Protein AF-A0A0D2DTA9-F1 (afdb_monomer)

Radius of gyration: 31.36 Å; Cα contacts (8 Å, |Δi|>4): 587; chains: 1; bounding box: 80×77×92 Å

Foldseek 3Di:
DDPVLVVLLVVLVVLLVVLLVLLVQLPPVVVVVVVVVDPDDDDPVVNVVSLVSNLVSLLVNLVSVVVCVVVVRPNLDPVNLVSLLSSLNSLVVQCPPPDPVSNVSSVVSNVSSQVVLVVNCVPDVVSVQSDQDDPVCVVVVHGDPGDDDDDDDDDDDDDDDDDDDDDDDDDDDDPDDDDDDDDDDDDDDDDDPVPVVVVVVVVCVPDPVNVVVLVVLLLQLQQQAFFVSDDQDPLQVLLALCLLVVVLVVVCVPDVLSSLLSSLQSLCVVCVVVVPVVSPVVSVVSLVVSVVVLVVCLVVDALQDCLSSLSSLVSSLVSLVSVLLPAQACRVVSSLVSLVVSLVSLVRYQLLSQQDDSNVSSVQSSLVVNCVNLQVVLHQAPCLDPRNLPNSCPNPHRRLLSLLSNLSNCLSVLSNLLVVLVPDDPPDVVVSVVSLVVSLVVLVVSVVSLVVSCVPRLVVLQVLLVCLLPDDPPDQDADDSNSVSSLLSNLSSLLSLLSSLVSVVVSCVVPVPVDDDDPSSPNVVSLQSNLSSLLVLVSRSRRPNSCVSNLVSLLSSVVVCVVPPDPPDQDPSNVSSQVSLPDDCVSVNVSSNSHDD

Sequence (597 aa):
MDPGLSSVEQVVVSQALHHLCYCILNHDFLLRQMMSNTTTRLPVGFVINALQSGLYHATEFNRVLKSALEAGCKTVSSFLSYACLFCATIHAVYRHSDNQAVRDQAFKDLKFALSFLQRKARYWPNSATMRPSCGQCIKADVRCEGYIQPRIFVHTSQKHADASAQTQRFIPESYAAPPRTESGAFPVSPKTTSSMVSSIISELEQSLGSVAFQCQCLDNFWTSLLPNSREFPKSASNYSTAGWTRIVQGLCERHSLVRLAVVANALSLLGDQSGQGFIVVQAWHVYGRSLEILARSLPAMNDTNGDELLATSILLAQYEGARSRHSAFSSGQRWNRHALGEKAILTARNPNSFTDGYSHQLLIDSRLHLTYPDLRHRKRSTFASLEWKTTPWLLKPKDTKNELIDVLVDIPAIMEDFDALTDSTPKKVDNQVSGHQQLEERCWILDAQLQRWSNTSGLTTVNFVANEVSGEPQATTIPTSEDFAMAHLGLIYWTVCLLLYQHMYQLGKINPTGTDLPERVEPRQYCRRIALLLPYFAKSNLGEFFINMTAFPAITIARFLDRYDTPGQSSEERKLLQSAFGGTYKRRIDNFLGTWP

Mean predicted aligned error: 17.83 Å

Nearest PDB structures (foldseek):
  7t7t-assembly1_A  TM=1.839E-01  e=2.987E-01  Citrus unshiu
  2pft-assembly1_A  TM=1.432E-01  e=5.977E-01  Mus musculus
  6sgz-assembly1_H  TM=2.276E-01  e=7.611E+00  Mycolicibacterium smegmatis MC2 155

pLDDT: mean 74.13, std 20.5, range [24.02, 98.25]

Solvent-accessible surface area (backbone atoms only — not comparable to full-atom values): 33519 Å² total; per-residue (Å²): 130,74,75,72,64,60,56,55,45,51,52,52,52,50,54,42,49,55,27,35,54,49,27,60,73,24,26,69,67,58,49,51,57,52,55,76,74,47,96,68,85,76,58,68,68,57,54,53,52,36,46,51,49,16,51,51,28,31,51,49,40,51,52,52,53,50,53,39,50,75,71,66,50,80,68,78,59,70,64,59,45,59,42,40,50,61,30,31,54,51,24,57,58,35,50,70,45,92,48,66,70,55,17,57,49,21,47,55,52,29,54,50,39,55,53,51,33,60,60,44,29,77,80,35,70,71,36,52,71,72,49,76,58,54,77,65,32,66,75,65,77,47,91,49,89,71,85,88,75,85,84,80,83,84,81,86,75,92,74,91,83,86,84,89,82,89,78,90,83,85,79,87,79,77,93,74,83,87,85,90,82,82,90,80,93,74,89,80,84,88,85,73,70,70,60,61,56,54,54,57,52,51,57,62,68,65,40,82,65,40,58,56,50,48,50,49,32,50,54,52,32,50,42,43,37,27,49,76,49,44,82,81,52,77,78,25,40,44,36,32,58,65,55,38,57,62,49,46,56,62,42,34,78,76,32,70,61,30,35,38,22,50,46,14,38,17,29,38,51,49,14,65,74,68,69,39,65,68,42,35,53,49,14,50,54,37,41,54,50,35,51,54,51,45,64,69,49,54,83,77,54,50,60,91,53,48,58,58,52,52,52,26,38,54,37,51,23,48,39,32,54,67,54,28,77,81,45,43,70,58,24,62,59,52,23,48,51,32,42,51,49,44,49,48,60,56,70,74,31,58,50,71,50,26,32,52,73,64,45,21,47,49,48,69,33,39,53,64,68,55,37,49,61,26,54,75,68,34,33,64,38,78,66,48,39,68,59,60,68,42,42,34,40,74,79,42,77,79,43,54,44,54,58,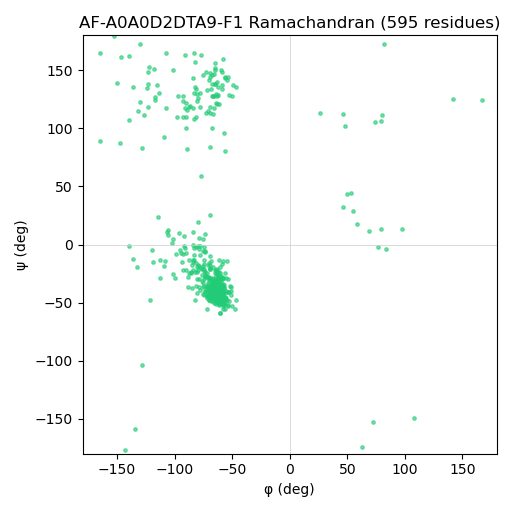52,44,57,54,50,32,44,47,16,40,56,48,34,52,51,49,55,61,70,71,52,73,89,85,52,65,72,64,49,54,55,50,50,52,54,52,50,53,51,49,52,52,51,47,54,50,52,54,50,37,47,72,51,75,32,28,68,32,46,54,50,45,49,47,68,60,71,50,74,90,68,80,90,68,77,77,49,72,45,55,51,16,30,47,43,43,34,42,49,52,38,40,46,48,31,64,51,22,48,51,54,55,49,48,46,68,76,54,72,83,83,70,82,76,59,76,89,50,47,37,66,61,32,41,39,52,46,27,58,46,53,43,63,75,66,68,59,72,39,36,66,50,54,58,75,66,46,51,60,52,52,50,52,43,51,54,50,47,72,72,70,49,58,88,98,54,83,50,71,49,56,52,41,40,58,55,44,42,58,66,94,57,25,68,60,46,51,32,50,60,63,29,55,134

Organism: NCBI:txid215243

Structure (mmCIF, N/CA/C/O backbone):
data_AF-A0A0D2DTA9-F1
#
_entry.id   AF-A0A0D2DTA9-F1
#
loop_
_atom_site.group_PDB
_atom_site.id
_atom_site.type_symbol
_atom_site.label_atom_id
_atom_site.label_alt_id
_atom_site.label_comp_id
_atom_site.label_asym_id
_atom_site.label_entity_id
_atom_site.label_seq_id
_atom_site.pdbx_PDB_ins_code
_atom_site.Cartn_x
_atom_site.Cartn_y
_atom_site.Cartn_z
_atom_site.occupancy
_atom_site.B_iso_or_equiv
_atom_site.auth_seq_id
_atom_site.auth_comp_id
_atom_site.auth_asym_id
_atom_site.auth_atom_id
_atom_site.pdbx_PDB_model_num
ATOM 1 N N . MET A 1 1 ? -15.273 19.023 -37.978 1.00 31.94 1 MET A N 1
ATOM 2 C CA . MET A 1 1 ? -13.844 18.728 -38.229 1.00 31.94 1 MET A CA 1
ATOM 3 C C . MET A 1 1 ? -13.638 17.258 -37.933 1.00 31.94 1 MET A C 1
ATOM 5 O O . MET A 1 1 ? -14.111 16.821 -36.895 1.00 31.94 1 MET A O 1
ATOM 9 N N . ASP A 1 2 ? -13.022 16.510 -38.846 1.00 26.30 2 ASP A N 1
ATOM 10 C CA . ASP A 1 2 ? -12.845 15.059 -38.718 1.00 26.30 2 ASP A CA 1
ATOM 11 C C . ASP A 1 2 ? -11.912 14.715 -37.535 1.00 26.30 2 ASP A C 1
ATOM 13 O O . ASP A 1 2 ? -10.741 15.113 -37.561 1.00 26.30 2 ASP A O 1
ATOM 17 N N . PRO A 1 3 ? -12.375 14.003 -36.492 1.00 31.88 3 PRO A N 1
ATOM 18 C CA . PRO A 1 3 ? -11.572 13.711 -35.301 1.00 31.88 3 PRO A CA 1
ATOM 19 C C . PRO A 1 3 ? -10.408 12.733 -35.563 1.00 31.88 3 PRO A C 1
ATOM 21 O O . PRO A 1 3 ? -9.448 12.711 -34.795 1.00 31.88 3 PRO A O 1
ATOM 24 N N . GLY A 1 4 ? -10.431 11.975 -36.667 1.00 34.47 4 GLY A N 1
ATOM 25 C CA . GLY A 1 4 ? -9.368 11.024 -37.033 1.00 34.47 4 GLY A CA 1
ATOM 26 C C . GLY A 1 4 ? -8.071 11.658 -37.558 1.00 34.47 4 GLY A C 1
ATOM 27 O O . GLY A 1 4 ? -7.004 11.062 -37.447 1.00 34.47 4 GLY A O 1
ATOM 28 N N . LEU A 1 5 ? -8.118 12.887 -38.084 1.00 38.09 5 LEU A N 1
ATOM 29 C CA . LEU A 1 5 ? -6.930 13.577 -38.614 1.00 38.09 5 LEU A CA 1
ATOM 30 C C . LEU A 1 5 ? -6.022 14.157 -37.511 1.00 38.09 5 LEU A C 1
ATOM 32 O O . LEU A 1 5 ? -4.839 14.384 -37.755 1.00 38.09 5 LEU A O 1
ATOM 36 N N . SER A 1 6 ? -6.547 14.352 -36.295 1.00 50.03 6 SER A N 1
ATOM 37 C CA . SER A 1 6 ? -5.793 14.885 -35.149 1.00 50.03 6 SER A CA 1
ATOM 38 C C . SER A 1 6 ? -4.890 13.846 -34.473 1.00 50.03 6 SER A C 1
ATOM 40 O O . SER A 1 6 ? -3.865 14.222 -33.908 1.00 50.03 6 SER A O 1
ATOM 42 N N . SER A 1 7 ? -5.242 12.556 -34.502 1.00 53.56 7 SER A N 1
ATOM 43 C CA . SER A 1 7 ? -4.442 11.488 -33.878 1.00 53.56 7 SER A CA 1
ATOM 44 C C . SER A 1 7 ? -3.247 11.088 -34.747 1.00 53.56 7 SER A C 1
ATOM 46 O O . SER A 1 7 ? -2.152 10.869 -34.234 1.00 53.56 7 SER A O 1
ATOM 48 N N . VAL A 1 8 ? -3.416 11.075 -36.074 1.00 58.59 8 VAL A N 1
ATOM 49 C CA . VAL A 1 8 ? -2.338 10.766 -37.030 1.00 58.59 8 VAL A CA 1
ATOM 50 C C . VAL A 1 8 ? -1.238 11.827 -36.985 1.00 58.59 8 VAL A C 1
ATOM 52 O O . VAL A 1 8 ? -0.056 11.493 -36.991 1.00 58.59 8 VAL A O 1
ATOM 55 N N . GLU A 1 9 ? -1.596 13.110 -36.880 1.00 61.00 9 GLU A N 1
ATOM 56 C CA . GLU A 1 9 ? -0.603 14.178 -36.741 1.00 61.00 9 GLU A CA 1
ATOM 57 C C . GLU A 1 9 ? 0.197 14.057 -35.433 1.00 61.00 9 GLU A C 1
ATOM 59 O O . GLU A 1 9 ? 1.410 14.262 -35.440 1.00 61.00 9 GLU A O 1
ATOM 64 N N . GLN A 1 10 ? -0.442 13.656 -34.330 1.00 60.97 10 GLN A N 1
ATOM 65 C CA . GLN A 1 10 ? 0.243 13.421 -33.054 1.00 60.97 10 GLN A CA 1
ATOM 66 C C . GLN A 1 10 ? 1.249 12.265 -33.139 1.00 60.97 10 GLN A C 1
ATOM 68 O O . GLN A 1 10 ? 2.354 12.378 -32.606 1.00 60.97 10 GLN A O 1
ATOM 73 N N . VAL A 1 11 ? 0.916 11.191 -33.864 1.00 65.56 11 VAL A N 1
ATOM 74 C CA . VAL A 1 11 ? 1.842 10.075 -34.124 1.00 65.56 11 VAL A CA 1
ATOM 75 C C . VAL A 1 11 ? 3.038 10.540 -34.957 1.00 65.56 11 VAL A C 1
ATOM 77 O O . VAL A 1 11 ? 4.180 10.259 -34.596 1.00 65.56 11 VAL A O 1
ATOM 80 N N . VAL A 1 12 ? 2.801 11.318 -36.018 1.00 70.19 12 VAL A N 1
ATOM 81 C CA . VAL A 1 12 ? 3.873 11.883 -36.858 1.00 70.19 12 VAL A CA 1
ATOM 82 C C . VAL A 1 12 ? 4.782 12.808 -36.046 1.00 70.19 12 VAL A C 1
ATOM 84 O O . VAL A 1 12 ? 5.999 12.737 -36.181 1.00 70.19 12 VAL A O 1
ATOM 87 N N . VAL A 1 13 ? 4.221 13.646 -35.169 1.00 68.50 13 VAL A N 1
ATOM 88 C CA . VAL A 1 13 ? 4.998 14.533 -34.285 1.00 68.50 13 VAL A CA 1
ATOM 89 C C . VAL A 1 13 ? 5.816 13.738 -33.262 1.00 68.50 13 VAL A C 1
ATOM 91 O O . VAL A 1 13 ? 6.966 14.087 -33.008 1.00 68.50 13 VAL A O 1
ATOM 94 N N . SER A 1 14 ? 5.268 12.654 -32.710 1.00 67.75 14 SER A N 1
ATOM 95 C CA . SER A 1 14 ? 5.983 11.778 -31.773 1.00 67.75 14 SER A CA 1
ATOM 96 C C . SER A 1 14 ? 7.167 11.062 -32.440 1.00 67.75 14 SER A C 1
ATOM 98 O O . SER A 1 14 ? 8.281 11.090 -31.916 1.00 67.75 14 SER A O 1
ATOM 100 N N . GLN A 1 15 ? 6.965 10.506 -33.639 1.00 69.50 15 GLN A N 1
ATOM 101 C CA . GLN A 1 15 ? 8.032 9.880 -34.430 1.00 69.50 15 GLN A CA 1
ATOM 102 C C . GLN A 1 15 ? 9.097 10.897 -34.862 1.00 69.50 15 GLN A C 1
ATOM 104 O O . GLN A 1 15 ? 10.296 10.642 -34.754 1.00 69.50 15 GLN A O 1
ATOM 109 N N . ALA A 1 16 ? 8.662 12.084 -35.290 1.00 75.81 16 ALA A N 1
ATOM 110 C CA . ALA A 1 16 ? 9.543 13.199 -35.611 1.00 75.81 16 ALA A CA 1
ATOM 111 C C . ALA A 1 16 ? 10.416 13.610 -34.414 1.00 75.81 16 ALA A C 1
ATOM 113 O O . ALA A 1 16 ? 11.606 13.868 -34.586 1.00 75.81 16 ALA A O 1
ATOM 114 N N . LEU A 1 17 ? 9.847 13.642 -33.204 1.00 73.12 17 LEU A N 1
ATOM 115 C CA . LEU A 1 17 ? 10.574 13.958 -31.975 1.00 73.12 17 LEU A CA 1
ATOM 116 C C . LEU A 1 17 ? 11.595 12.874 -31.616 1.00 73.12 17 LEU A C 1
ATOM 118 O O . LEU A 1 17 ? 12.725 13.210 -31.272 1.00 73.12 17 LEU A O 1
ATOM 122 N N . HIS A 1 18 ? 11.227 11.596 -31.748 1.00 76.69 18 HIS A N 1
ATOM 123 C CA . HIS A 1 18 ? 12.146 10.479 -31.529 1.00 76.69 18 HIS A CA 1
ATOM 124 C C . HIS A 1 18 ? 13.390 10.605 -32.417 1.00 76.69 18 HIS A C 1
ATOM 126 O O . HIS A 1 18 ? 14.504 10.669 -31.901 1.00 76.69 18 HIS A O 1
ATOM 132 N N . HIS A 1 19 ? 13.214 10.728 -33.735 1.00 82.56 19 HIS A N 1
ATOM 133 C CA . HIS A 1 19 ? 14.346 10.863 -34.653 1.00 82.56 19 HIS A CA 1
ATOM 134 C C . HIS A 1 19 ? 15.154 12.142 -34.408 1.00 82.56 19 HIS A C 1
ATOM 136 O O . HIS A 1 19 ? 16.383 12.097 -34.428 1.00 82.56 19 HIS A O 1
ATOM 142 N N . LEU A 1 20 ? 14.491 13.258 -34.086 1.00 84.25 20 LEU A N 1
ATOM 143 C CA . LEU A 1 20 ? 15.171 14.510 -33.763 1.00 84.25 20 LEU A CA 1
ATOM 144 C C . LEU A 1 20 ? 16.102 14.375 -32.549 1.00 84.25 20 LEU A C 1
ATOM 146 O O . LEU A 1 20 ? 17.215 14.893 -32.591 1.00 84.25 20 LEU A O 1
ATOM 150 N N . CYS A 1 21 ? 15.685 13.689 -31.482 1.00 79.94 21 CYS A N 1
ATOM 151 C CA . CY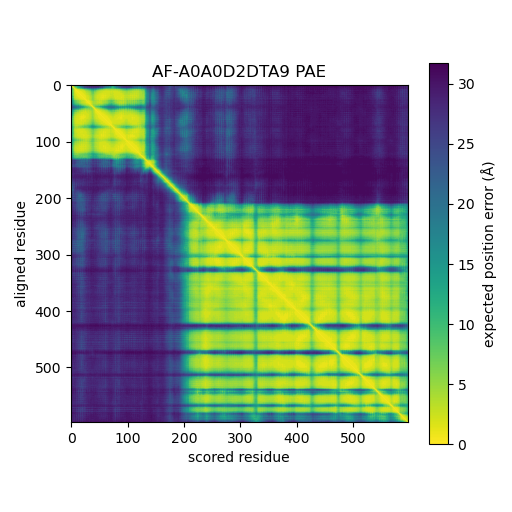S A 1 21 ? 16.532 13.487 -30.303 1.00 79.94 21 CYS A CA 1
ATOM 152 C C . CYS A 1 21 ? 17.845 12.782 -30.666 1.00 79.94 21 CYS A C 1
ATOM 154 O O . CYS A 1 21 ? 18.915 13.234 -30.256 1.00 79.94 21 CYS A O 1
ATOM 156 N N . TYR A 1 22 ? 17.782 11.735 -31.492 1.00 78.00 22 TYR A N 1
ATOM 157 C CA . TYR A 1 22 ? 18.981 11.054 -31.977 1.00 78.00 22 TYR A CA 1
ATOM 158 C C . TYR A 1 22 ? 19.820 11.937 -32.902 1.00 78.00 22 TYR A C 1
ATOM 160 O O . TYR A 1 22 ? 21.045 11.920 -32.799 1.00 78.00 22 TYR A O 1
ATOM 168 N N . CYS A 1 23 ? 19.194 12.745 -33.759 1.00 83.56 23 CYS A N 1
ATOM 169 C CA . CYS A 1 23 ? 19.913 13.705 -34.594 1.00 83.56 23 CYS A CA 1
ATOM 170 C C . CYS A 1 23 ? 20.646 14.763 -33.761 1.00 83.56 23 CYS A C 1
ATOM 172 O O . CYS A 1 23 ? 21.776 15.095 -34.092 1.00 83.56 23 CYS A O 1
ATOM 174 N N . ILE A 1 24 ? 20.048 15.272 -32.678 1.00 81.12 24 ILE A N 1
ATOM 175 C CA . ILE A 1 24 ? 20.676 16.272 -31.799 1.00 81.12 24 ILE A CA 1
ATOM 176 C C . ILE A 1 24 ? 21.851 15.657 -31.033 1.00 81.12 24 ILE A C 1
ATOM 178 O O . ILE A 1 24 ? 22.938 16.230 -31.026 1.00 81.12 24 ILE A O 1
ATOM 182 N N . LEU A 1 25 ? 21.656 14.487 -30.417 1.00 78.38 25 LEU A N 1
ATOM 183 C CA . LEU A 1 25 ? 22.698 13.823 -29.623 1.00 78.38 25 LEU A CA 1
ATOM 184 C C . LEU A 1 25 ? 23.923 13.443 -30.461 1.00 78.38 25 LEU A C 1
ATOM 186 O O . LEU A 1 25 ? 25.046 13.486 -29.966 1.00 78.38 25 LEU A O 1
ATOM 190 N N . ASN A 1 26 ? 23.700 13.102 -31.729 1.00 79.69 26 ASN A N 1
ATOM 191 C CA . ASN A 1 26 ? 24.737 12.624 -32.633 1.00 79.69 26 ASN A CA 1
ATOM 192 C C . ASN A 1 26 ? 25.166 13.657 -33.685 1.00 79.69 26 ASN A C 1
ATOM 194 O O . ASN A 1 26 ? 25.836 13.310 -34.656 1.00 79.69 26 ASN A O 1
ATOM 198 N N . HIS A 1 27 ? 24.772 14.922 -33.525 1.00 81.69 27 HIS A N 1
ATOM 199 C CA . HIS A 1 27 ? 25.057 15.954 -34.514 1.00 81.69 27 HIS A CA 1
ATOM 200 C C . HIS A 1 27 ? 26.561 16.258 -34.578 1.00 81.69 27 HIS A C 1
ATOM 202 O O . HIS A 1 27 ? 27.162 16.630 -33.567 1.00 81.69 27 HIS A O 1
ATOM 208 N N . ASP A 1 28 ? 27.149 16.222 -35.778 1.00 70.50 28 ASP A N 1
ATOM 209 C CA . ASP A 1 28 ? 28.582 16.434 -36.029 1.00 70.50 28 ASP A CA 1
ATOM 210 C C . ASP A 1 28 ? 29.168 17.653 -35.301 1.00 70.50 28 ASP A C 1
ATOM 212 O O . ASP A 1 28 ? 30.213 17.573 -34.654 1.00 70.50 28 ASP A O 1
ATOM 216 N N . PHE A 1 29 ? 28.485 18.797 -35.392 1.00 71.94 29 PHE A N 1
ATOM 217 C CA . PHE A 1 29 ? 28.921 20.041 -34.752 1.00 71.94 29 PHE A CA 1
ATOM 218 C C . PHE A 1 29 ? 28.916 19.958 -33.218 1.00 71.94 29 PHE A C 1
ATOM 220 O O . PHE A 1 29 ? 29.872 20.394 -32.578 1.00 71.94 29 PHE A O 1
ATOM 227 N N . LEU A 1 30 ? 27.866 19.378 -32.628 1.00 73.12 30 LEU A N 1
ATOM 228 C CA . LEU A 1 30 ? 27.724 19.289 -31.173 1.00 73.12 30 LEU A CA 1
ATOM 229 C C . LEU A 1 30 ? 28.726 18.289 -30.598 1.00 73.12 30 LEU A C 1
ATOM 231 O O . LEU A 1 30 ? 29.378 18.586 -29.600 1.00 73.12 30 LEU A O 1
ATOM 235 N N . LEU A 1 31 ? 28.936 17.160 -31.280 1.00 69.69 31 LEU A N 1
ATOM 236 C CA . LEU A 1 31 ? 29.980 16.202 -30.922 1.00 69.69 31 LEU A CA 1
ATOM 237 C C . LEU A 1 31 ? 31.370 16.844 -30.984 1.00 69.69 31 LEU A C 1
ATOM 239 O O . LEU A 1 31 ? 32.154 16.682 -30.053 1.00 69.69 31 LEU A O 1
ATOM 243 N N . ARG A 1 32 ? 31.674 17.635 -32.022 1.00 69.38 32 ARG A N 1
ATOM 244 C CA . ARG A 1 32 ? 32.949 18.373 -32.117 1.00 69.38 32 ARG A CA 1
ATOM 245 C C . ARG A 1 32 ? 33.134 19.389 -30.991 1.00 69.38 32 ARG A C 1
ATOM 247 O O . ARG A 1 32 ? 34.227 19.465 -30.439 1.00 69.38 32 ARG A O 1
ATOM 254 N N . GLN A 1 33 ? 32.085 20.118 -30.622 1.00 71.88 33 GLN A N 1
ATOM 255 C CA . GLN A 1 33 ? 32.125 21.075 -29.514 1.00 71.88 33 GLN A CA 1
ATOM 256 C C . GLN A 1 33 ? 32.286 20.385 -28.148 1.00 71.88 33 GLN A C 1
ATOM 258 O O . GLN A 1 33 ? 32.972 20.896 -27.265 1.00 71.88 33 GLN A O 1
ATOM 263 N N . MET A 1 34 ? 31.687 19.208 -27.958 1.00 66.19 34 MET A N 1
ATOM 264 C CA . MET A 1 34 ? 31.899 18.419 -26.742 1.00 66.19 34 MET A CA 1
ATOM 265 C C . MET A 1 34 ? 33.323 17.859 -26.674 1.00 66.19 34 MET A C 1
ATOM 267 O O . MET A 1 34 ? 33.953 17.919 -25.618 1.00 66.19 34 MET A O 1
ATOM 271 N N . MET A 1 35 ? 33.857 17.386 -27.805 1.00 66.50 35 MET A N 1
ATOM 272 C CA . MET A 1 35 ? 35.234 16.893 -27.913 1.00 66.50 35 MET A CA 1
ATOM 273 C C . MET A 1 35 ? 36.277 17.985 -27.653 1.00 66.50 35 MET A C 1
ATOM 275 O O . MET A 1 35 ? 37.306 17.698 -27.053 1.00 66.50 35 MET A O 1
ATOM 279 N N . SER A 1 36 ? 36.029 19.238 -28.051 1.00 65.06 36 SER A N 1
ATOM 280 C CA . SER A 1 36 ? 36.963 20.339 -27.765 1.00 65.06 36 SER A CA 1
ATOM 281 C C . SER A 1 36 ? 37.037 20.708 -26.280 1.00 65.06 36 SER A C 1
ATOM 283 O O . SER A 1 36 ? 38.015 21.315 -25.856 1.00 65.06 36 SER A O 1
ATOM 285 N N . ASN A 1 37 ? 36.022 20.339 -25.494 1.00 63.97 37 ASN A N 1
ATOM 286 C CA . ASN A 1 37 ? 35.906 20.678 -24.074 1.00 63.97 37 ASN A CA 1
ATOM 287 C C . ASN A 1 37 ? 36.280 19.514 -23.137 1.00 63.97 37 ASN A C 1
ATOM 289 O O . ASN A 1 37 ? 36.183 19.660 -21.919 1.00 63.97 37 ASN A O 1
ATOM 293 N N . THR A 1 38 ? 36.688 18.360 -23.675 1.00 58.28 38 THR A N 1
ATOM 294 C CA . THR A 1 38 ? 37.045 17.164 -22.898 1.00 58.28 38 THR A CA 1
ATOM 295 C C . THR A 1 38 ? 38.523 16.805 -23.063 1.00 58.28 38 THR A C 1
ATOM 297 O O . THR A 1 38 ? 39.075 16.839 -24.157 1.00 58.28 38 THR A O 1
ATOM 300 N N . THR A 1 39 ? 39.187 16.453 -21.958 1.00 53.81 39 THR A N 1
ATOM 301 C CA . THR A 1 39 ? 40.612 16.063 -21.923 1.00 53.81 39 THR A CA 1
ATOM 302 C C . THR A 1 39 ? 40.847 14.590 -22.273 1.00 53.81 39 THR A C 1
ATOM 304 O O . THR A 1 39 ? 41.978 14.181 -22.535 1.00 53.81 39 THR A O 1
ATOM 307 N N . THR A 1 40 ? 39.790 13.778 -22.301 1.00 57.22 40 THR A N 1
ATOM 308 C CA . THR A 1 40 ? 39.816 12.345 -22.604 1.00 57.22 40 THR A CA 1
ATOM 309 C C . THR A 1 40 ? 39.584 12.078 -24.092 1.00 57.22 40 THR A C 1
ATOM 311 O O . THR A 1 40 ? 38.602 12.524 -24.679 1.00 57.22 40 THR A O 1
ATOM 314 N N . ARG A 1 41 ? 40.479 11.303 -24.722 1.00 58.41 41 ARG A N 1
ATOM 315 C CA . ARG A 1 41 ? 40.317 10.875 -26.122 1.00 58.41 41 ARG A CA 1
ATOM 316 C C . ARG A 1 41 ? 39.188 9.848 -26.227 1.00 58.41 41 ARG A C 1
ATOM 318 O O . ARG A 1 41 ? 39.315 8.741 -25.708 1.00 58.41 41 ARG A O 1
ATOM 325 N N . LEU A 1 42 ? 38.105 10.202 -26.917 1.00 62.38 42 LEU A N 1
ATOM 326 C CA . LEU A 1 42 ? 37.017 9.271 -27.218 1.00 62.38 42 LEU A CA 1
ATOM 327 C C . LEU A 1 42 ? 37.469 8.205 -28.233 1.00 62.38 42 LEU A C 1
ATOM 329 O O . LEU A 1 42 ? 38.225 8.525 -29.157 1.00 62.38 42 LEU A O 1
ATOM 333 N N . PRO A 1 43 ? 36.998 6.949 -28.114 1.00 73.75 43 PRO A N 1
ATOM 334 C CA . PRO A 1 43 ? 37.281 5.917 -29.103 1.00 73.75 43 PRO A CA 1
ATOM 335 C C . PRO A 1 43 ? 36.781 6.319 -30.497 1.00 73.75 43 PRO A C 1
ATOM 337 O O . PRO A 1 43 ? 35.633 6.727 -30.660 1.00 73.75 43 PRO A O 1
ATOM 340 N N . VAL A 1 44 ? 37.607 6.132 -31.529 1.00 64.06 44 VAL A N 1
ATOM 341 C CA . VAL A 1 44 ? 37.243 6.445 -32.927 1.00 64.06 44 VAL A CA 1
ATOM 342 C C . VAL A 1 44 ? 35.982 5.687 -33.365 1.00 64.06 44 VAL A C 1
ATOM 344 O O . VAL A 1 44 ? 35.122 6.254 -34.034 1.00 64.06 44 VAL A O 1
ATOM 347 N N . GLY A 1 45 ? 35.819 4.438 -32.913 1.00 66.12 45 GLY A N 1
ATOM 348 C CA . GLY A 1 45 ? 34.616 3.643 -33.179 1.00 66.12 45 GLY A CA 1
ATOM 349 C C . GLY A 1 45 ? 33.337 4.246 -32.589 1.00 66.12 45 GLY A C 1
ATOM 350 O O . GLY A 1 45 ? 32.286 4.169 -33.215 1.00 66.12 45 GLY A O 1
ATOM 351 N N . PHE A 1 46 ? 33.420 4.915 -31.434 1.00 72.25 46 PHE A N 1
ATOM 352 C CA . PHE A 1 46 ? 32.276 5.618 -30.848 1.00 72.25 46 PHE A CA 1
ATOM 353 C C . PHE A 1 46 ? 31.842 6.793 -31.731 1.00 72.25 46 PHE A C 1
ATOM 355 O O . PHE A 1 46 ? 30.657 6.935 -32.020 1.00 72.25 46 PHE A O 1
ATOM 362 N N . VAL A 1 47 ? 32.798 7.594 -32.211 1.00 67.31 47 VAL A N 1
ATOM 363 C CA . VAL A 1 47 ? 32.510 8.750 -33.073 1.00 67.31 47 VAL A CA 1
ATOM 364 C C . VAL A 1 47 ? 31.911 8.301 -34.404 1.00 67.31 47 VAL A C 1
ATOM 366 O O . VAL A 1 47 ? 30.904 8.854 -34.830 1.00 67.31 47 VAL A O 1
ATOM 369 N N . ILE A 1 48 ? 32.472 7.266 -35.035 1.00 68.81 48 ILE A N 1
ATOM 370 C CA . ILE A 1 48 ? 31.940 6.719 -36.292 1.00 68.81 48 ILE A CA 1
ATOM 371 C C . ILE A 1 48 ? 30.496 6.231 -36.105 1.00 68.81 48 ILE A C 1
ATOM 373 O O . ILE A 1 48 ? 29.627 6.595 -36.895 1.00 68.81 48 ILE A O 1
ATOM 377 N N . ASN A 1 49 ? 30.223 5.478 -35.036 1.00 70.88 49 ASN A N 1
ATOM 378 C CA . ASN A 1 49 ? 28.884 4.953 -34.758 1.00 70.88 49 ASN A CA 1
ATOM 379 C C . ASN A 1 49 ? 27.876 6.065 -34.445 1.00 70.88 49 ASN A C 1
ATOM 381 O O . ASN A 1 49 ? 26.736 6.008 -34.907 1.00 70.88 49 ASN A O 1
ATOM 385 N N . ALA A 1 50 ? 28.292 7.087 -33.695 1.00 72.81 50 ALA A N 1
ATOM 386 C CA . ALA A 1 50 ? 27.458 8.247 -33.406 1.00 72.81 50 ALA A CA 1
ATOM 387 C C . ALA A 1 50 ? 27.080 8.970 -34.706 1.00 72.81 50 ALA A C 1
ATOM 389 O O . ALA A 1 50 ? 25.901 9.135 -35.007 1.00 72.81 50 ALA A O 1
ATOM 390 N N . LEU A 1 51 ? 28.065 9.300 -35.544 1.00 76.75 51 LEU A N 1
ATOM 391 C CA . LEU A 1 51 ? 27.838 9.985 -36.816 1.00 76.75 51 LEU A CA 1
ATOM 392 C C . LEU A 1 51 ? 26.930 9.183 -37.764 1.00 76.75 51 LEU A C 1
ATOM 394 O O . LEU A 1 51 ? 26.011 9.751 -38.361 1.00 76.75 51 LEU A O 1
ATOM 398 N N . GLN A 1 52 ? 27.135 7.866 -37.863 1.00 80.25 52 GLN A N 1
ATOM 399 C CA . GLN A 1 52 ? 26.276 6.975 -38.650 1.00 80.25 52 GLN A CA 1
ATOM 400 C C . GLN A 1 52 ? 24.841 6.925 -38.109 1.00 80.25 52 GLN A C 1
ATOM 402 O O . GLN A 1 52 ? 23.889 6.980 -38.889 1.00 80.25 52 GLN A O 1
ATOM 407 N N . SER A 1 53 ? 24.674 6.882 -36.784 1.00 79.31 53 SER A N 1
ATOM 408 C CA . SER A 1 53 ? 23.361 6.942 -36.132 1.00 79.31 53 SER A CA 1
ATOM 409 C C . SER A 1 53 ? 22.649 8.270 -36.421 1.00 79.31 53 SER A C 1
ATOM 411 O O . SER A 1 53 ? 21.467 8.275 -36.768 1.00 79.31 53 SER A O 1
ATOM 413 N N . GLY A 1 54 ? 23.374 9.393 -36.374 1.00 82.88 54 GLY A N 1
ATOM 414 C CA . GLY A 1 54 ? 22.845 10.713 -36.723 1.00 82.88 54 GLY A CA 1
ATOM 415 C C . GLY A 1 54 ? 22.301 10.778 -38.154 1.00 82.88 54 GLY A C 1
ATOM 416 O O . GLY A 1 54 ? 21.175 11.240 -38.361 1.00 82.88 54 GLY A O 1
ATOM 417 N N . LEU A 1 55 ? 23.057 10.263 -39.131 1.00 86.06 55 LEU A N 1
ATOM 418 C CA . LEU A 1 55 ? 22.631 10.198 -40.535 1.00 86.06 55 LEU A CA 1
ATOM 419 C C . LEU A 1 55 ? 21.423 9.273 -40.737 1.00 86.06 55 LEU A C 1
ATOM 421 O O . LEU A 1 55 ? 20.485 9.631 -41.455 1.00 86.06 55 LEU A O 1
ATOM 425 N N . TYR A 1 56 ? 21.433 8.096 -40.108 1.00 87.25 56 TYR A N 1
ATOM 426 C CA . TYR A 1 56 ? 20.332 7.139 -40.193 1.00 87.25 56 TYR A CA 1
ATOM 427 C C . TYR A 1 56 ? 19.017 7.778 -39.735 1.00 87.25 56 TYR A C 1
ATOM 429 O O . TYR A 1 56 ? 18.043 7.817 -40.486 1.00 87.25 56 TYR A O 1
ATOM 437 N N . HIS A 1 57 ? 19.006 8.382 -38.546 1.00 88.56 57 HIS A N 1
ATOM 438 C CA . HIS A 1 57 ? 17.795 8.997 -38.009 1.00 88.56 57 HIS A CA 1
ATOM 439 C C . HIS A 1 57 ? 17.360 10.252 -38.777 1.00 88.56 57 HIS A C 1
ATOM 441 O O . HIS A 1 57 ? 16.159 10.480 -38.919 1.00 88.56 57 HIS A O 1
ATOM 447 N N . ALA A 1 58 ? 18.292 11.015 -39.357 1.00 89.00 58 ALA A N 1
ATOM 448 C CA . ALA A 1 58 ? 17.950 12.136 -40.236 1.00 89.00 58 ALA A CA 1
ATOM 449 C C . ALA A 1 58 ? 17.273 11.667 -41.538 1.00 89.00 58 ALA A C 1
ATOM 451 O O . ALA A 1 58 ? 16.406 12.357 -42.085 1.00 89.00 58 ALA A O 1
ATOM 452 N N . THR A 1 59 ? 17.663 10.497 -42.047 1.00 89.62 59 THR A N 1
ATOM 453 C CA . THR A 1 59 ? 17.068 9.869 -43.238 1.00 89.62 59 THR A CA 1
ATOM 454 C C . THR A 1 59 ? 15.673 9.330 -42.923 1.00 89.62 59 THR A C 1
ATOM 456 O O . THR A 1 59 ? 14.707 9.621 -43.632 1.00 89.62 59 THR A O 1
ATOM 459 N N . GLU A 1 60 ? 15.537 8.627 -41.799 1.00 87.06 60 GLU A N 1
ATOM 460 C CA . GLU A 1 60 ? 14.264 8.074 -41.332 1.00 87.06 60 GLU A CA 1
ATOM 461 C C . GLU A 1 60 ? 13.232 9.155 -41.004 1.00 87.06 60 GLU A C 1
ATOM 463 O O . GLU A 1 60 ? 12.067 9.045 -41.390 1.00 87.06 60 GLU A O 1
ATOM 468 N N . PHE A 1 61 ? 13.663 10.268 -40.408 1.00 90.56 61 PHE A N 1
ATOM 469 C CA . PHE A 1 61 ? 12.818 11.442 -40.206 1.00 90.56 61 PHE A CA 1
ATOM 470 C C . PHE A 1 61 ? 12.185 11.939 -41.519 1.00 90.56 61 PHE A C 1
ATOM 472 O O . PHE A 1 61 ? 10.974 12.173 -41.593 1.00 90.56 61 PHE A O 1
ATOM 479 N N . ASN A 1 62 ? 12.987 12.068 -42.582 1.00 90.69 62 ASN A N 1
ATOM 480 C CA . ASN A 1 62 ? 12.490 12.489 -43.891 1.00 90.69 62 ASN A CA 1
ATOM 481 C C . ASN A 1 62 ? 11.532 11.456 -44.496 1.00 90.69 62 ASN A C 1
ATOM 483 O O . ASN A 1 62 ? 10.528 11.837 -45.103 1.00 90.69 62 ASN A O 1
ATOM 487 N N . ARG A 1 63 ? 11.796 10.159 -44.294 1.00 87.69 63 ARG A N 1
ATOM 488 C CA . ARG A 1 63 ? 10.921 9.064 -44.736 1.00 87.69 63 ARG A CA 1
ATOM 489 C C . ARG A 1 63 ? 9.548 9.123 -44.062 1.00 87.69 63 ARG A C 1
ATOM 491 O O . ARG A 1 63 ? 8.532 9.014 -44.753 1.00 87.69 63 ARG A O 1
ATOM 498 N N . VAL A 1 64 ? 9.508 9.369 -42.751 1.00 83.94 64 VAL A N 1
ATOM 499 C CA . VAL A 1 64 ? 8.267 9.554 -41.978 1.00 83.94 64 VAL A CA 1
ATOM 500 C C . VAL A 1 64 ? 7.480 10.757 -42.495 1.00 83.94 64 VAL A C 1
ATOM 502 O O . VAL A 1 64 ? 6.290 10.636 -42.791 1.00 83.94 64 VAL A O 1
ATOM 505 N N . LEU A 1 65 ? 8.136 11.908 -42.680 1.00 84.94 65 LEU A N 1
ATOM 506 C CA . LEU A 1 65 ? 7.472 13.104 -43.205 1.00 84.94 65 LEU A CA 1
ATOM 507 C C . LEU A 1 65 ? 6.932 12.901 -44.620 1.00 84.94 65 LEU A C 1
ATOM 509 O O . LEU A 1 65 ? 5.814 13.324 -44.914 1.00 84.94 65 LEU A O 1
ATOM 513 N N . LYS A 1 66 ? 7.706 12.263 -45.500 1.00 87.00 66 LYS A N 1
ATOM 514 C CA . LYS A 1 66 ? 7.290 11.992 -46.876 1.00 87.00 66 LYS A CA 1
ATOM 515 C C . LYS A 1 66 ? 6.061 11.081 -46.909 1.00 87.00 66 LYS A C 1
ATOM 517 O O . LYS A 1 66 ? 5.066 11.439 -47.533 1.00 87.00 66 LYS A O 1
ATOM 522 N N . SER A 1 67 ? 6.094 9.990 -46.146 1.00 82.69 67 SER A N 1
ATOM 523 C CA . SER A 1 67 ? 4.978 9.041 -46.028 1.00 82.69 67 SER A CA 1
ATOM 524 C C . SER A 1 67 ? 3.722 9.712 -45.460 1.00 82.69 67 SER A C 1
ATOM 526 O O . SER A 1 67 ? 2.620 9.512 -45.964 1.00 82.69 67 SER A O 1
ATOM 528 N N . ALA A 1 68 ? 3.877 10.575 -44.450 1.00 80.25 68 ALA A N 1
ATOM 529 C CA . ALA A 1 68 ? 2.767 11.325 -43.868 1.00 80.25 68 ALA A CA 1
ATOM 530 C C . ALA A 1 68 ? 2.128 12.301 -44.872 1.00 80.25 68 ALA A C 1
ATOM 532 O O . ALA A 1 68 ? 0.905 12.426 -44.924 1.00 80.25 68 ALA A O 1
ATOM 533 N N . LEU A 1 69 ? 2.941 12.991 -45.678 1.00 79.81 69 LEU A N 1
ATOM 534 C CA . LEU A 1 69 ? 2.454 13.907 -46.712 1.00 79.81 69 LEU A CA 1
ATOM 535 C C . LEU A 1 69 ? 1.752 13.167 -47.856 1.00 79.81 69 LEU A C 1
ATOM 537 O O . LEU A 1 69 ? 0.725 13.645 -48.334 1.00 79.81 69 LEU A O 1
ATOM 541 N N . GLU A 1 70 ? 2.282 12.017 -48.273 1.00 82.81 70 GLU A N 1
ATOM 542 C CA . GLU A 1 70 ? 1.677 11.146 -49.291 1.00 82.81 70 GLU A CA 1
ATOM 543 C C . GLU A 1 70 ? 0.339 10.563 -48.812 1.00 82.81 70 GLU A C 1
ATOM 545 O O . GLU A 1 70 ? -0.612 10.490 -49.586 1.00 82.81 70 GLU A O 1
ATOM 550 N N . ALA A 1 71 ? 0.219 10.264 -47.516 1.00 77.00 71 ALA A N 1
ATOM 551 C CA . ALA A 1 71 ? -1.027 9.844 -46.872 1.00 77.00 71 ALA A CA 1
ATOM 552 C C . ALA A 1 71 ? -2.036 10.992 -46.631 1.00 77.00 71 ALA A C 1
ATOM 554 O O . ALA A 1 71 ? -3.072 10.784 -46.002 1.00 77.00 71 ALA A O 1
ATOM 555 N N . GLY A 1 72 ? -1.753 12.216 -47.093 1.00 75.06 72 GLY A N 1
ATOM 556 C CA . GLY A 1 72 ? -2.658 13.364 -46.966 1.00 75.06 72 GLY A CA 1
ATOM 557 C C . GLY A 1 72 ? -2.667 14.042 -45.589 1.00 75.06 72 GLY A C 1
ATOM 558 O O . GLY A 1 72 ? -3.541 14.871 -45.321 1.00 75.06 72 GLY A O 1
ATOM 559 N N . CYS A 1 73 ? -1.705 13.745 -44.708 1.00 76.31 73 CYS A N 1
ATOM 560 C CA . CYS A 1 73 ? -1.611 14.387 -43.396 1.00 76.31 73 CYS A CA 1
ATOM 561 C C . CYS A 1 73 ? -1.232 15.873 -43.526 1.00 76.31 73 CYS A C 1
ATOM 563 O O . CYS A 1 73 ? -0.289 16.253 -44.227 1.00 76.31 73 CYS A O 1
ATOM 565 N N . LYS A 1 74 ? -1.947 16.743 -42.800 1.00 67.44 74 LYS A N 1
ATOM 566 C CA . LYS A 1 74 ? -1.767 18.204 -42.876 1.00 67.44 74 LYS A CA 1
ATOM 567 C C . LYS A 1 74 ? -0.450 18.692 -42.247 1.00 67.44 74 LYS A C 1
ATOM 569 O O . LYS A 1 74 ? 0.000 19.791 -42.581 1.00 67.44 74 LYS A O 1
ATOM 574 N N . THR A 1 75 ? 0.191 17.868 -41.405 1.00 73.81 75 THR A N 1
ATOM 575 C CA . THR A 1 75 ? 1.483 18.124 -40.725 1.00 73.81 75 THR A CA 1
ATOM 576 C C . THR A 1 75 ? 1.583 19.519 -40.088 1.00 73.81 75 THR A C 1
ATOM 578 O O . THR A 1 75 ? 2.644 20.131 -40.110 1.00 73.81 75 THR A O 1
ATOM 581 N N . VAL A 1 76 ? 0.486 20.097 -39.602 1.00 70.44 76 VAL A N 1
ATOM 582 C CA . VAL A 1 76 ? 0.337 21.531 -39.296 1.00 70.44 76 VAL A CA 1
ATOM 583 C C . VAL A 1 76 ? 1.349 22.043 -38.268 1.00 70.44 76 VAL A C 1
ATOM 585 O O . VAL A 1 76 ? 1.759 23.194 -38.376 1.00 70.44 76 VAL A O 1
ATOM 588 N N . SER A 1 77 ? 1.812 21.207 -37.341 1.00 76.44 77 SER A N 1
ATOM 589 C CA . SER A 1 77 ? 2.755 21.571 -36.278 1.00 76.44 77 SER A CA 1
ATOM 590 C C . SER A 1 77 ? 4.022 22.310 -36.752 1.00 76.44 77 SER A C 1
ATOM 592 O O . SER A 1 77 ? 4.776 21.832 -37.604 1.00 76.44 77 SER A O 1
ATOM 594 N N . SER A 1 78 ? 4.302 23.465 -36.133 1.00 74.75 78 SER A N 1
ATOM 595 C CA . SER A 1 78 ? 5.510 24.271 -36.376 1.00 74.75 78 SER A CA 1
ATOM 596 C C . SER A 1 78 ? 6.793 23.607 -35.856 1.00 74.75 78 SER A C 1
ATOM 598 O O . SER A 1 78 ? 7.880 23.905 -36.350 1.00 74.75 78 SER A O 1
ATOM 600 N N . PHE A 1 79 ? 6.676 22.660 -34.915 1.00 79.81 79 PHE A N 1
ATOM 601 C CA . PHE A 1 79 ? 7.786 21.843 -34.413 1.00 79.81 79 PHE A CA 1
ATOM 602 C C . PHE A 1 79 ? 8.470 21.048 -35.533 1.00 79.81 79 PHE A C 1
ATOM 604 O O . PHE A 1 79 ? 9.697 20.957 -35.566 1.00 79.81 79 PHE A O 1
ATOM 611 N N . LEU A 1 80 ? 7.694 20.536 -36.495 1.00 80.94 80 LEU A N 1
ATOM 612 C CA . LEU A 1 80 ? 8.225 19.749 -37.612 1.00 80.94 80 LEU A CA 1
ATOM 613 C C . LEU A 1 80 ? 9.193 20.559 -38.485 1.00 80.94 80 LEU A C 1
ATOM 615 O O . LEU A 1 80 ? 10.103 19.981 -39.073 1.00 80.94 80 LEU A O 1
ATOM 619 N N . SER A 1 81 ? 9.050 21.888 -38.535 1.00 78.69 81 SER A N 1
ATOM 620 C CA . SER A 1 81 ? 10.007 22.764 -39.218 1.00 78.69 81 SER A CA 1
ATOM 621 C C . SER A 1 81 ? 11.351 22.828 -38.489 1.00 78.69 81 SER A C 1
ATOM 623 O O . SER A 1 81 ? 12.393 22.708 -39.127 1.00 78.69 81 SER A O 1
ATOM 625 N N . TYR A 1 82 ? 11.352 22.949 -37.157 1.00 77.81 82 TYR A N 1
ATOM 626 C CA . TYR A 1 82 ? 12.593 22.914 -36.375 1.00 77.81 82 TYR A CA 1
ATOM 627 C C . TYR A 1 82 ? 13.283 21.555 -36.504 1.00 77.81 82 TYR A C 1
ATOM 629 O O . TYR A 1 82 ? 14.480 21.494 -36.768 1.00 77.81 82 TYR A O 1
ATOM 637 N N . ALA A 1 83 ? 12.521 20.468 -36.382 1.00 82.94 83 ALA A N 1
ATOM 638 C CA . ALA A 1 83 ? 13.056 19.117 -36.502 1.00 82.94 83 ALA A CA 1
ATOM 639 C C . ALA A 1 83 ? 13.670 18.861 -37.892 1.00 82.94 83 ALA A C 1
ATOM 641 O O . ALA A 1 83 ? 14.776 18.332 -38.012 1.00 82.94 83 ALA A O 1
ATOM 642 N N . CYS A 1 84 ? 12.986 19.321 -38.943 1.00 86.31 84 CYS A N 1
ATOM 643 C CA . CYS A 1 84 ? 13.456 19.216 -40.319 1.00 86.31 84 CYS A CA 1
ATOM 644 C C . CYS A 1 84 ? 14.736 20.025 -40.566 1.00 86.31 84 CYS A C 1
ATOM 646 O O . CYS A 1 84 ? 15.610 19.552 -41.287 1.00 86.31 84 CYS A O 1
ATOM 648 N N . LEU A 1 85 ? 14.895 21.191 -39.929 1.00 82.81 85 LEU A N 1
ATOM 649 C CA . LEU A 1 85 ? 16.125 21.980 -40.017 1.00 82.81 85 LEU A CA 1
ATOM 650 C C . LEU A 1 85 ? 17.340 21.223 -39.457 1.00 82.81 85 LEU A C 1
ATOM 652 O O . LEU A 1 85 ? 18.367 21.164 -40.124 1.00 82.81 85 LEU A O 1
ATOM 656 N N . PHE A 1 86 ? 17.217 20.607 -38.277 1.00 80.94 86 PHE A N 1
ATOM 657 C CA . PHE A 1 86 ? 18.297 19.807 -37.677 1.00 80.94 86 PHE A CA 1
ATOM 658 C C . PHE A 1 86 ? 18.653 18.566 -38.508 1.00 80.94 86 PHE A C 1
ATOM 660 O O . PHE A 1 86 ? 19.817 18.192 -38.610 1.00 80.94 86 PHE A O 1
ATOM 667 N N . CYS A 1 87 ? 17.669 17.926 -39.141 1.00 84.81 87 CYS A N 1
ATOM 668 C CA . CYS A 1 87 ? 17.951 16.817 -40.055 1.00 84.81 87 CYS A CA 1
ATOM 669 C C . CYS A 1 87 ? 18.631 17.320 -41.340 1.00 84.81 87 CYS A C 1
ATOM 671 O O . CYS A 1 87 ? 19.549 16.684 -41.856 1.00 84.81 87 CYS A O 1
ATOM 673 N N . ALA A 1 88 ? 18.224 18.490 -41.844 1.00 83.25 88 ALA A N 1
ATOM 674 C CA . ALA A 1 88 ? 18.817 19.110 -43.024 1.00 83.25 88 ALA A CA 1
ATOM 675 C C . ALA A 1 88 ? 20.292 19.482 -42.816 1.00 83.25 88 ALA A C 1
ATOM 677 O O . ALA A 1 88 ? 21.078 19.343 -43.750 1.00 83.25 88 ALA A O 1
ATOM 678 N N . THR A 1 89 ? 20.697 19.917 -41.618 1.00 82.75 89 THR A N 1
ATOM 679 C CA . THR A 1 89 ? 22.110 20.216 -41.335 1.00 82.75 89 THR A CA 1
ATOM 680 C C . THR A 1 89 ? 22.979 18.963 -41.382 1.00 82.75 89 THR A C 1
ATOM 682 O O . THR A 1 89 ? 24.066 19.016 -41.951 1.00 82.75 89 THR A O 1
ATOM 685 N N . ILE A 1 90 ? 22.483 17.822 -40.893 1.00 85.12 90 ILE A N 1
ATOM 686 C CA . ILE A 1 90 ? 23.175 16.527 -41.006 1.00 85.12 90 ILE A CA 1
ATOM 687 C C . ILE A 1 90 ? 23.296 16.123 -42.479 1.00 85.12 90 ILE A C 1
ATOM 689 O O . ILE A 1 90 ? 24.398 15.877 -42.966 1.00 85.12 90 ILE A O 1
ATOM 693 N N . HIS A 1 91 ? 22.194 16.146 -43.236 1.00 86.94 91 HIS A N 1
ATOM 694 C CA . HIS A 1 91 ? 22.230 15.840 -44.673 1.00 86.94 91 HIS A CA 1
ATOM 695 C C . HIS A 1 91 ? 23.188 16.756 -45.440 1.00 86.94 91 HIS A C 1
ATOM 697 O O . HIS A 1 91 ? 23.894 16.292 -46.330 1.00 86.94 91 HIS A O 1
ATOM 703 N N . ALA A 1 92 ? 23.274 18.038 -45.074 1.00 84.31 92 ALA A N 1
ATOM 704 C CA . ALA A 1 92 ? 24.214 18.987 -45.667 1.00 84.31 92 ALA A CA 1
ATOM 705 C C . ALA A 1 92 ? 25.683 18.628 -45.403 1.00 84.31 92 ALA A C 1
ATOM 707 O O . ALA A 1 92 ? 26.499 18.774 -46.309 1.00 84.31 92 ALA A O 1
ATOM 708 N N . VAL A 1 93 ? 26.021 18.110 -44.220 1.00 81.69 93 VAL A N 1
ATOM 709 C CA . VAL A 1 93 ? 27.375 17.606 -43.927 1.00 81.69 93 VAL A CA 1
ATOM 710 C C . VAL A 1 93 ? 27.693 16.392 -44.805 1.00 81.69 93 VAL A C 1
ATOM 712 O O . VAL A 1 93 ? 28.735 16.344 -45.460 1.00 81.69 93 VAL A O 1
ATOM 715 N N . TYR A 1 94 ? 26.759 15.445 -44.913 1.00 84.25 94 TYR A N 1
ATOM 716 C CA . TYR A 1 94 ? 26.963 14.197 -45.657 1.00 84.25 94 TYR A CA 1
ATOM 717 C C . TYR A 1 94 ? 26.960 14.341 -47.185 1.00 84.25 94 TYR A C 1
ATOM 719 O O . TYR A 1 94 ? 27.366 13.416 -47.890 1.00 84.25 94 TYR A O 1
ATOM 727 N N . ARG A 1 95 ? 26.643 15.530 -47.714 1.00 84.62 95 ARG A N 1
ATOM 728 C CA . ARG A 1 95 ? 26.917 15.912 -49.115 1.00 84.62 95 ARG A CA 1
ATOM 729 C C . ARG A 1 95 ? 28.387 15.798 -49.497 1.00 84.62 95 ARG A C 1
ATOM 731 O O . ARG A 1 95 ? 28.688 15.668 -50.681 1.00 84.62 95 ARG A O 1
ATOM 738 N N . HIS A 1 96 ? 29.271 15.875 -48.510 1.00 82.12 96 HIS A N 1
ATOM 739 C CA . HIS A 1 96 ? 30.717 15.832 -48.678 1.00 82.12 96 HIS A CA 1
ATOM 740 C C . HIS A 1 96 ? 31.327 14.497 -48.226 1.00 82.12 96 HIS A C 1
ATOM 742 O O . HIS A 1 96 ? 32.542 14.404 -48.114 1.00 82.12 96 HIS A O 1
ATOM 748 N N . SER A 1 97 ? 30.510 13.468 -47.959 1.00 84.00 97 SER A N 1
ATOM 749 C CA . SER A 1 97 ? 30.992 12.126 -47.595 1.00 84.00 97 SER A CA 1
ATOM 750 C C . SER A 1 97 ? 31.889 11.533 -48.686 1.00 84.00 97 SER A C 1
ATOM 752 O O . SER A 1 97 ? 31.628 11.752 -49.860 1.00 84.00 97 SER A O 1
ATOM 754 N N . ASP A 1 98 ? 32.884 10.712 -48.353 1.00 83.69 98 ASP A N 1
ATOM 755 C CA . ASP A 1 98 ? 33.709 10.022 -49.361 1.00 83.69 98 ASP A CA 1
ATOM 756 C C . ASP A 1 98 ? 32.932 8.933 -50.126 1.00 83.69 98 ASP A C 1
ATOM 758 O O . ASP A 1 98 ? 33.262 8.598 -51.268 1.00 83.69 98 ASP A O 1
ATOM 762 N N . ASN A 1 99 ? 31.827 8.441 -49.557 1.00 90.38 99 ASN A N 1
ATOM 763 C CA . ASN A 1 99 ? 30.971 7.438 -50.182 1.00 90.38 99 ASN A CA 1
ATOM 764 C C . ASN A 1 99 ? 29.955 8.084 -51.142 1.00 90.38 99 ASN A C 1
ATOM 766 O O . ASN A 1 99 ? 29.068 8.831 -50.726 1.00 90.38 99 ASN A O 1
ATOM 770 N N . GLN A 1 100 ? 30.049 7.742 -52.430 1.00 89.19 100 GLN A N 1
ATOM 771 C CA . GLN A 1 100 ? 29.186 8.289 -53.480 1.00 89.19 100 GLN A CA 1
ATOM 772 C C . GLN A 1 100 ? 27.693 8.030 -53.242 1.00 89.19 100 GLN A C 1
ATOM 774 O O . GLN A 1 100 ? 26.895 8.954 -53.372 1.00 89.19 100 GLN A O 1
ATOM 779 N N . ALA A 1 101 ? 27.312 6.821 -52.824 1.00 89.44 101 ALA A N 1
ATOM 780 C CA . ALA A 1 101 ? 25.910 6.487 -52.577 1.00 89.44 101 ALA A CA 1
ATOM 781 C C . ALA A 1 101 ? 25.324 7.310 -51.418 1.00 89.44 101 ALA A C 1
ATOM 783 O O . ALA A 1 101 ? 24.191 7.787 -51.498 1.00 89.44 101 ALA A O 1
ATOM 784 N N . VAL A 1 102 ? 26.120 7.529 -50.366 1.00 85.69 102 VAL A N 1
ATOM 785 C CA . VAL A 1 102 ? 25.729 8.359 -49.216 1.00 85.69 102 VAL A CA 1
ATOM 786 C C . VAL A 1 102 ? 25.576 9.822 -49.628 1.00 85.69 102 VAL A C 1
ATOM 788 O O . VAL A 1 102 ? 24.572 10.443 -49.282 1.00 85.69 102 VAL A O 1
ATOM 791 N N . ARG A 1 103 ? 26.514 10.364 -50.417 1.00 87.31 103 ARG A N 1
ATOM 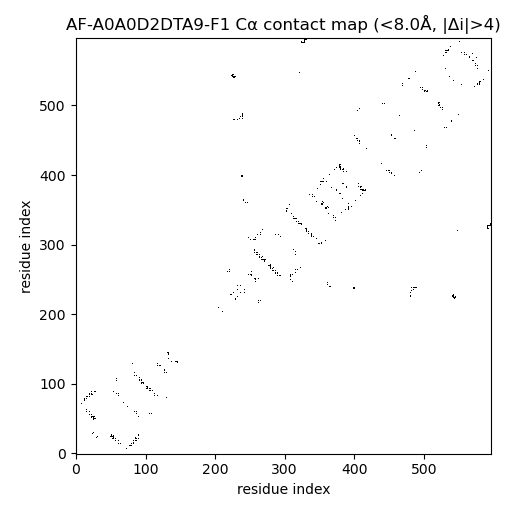792 C CA . ARG A 1 103 ? 26.413 11.736 -50.943 1.00 87.31 103 ARG A CA 1
ATOM 793 C C . ARG A 1 103 ? 25.155 11.943 -51.780 1.00 87.31 103 ARG A C 1
ATOM 795 O O . ARG A 1 103 ? 24.460 12.944 -51.601 1.00 87.31 103 ARG A O 1
ATOM 802 N N . ASP A 1 104 ? 24.868 11.010 -52.683 1.00 85.31 104 ASP A N 1
ATOM 803 C CA . ASP A 1 104 ? 23.732 11.106 -53.601 1.00 85.31 104 ASP A CA 1
ATOM 804 C C . ASP A 1 104 ? 22.396 11.015 -52.853 1.00 85.31 104 ASP A C 1
ATOM 806 O O . ASP A 1 104 ? 21.441 11.724 -53.184 1.00 85.31 104 ASP A O 1
ATOM 810 N N . GLN A 1 105 ? 22.326 10.179 -51.815 1.00 88.06 105 GLN A N 1
ATOM 811 C CA . GLN A 1 105 ? 21.145 10.069 -50.965 1.00 88.06 105 GLN A CA 1
ATOM 812 C C . GLN A 1 105 ? 20.960 11.320 -50.092 1.00 88.06 105 GLN A C 1
ATOM 814 O O . GLN A 1 105 ? 19.895 11.939 -50.131 1.00 88.06 105 GLN A O 1
ATOM 819 N N . ALA A 1 106 ? 22.020 11.787 -49.427 1.00 82.94 106 ALA A N 1
ATOM 820 C CA . ALA A 1 106 ? 22.001 13.016 -48.635 1.00 82.94 106 ALA A CA 1
ATOM 821 C C . ALA A 1 106 ? 21.635 14.253 -49.482 1.00 82.94 106 ALA A C 1
ATOM 823 O O . ALA A 1 106 ? 20.949 15.162 -49.013 1.00 82.94 106 ALA A O 1
ATOM 824 N N . PHE A 1 107 ? 22.019 14.285 -50.767 1.00 82.75 107 PHE A N 1
ATOM 825 C CA . PHE A 1 107 ? 21.571 15.307 -51.720 1.00 82.75 107 PHE A CA 1
ATOM 826 C C . PHE A 1 107 ? 20.051 15.315 -51.896 1.00 82.75 107 PHE A C 1
ATOM 828 O O . PHE A 1 107 ? 19.424 16.379 -51.828 1.00 82.75 107 PHE A O 1
ATOM 835 N N . LYS A 1 108 ? 19.454 14.143 -52.129 1.00 89.12 108 LYS A N 1
ATOM 836 C CA . LYS A 1 108 ? 18.005 13.998 -52.325 1.00 89.12 108 LYS A CA 1
ATOM 837 C C . LYS A 1 108 ? 17.242 14.382 -51.059 1.00 89.12 108 LYS A C 1
ATOM 839 O O . LYS A 1 108 ? 16.276 15.143 -51.137 1.00 89.12 108 LYS A O 1
ATOM 844 N N . ASP A 1 109 ? 17.722 13.924 -49.911 1.00 87.62 109 ASP A N 1
ATOM 845 C CA . ASP A 1 109 ? 17.100 14.162 -48.612 1.00 87.62 109 ASP A CA 1
ATOM 846 C C . ASP A 1 109 ? 17.200 15.629 -48.176 1.00 87.62 109 ASP A C 1
ATOM 848 O O . ASP A 1 109 ? 16.219 16.209 -47.701 1.00 87.62 109 ASP A O 1
ATOM 852 N N . LEU A 1 110 ? 18.330 16.289 -48.446 1.00 85.38 110 LEU A N 1
ATOM 853 C CA . LEU A 1 110 ? 18.469 17.729 -48.238 1.00 85.38 110 LEU A CA 1
ATOM 854 C C . LEU A 1 110 ? 17.508 18.528 -49.130 1.00 85.38 110 LEU A C 1
ATOM 856 O O . LEU A 1 110 ? 16.861 19.471 -48.670 1.00 85.38 110 LEU A O 1
ATOM 860 N N . LYS A 1 111 ? 17.377 18.149 -50.407 1.00 86.56 111 LYS A N 1
ATOM 861 C CA . LYS A 1 111 ? 16.461 18.817 -51.343 1.00 86.56 111 LYS A CA 1
ATOM 862 C C . LYS A 1 111 ? 15.002 18.679 -50.897 1.00 86.56 111 LYS A C 1
ATOM 864 O O . LYS A 1 111 ? 14.238 19.645 -50.997 1.00 86.56 111 LYS A O 1
ATOM 869 N N . PHE A 1 112 ? 14.621 17.512 -50.377 1.00 90.50 112 PHE A N 1
ATOM 870 C CA . PHE A 1 112 ? 13.306 17.296 -49.773 1.00 90.50 112 PHE A CA 1
ATOM 871 C C . PHE A 1 112 ? 13.088 18.209 -48.559 1.00 90.50 112 PHE A C 1
ATOM 873 O O . PHE A 1 112 ? 12.097 18.940 -48.524 1.00 90.50 112 PHE A O 1
ATOM 880 N N . ALA A 1 113 ? 14.032 18.233 -47.613 1.00 86.88 113 ALA A N 1
ATOM 881 C CA . ALA A 1 113 ? 13.930 19.039 -46.397 1.00 86.88 113 ALA A CA 1
ATOM 882 C C . ALA A 1 113 ? 13.777 20.543 -46.699 1.00 86.88 113 ALA A C 1
ATOM 884 O O . ALA A 1 113 ? 12.886 21.208 -46.169 1.00 86.88 113 ALA A O 1
ATOM 885 N N . LEU A 1 114 ? 14.571 21.074 -47.636 1.00 81.88 114 LEU A N 1
ATOM 886 C CA . LEU A 1 114 ? 14.460 22.468 -48.080 1.00 81.88 114 LEU A CA 1
ATOM 887 C C . LEU A 1 114 ? 13.091 22.771 -48.708 1.00 81.88 114 LEU A C 1
ATOM 889 O O . LEU A 1 114 ? 12.483 23.803 -48.413 1.00 81.88 114 LEU A O 1
ATOM 893 N N . SER A 1 115 ? 12.572 21.853 -49.528 1.00 85.38 115 SER A N 1
ATOM 894 C CA . SER A 1 115 ? 11.248 21.988 -50.152 1.00 85.38 115 SER A CA 1
ATOM 895 C C . SER A 1 115 ? 10.122 21.961 -49.108 1.00 85.38 115 SER A C 1
ATOM 897 O O . SER A 1 115 ? 9.160 22.731 -49.195 1.00 85.38 115 SER A O 1
ATOM 899 N N . PHE A 1 116 ? 10.253 21.115 -48.082 1.00 86.19 116 PHE A N 1
ATOM 900 C CA . PHE A 1 116 ? 9.313 21.031 -46.966 1.00 86.19 116 PHE A CA 1
ATOM 901 C C . PHE A 1 116 ? 9.283 22.330 -46.148 1.00 86.19 116 PHE A C 1
ATOM 903 O O . PHE A 1 116 ? 8.210 22.912 -45.952 1.00 86.19 116 PHE A O 1
ATOM 910 N N . LEU A 1 117 ? 10.451 22.846 -45.752 1.00 81.38 117 LEU A N 1
ATOM 911 C CA . LEU A 1 117 ? 10.578 24.127 -45.047 1.00 81.38 117 LEU A CA 1
ATOM 912 C C . LEU A 1 117 ? 10.027 25.291 -45.882 1.00 81.38 117 LEU A C 1
ATOM 914 O O . LEU A 1 117 ? 9.331 26.167 -45.361 1.00 81.38 117 LEU A O 1
ATOM 918 N N . GLN A 1 118 ? 10.252 25.279 -47.200 1.00 78.69 118 GLN A N 1
ATOM 919 C CA . GLN A 1 118 ? 9.707 26.283 -48.113 1.00 78.69 118 GLN A CA 1
ATOM 920 C C . GLN A 1 118 ? 8.173 26.281 -48.130 1.00 78.69 118 GLN A C 1
ATOM 922 O O . GLN A 1 118 ? 7.564 27.356 -48.138 1.00 78.69 118 GLN A O 1
ATOM 927 N N . ARG A 1 119 ? 7.547 25.099 -48.098 1.00 80.56 119 ARG A N 1
ATOM 928 C CA . ARG A 1 119 ? 6.089 24.950 -48.008 1.00 80.56 119 ARG A CA 1
ATOM 929 C C . ARG A 1 119 ? 5.559 25.418 -46.650 1.00 80.56 119 ARG A C 1
ATOM 931 O O . ARG A 1 119 ? 4.538 26.102 -46.614 1.00 80.56 119 ARG A O 1
ATOM 938 N N . LYS A 1 120 ? 6.258 25.111 -45.551 1.00 79.94 120 LYS A N 1
ATOM 939 C CA . LYS A 1 120 ? 5.875 25.514 -44.183 1.00 79.94 120 LYS A CA 1
ATOM 940 C C . LYS A 1 120 ? 5.993 27.012 -43.929 1.00 79.94 120 LYS A C 1
ATOM 942 O O . LYS A 1 120 ? 5.130 27.574 -43.263 1.00 79.94 120 LYS A O 1
ATOM 947 N N . ALA A 1 121 ? 6.975 27.674 -44.534 1.00 70.56 121 ALA A N 1
ATOM 948 C CA . ALA A 1 121 ? 7.168 29.123 -44.448 1.00 70.56 121 ALA A CA 1
ATOM 949 C C . ALA A 1 121 ? 5.973 29.961 -44.940 1.00 70.56 121 ALA A C 1
ATOM 951 O O . ALA A 1 121 ? 5.895 31.139 -44.618 1.00 70.56 121 ALA A O 1
ATOM 952 N N . ARG A 1 122 ? 5.037 29.375 -45.705 1.00 72.12 122 ARG A N 1
ATOM 953 C CA . ARG A 1 122 ? 3.784 30.044 -46.104 1.00 72.12 122 ARG A CA 1
ATOM 954 C C . ARG A 1 122 ? 2.777 30.175 -44.958 1.00 72.12 122 ARG A C 1
ATOM 956 O O . ARG A 1 122 ? 1.912 31.036 -45.020 1.00 72.12 122 ARG A O 1
ATOM 963 N N . TYR A 1 123 ? 2.882 29.308 -43.952 1.00 63.88 123 TYR A N 1
ATOM 964 C CA . TYR A 1 123 ? 1.945 29.217 -42.830 1.00 63.88 123 TYR A CA 1
ATOM 965 C C . TYR A 1 123 ? 2.586 29.644 -41.509 1.00 63.88 123 TYR A C 1
ATOM 967 O O . TYR A 1 123 ? 1.900 30.153 -40.630 1.00 63.88 123 TYR A O 1
ATOM 975 N N . TRP A 1 124 ? 3.902 29.459 -41.375 1.00 70.94 124 TRP A N 1
ATOM 976 C CA . TRP A 1 124 ? 4.630 29.714 -40.141 1.00 70.94 124 TRP A CA 1
ATOM 977 C C . TRP A 1 124 ? 5.826 30.651 -40.378 1.00 70.94 124 TRP A C 1
ATOM 979 O O . TRP A 1 124 ? 6.808 30.231 -41.001 1.00 70.94 124 TRP A O 1
ATOM 989 N N . PRO A 1 125 ? 5.787 31.899 -39.866 1.00 62.44 125 PRO A N 1
ATOM 990 C CA . PRO A 1 125 ? 6.847 32.892 -40.071 1.00 62.44 125 PRO A CA 1
ATOM 991 C C . PRO A 1 125 ? 8.233 32.439 -39.595 1.00 62.44 125 PRO A C 1
ATOM 993 O O . PRO A 1 125 ? 9.240 32.729 -40.234 1.00 62.44 125 PRO A O 1
ATOM 996 N N . ASN A 1 126 ? 8.297 31.650 -38.521 1.00 61.59 126 ASN A N 1
ATOM 997 C CA . ASN A 1 126 ? 9.544 31.058 -38.030 1.00 61.59 126 ASN A CA 1
ATOM 998 C C . ASN A 1 126 ? 10.195 30.102 -39.049 1.00 61.59 126 ASN A C 1
ATOM 1000 O O . ASN A 1 126 ? 11.409 29.992 -39.106 1.00 61.59 126 ASN A O 1
ATOM 1004 N N . SER A 1 127 ? 9.421 29.440 -39.908 1.00 64.12 127 SER A N 1
ATOM 1005 C CA . SER A 1 127 ? 9.967 28.558 -40.946 1.00 64.12 127 SER A CA 1
ATOM 1006 C C . SER A 1 127 ? 10.580 29.358 -42.103 1.00 64.12 127 SER A C 1
ATOM 1008 O O . SER A 1 127 ? 11.382 28.827 -42.869 1.00 64.12 127 SER A O 1
ATOM 1010 N N . ALA A 1 128 ? 10.227 30.643 -42.239 1.00 59.59 128 ALA A N 1
ATOM 1011 C CA . ALA A 1 128 ? 10.839 31.547 -43.208 1.00 59.59 128 ALA A CA 1
ATOM 1012 C C . ALA A 1 128 ? 12.243 32.003 -42.772 1.00 59.59 128 ALA A C 1
ATOM 1014 O O . ALA A 1 128 ? 13.107 32.168 -43.631 1.00 59.59 128 ALA A O 1
ATOM 1015 N N . THR A 1 129 ? 12.488 32.146 -41.463 1.00 61.53 129 THR A N 1
ATOM 1016 C CA . THR A 1 129 ? 13.801 32.523 -40.903 1.00 61.53 129 THR A CA 1
ATOM 1017 C C . THR A 1 129 ? 14.787 31.355 -40.831 1.00 61.53 129 THR A C 1
ATOM 1019 O O . THR A 1 129 ? 15.990 31.575 -40.766 1.00 61.53 129 THR A O 1
ATOM 1022 N N . MET A 1 130 ? 14.302 30.112 -40.912 1.00 64.25 130 MET A N 1
ATOM 1023 C CA . MET A 1 130 ? 15.116 28.885 -40.959 1.00 64.25 130 MET A CA 1
ATOM 1024 C C . MET A 1 130 ? 15.717 28.589 -42.342 1.00 64.25 130 MET A C 1
ATOM 1026 O O . MET A 1 130 ? 16.300 27.527 -42.556 1.00 64.25 130 MET A O 1
ATOM 1030 N N . ARG A 1 131 ? 15.555 29.496 -43.310 1.00 57.84 131 ARG A N 1
ATOM 1031 C CA . ARG A 1 131 ? 16.168 29.353 -44.631 1.00 57.84 131 ARG A CA 1
ATOM 1032 C C . ARG A 1 131 ? 17.611 29.862 -44.593 1.00 57.84 131 ARG A C 1
ATOM 1034 O O . ARG A 1 131 ? 17.819 31.003 -44.191 1.00 57.84 131 ARG A O 1
ATOM 1041 N N . PRO A 1 132 ? 18.589 29.096 -45.100 1.00 50.91 132 PRO A N 1
ATOM 1042 C CA . PRO A 1 132 ? 19.955 29.591 -45.258 1.00 50.91 132 PRO A CA 1
ATOM 1043 C C . PRO A 1 132 ? 20.118 30.553 -46.451 1.00 50.91 132 PRO A C 1
ATOM 1045 O O . PRO A 1 132 ? 21.189 31.120 -46.634 1.00 50.91 132 PRO A O 1
ATOM 1048 N N . SER A 1 133 ? 19.087 30.755 -47.280 1.00 54.44 133 SER A N 1
ATOM 1049 C CA . SER A 1 133 ? 19.127 31.701 -48.400 1.00 54.44 133 SER A CA 1
ATOM 1050 C C . SER A 1 133 ? 17.754 32.291 -48.730 1.00 54.44 133 SER A C 1
ATOM 1052 O O . SER A 1 133 ? 16.725 31.604 -48.712 1.00 54.44 133 SER A O 1
ATOM 1054 N N . CYS A 1 134 ? 17.718 33.596 -49.016 1.00 59.62 134 CYS A N 1
ATOM 1055 C CA . CYS A 1 134 ? 16.495 34.284 -49.421 1.00 59.62 134 CYS A CA 1
ATOM 1056 C C . CYS A 1 134 ? 16.211 34.086 -50.924 1.00 59.62 134 CYS A C 1
ATOM 1058 O O . CYS A 1 134 ? 17.107 33.812 -51.725 1.00 59.62 134 CYS A O 1
ATOM 1060 N N . GLY A 1 135 ? 14.944 34.242 -51.325 1.00 51.22 135 GLY A N 1
ATOM 1061 C CA . GLY A 1 135 ? 14.516 34.025 -52.714 1.00 51.22 135 GLY A CA 1
ATOM 1062 C C . GLY A 1 135 ? 15.145 34.988 -53.730 1.00 51.22 135 GLY A C 1
ATOM 1063 O O . GLY A 1 135 ? 15.233 34.642 -54.904 1.00 51.22 135 GLY A O 1
ATOM 1064 N N . GLN A 1 136 ? 15.608 36.165 -53.296 1.00 54.50 136 GLN A N 1
ATOM 1065 C CA . GLN A 1 136 ? 16.350 37.104 -54.145 1.00 54.50 136 GLN A CA 1
ATOM 1066 C C . GLN A 1 136 ? 17.791 36.642 -54.392 1.00 54.50 136 GLN A C 1
ATOM 1068 O O . GLN A 1 136 ? 18.221 36.654 -55.539 1.00 54.50 136 GLN A O 1
ATOM 1073 N N . CYS A 1 137 ? 18.500 36.147 -53.371 1.00 63.56 137 CYS A N 1
ATOM 1074 C CA . CYS A 1 137 ? 19.859 35.616 -53.533 1.00 63.56 137 CYS A CA 1
ATOM 1075 C C . CYS A 1 137 ? 19.894 34.371 -54.427 1.00 63.56 137 CYS A C 1
ATOM 1077 O O . CYS A 1 137 ? 20.800 34.226 -55.237 1.00 63.56 137 CYS A O 1
ATOM 1079 N N . ILE A 1 138 ? 18.870 33.515 -54.339 1.00 53.00 138 ILE A N 1
ATOM 1080 C CA . ILE A 1 138 ? 18.733 32.340 -55.216 1.00 53.00 138 ILE A CA 1
ATOM 1081 C C . ILE A 1 138 ? 18.482 32.757 -56.673 1.00 53.00 138 ILE A C 1
ATOM 1083 O O . ILE A 1 138 ? 19.021 32.145 -57.586 1.00 53.00 138 ILE A O 1
ATOM 1087 N N . LYS A 1 139 ? 17.676 33.800 -56.912 1.00 55.75 139 LYS A N 1
ATOM 1088 C CA . LYS A 1 139 ? 17.427 34.311 -58.272 1.00 55.75 139 LYS A CA 1
ATOM 1089 C C . LYS A 1 139 ? 18.630 35.036 -58.878 1.00 55.75 139 LYS A C 1
ATOM 1091 O O . LYS A 1 139 ? 18.708 35.127 -60.096 1.00 55.75 139 LYS A O 1
ATOM 1096 N N . ALA A 1 140 ? 19.516 35.563 -58.041 1.00 57.12 140 ALA A N 1
ATOM 1097 C CA . ALA A 1 140 ? 20.690 36.327 -58.448 1.00 57.12 140 ALA A CA 1
ATOM 1098 C C . ALA A 1 140 ? 22.003 35.516 -58.404 1.00 57.12 140 ALA A C 1
ATOM 1100 O O . ALA A 1 140 ? 23.059 36.096 -58.618 1.00 57.12 140 ALA A O 1
ATOM 1101 N N . ASP A 1 141 ? 21.938 34.212 -58.110 1.00 55.03 141 ASP A N 1
ATOM 1102 C CA . ASP A 1 1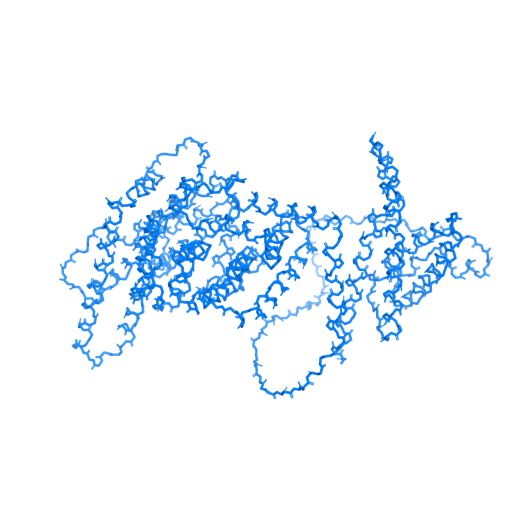41 ? 23.080 33.289 -57.981 1.00 55.03 141 ASP A CA 1
ATOM 1103 C C . ASP A 1 141 ? 24.227 33.795 -57.080 1.00 55.03 141 ASP A C 1
ATOM 1105 O O . ASP A 1 141 ? 25.410 33.690 -57.393 1.00 55.03 141 ASP A O 1
ATOM 1109 N N . VAL A 1 142 ? 23.873 34.371 -55.925 1.00 58.25 142 VAL A N 1
ATOM 1110 C CA . VAL A 1 142 ? 24.836 34.901 -54.942 1.00 58.25 142 VAL A CA 1
ATOM 1111 C C . VAL A 1 142 ? 24.658 34.267 -53.562 1.00 58.25 142 VAL A C 1
ATOM 1113 O O . VAL A 1 142 ? 23.548 33.914 -53.149 1.00 58.25 142 VAL A O 1
ATOM 1116 N N . ARG A 1 143 ? 25.765 34.137 -52.814 1.00 48.19 143 ARG A N 1
ATOM 1117 C CA . ARG A 1 143 ? 25.780 33.586 -51.448 1.00 48.19 143 ARG A CA 1
ATOM 1118 C C . ARG A 1 143 ? 25.025 34.516 -50.489 1.00 48.19 143 ARG A C 1
ATOM 1120 O O . ARG A 1 143 ? 25.292 35.710 -50.436 1.00 48.19 143 ARG A O 1
ATOM 1127 N N . CYS A 1 144 ? 24.069 33.967 -49.740 1.00 61.53 144 CYS A N 1
ATOM 1128 C CA . CYS A 1 144 ? 23.240 34.725 -48.805 1.00 61.53 144 CYS A CA 1
ATOM 1129 C C . CYS A 1 144 ? 23.891 34.763 -47.415 1.00 61.53 144 CYS A C 1
ATOM 1131 O O . CYS A 1 144 ? 24.112 33.715 -46.814 1.00 61.53 144 CYS A O 1
ATOM 1133 N N . GLU A 1 145 ? 24.163 35.962 -46.902 1.00 50.53 145 GLU A N 1
ATOM 1134 C CA . GLU A 1 145 ? 24.808 36.186 -45.594 1.00 50.53 145 GLU A CA 1
ATOM 1135 C C . GLU A 1 145 ? 23.816 36.123 -44.403 1.00 50.53 145 GLU A C 1
ATOM 1137 O O . GLU A 1 145 ? 24.219 36.191 -43.245 1.00 50.53 145 GLU A O 1
ATOM 1142 N N . GLY A 1 146 ? 22.512 35.948 -44.663 1.00 56.00 146 GLY A N 1
ATOM 1143 C CA . GLY A 1 146 ? 21.458 35.869 -43.640 1.00 56.00 146 GLY A CA 1
ATOM 1144 C C . GLY A 1 146 ? 20.967 37.228 -43.110 1.00 56.00 146 GLY A C 1
ATOM 1145 O O . GLY A 1 146 ? 21.504 38.281 -43.442 1.00 56.00 146 GLY A O 1
ATOM 1146 N N . TYR A 1 147 ? 19.902 37.215 -42.295 1.00 49.03 147 TYR A N 1
ATOM 1147 C CA . TYR A 1 147 ? 19.380 38.409 -41.612 1.00 49.03 147 TYR A CA 1
ATOM 1148 C C . TYR A 1 147 ? 19.903 38.449 -40.171 1.00 49.03 147 TYR A C 1
ATOM 1150 O O . TYR A 1 147 ? 19.476 37.655 -39.332 1.00 49.03 147 TYR A O 1
ATOM 1158 N N . ILE A 1 148 ? 20.807 39.379 -39.864 1.00 40.16 148 ILE A N 1
ATOM 115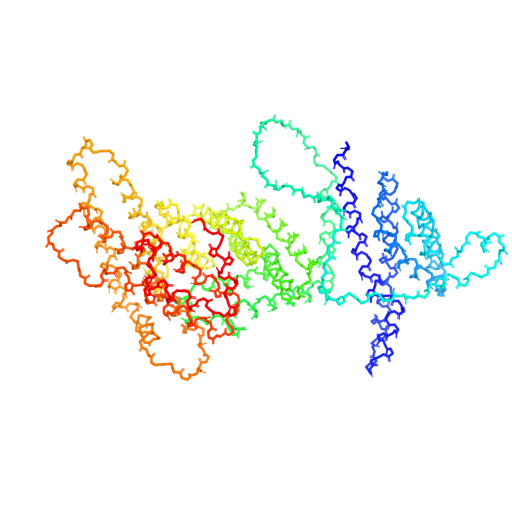9 C CA . ILE A 1 148 ? 21.235 39.638 -38.485 1.00 40.16 148 ILE A CA 1
ATOM 1160 C C . ILE A 1 148 ? 20.199 40.570 -37.847 1.00 40.16 148 ILE A C 1
ATOM 1162 O O . ILE A 1 148 ? 20.144 41.751 -38.177 1.00 40.16 148 ILE A O 1
ATOM 1166 N N . GLN A 1 149 ? 19.377 40.060 -36.926 1.00 40.22 149 GLN A N 1
ATOM 1167 C CA . GLN A 1 149 ? 18.674 40.921 -35.970 1.00 40.22 149 GLN A CA 1
ATOM 1168 C C . GLN A 1 149 ? 19.451 40.951 -34.645 1.00 40.22 149 GLN A C 1
ATOM 1170 O O . GLN A 1 149 ? 19.753 39.883 -34.101 1.00 40.22 149 GLN A O 1
ATOM 1175 N N . PRO A 1 150 ? 19.773 42.136 -34.093 1.00 34.84 150 PRO A N 1
ATOM 1176 C CA . PRO A 1 150 ? 20.332 42.231 -32.751 1.00 34.84 150 PRO A CA 1
ATOM 1177 C C . PRO A 1 150 ? 19.300 41.734 -31.728 1.00 34.84 150 PRO A C 1
ATOM 1179 O O . PRO A 1 150 ? 18.137 42.139 -31.742 1.00 34.84 150 PRO A O 1
ATOM 1182 N N . ARG A 1 151 ? 19.720 40.822 -30.844 1.00 38.75 151 ARG A N 1
ATOM 1183 C CA . ARG A 1 151 ? 18.879 40.281 -29.768 1.00 38.75 151 ARG A CA 1
ATOM 1184 C C . ARG A 1 151 ? 18.688 41.354 -28.692 1.00 38.75 151 ARG A C 1
ATOM 1186 O O . ARG A 1 151 ? 19.645 41.695 -28.005 1.00 38.75 151 ARG A O 1
ATOM 1193 N N . ILE A 1 152 ? 17.466 41.854 -28.524 1.00 30.41 152 ILE A N 1
ATOM 1194 C CA . ILE A 1 152 ? 17.087 42.693 -27.379 1.00 30.41 152 ILE A CA 1
ATOM 1195 C C . ILE A 1 152 ? 16.565 41.762 -26.280 1.00 30.41 152 ILE A C 1
ATOM 1197 O O . ILE A 1 152 ? 15.568 41.068 -26.474 1.00 30.41 152 ILE A O 1
ATOM 1201 N N . PHE A 1 153 ? 17.246 41.728 -25.135 1.00 27.69 153 PHE A N 1
ATOM 1202 C CA . PHE A 1 153 ? 16.768 41.040 -23.935 1.00 27.69 153 PHE A CA 1
ATOM 1203 C C . PHE A 1 153 ? 15.864 41.984 -23.137 1.00 27.69 153 PHE A C 1
ATOM 1205 O O . PHE A 1 153 ? 16.316 43.030 -22.676 1.00 27.69 153 PHE A O 1
ATOM 1212 N N . VAL A 1 154 ? 14.595 41.613 -22.949 1.00 30.53 154 VAL A N 1
ATOM 1213 C CA . VAL A 1 154 ? 13.688 42.309 -22.026 1.00 30.53 154 VAL A CA 1
ATOM 1214 C C . VAL A 1 154 ? 13.760 41.611 -20.671 1.00 30.53 154 VAL A C 1
ATOM 1216 O O . VAL A 1 154 ? 13.302 40.482 -20.516 1.00 30.53 154 VAL A O 1
ATOM 1219 N N . HIS A 1 155 ? 14.356 42.286 -19.690 1.00 24.97 155 HIS A N 1
ATOM 1220 C CA . HIS A 1 155 ? 14.362 41.865 -18.292 1.00 24.97 155 HIS A CA 1
ATOM 1221 C C . HIS A 1 155 ? 13.031 42.292 -17.655 1.00 24.97 155 HIS A C 1
ATOM 1223 O O . HIS A 1 155 ? 12.800 43.482 -17.458 1.00 24.97 155 HIS A O 1
ATOM 1229 N N . THR A 1 156 ? 12.141 41.354 -17.327 1.00 29.78 156 THR A N 1
ATOM 1230 C CA . THR A 1 156 ? 10.924 41.671 -16.561 1.00 29.78 156 THR A CA 1
ATOM 1231 C C . THR A 1 156 ? 11.228 41.542 -15.069 1.00 29.78 156 THR A C 1
ATOM 1233 O O . THR A 1 156 ? 10.987 40.504 -14.459 1.00 29.78 156 THR A O 1
ATOM 1236 N N . SER A 1 157 ? 11.812 42.584 -14.473 1.00 31.00 157 SER A N 1
ATOM 1237 C CA . SER A 1 157 ? 11.789 42.750 -13.019 1.00 31.00 157 SER A CA 1
ATOM 1238 C C . SER A 1 157 ? 10.433 43.334 -12.616 1.00 31.00 157 SER A C 1
ATOM 1240 O O . SER A 1 157 ? 9.982 44.345 -13.151 1.00 31.00 157 SER A O 1
ATOM 1242 N N . GLN A 1 158 ? 9.749 42.668 -11.688 1.00 39.94 158 GLN A N 1
ATOM 1243 C CA . GLN A 1 158 ? 8.536 43.194 -11.072 1.00 39.94 158 GLN A CA 1
ATOM 1244 C C . GLN A 1 158 ? 8.870 44.461 -10.276 1.00 39.94 158 GLN A C 1
ATOM 1246 O O . GLN A 1 158 ? 9.643 44.405 -9.319 1.00 39.94 158 GLN A O 1
ATOM 1251 N N . LYS A 1 159 ? 8.223 45.579 -10.612 1.00 30.19 159 LYS A N 1
ATOM 1252 C CA . LYS A 1 159 ? 7.881 46.623 -9.643 1.00 30.19 159 LYS A CA 1
ATOM 1253 C C . LYS A 1 159 ? 6.449 47.090 -9.874 1.00 30.19 159 LYS A C 1
ATOM 1255 O O . LYS A 1 159 ? 6.000 47.251 -11.003 1.00 30.19 159 LYS A O 1
ATOM 1260 N N . HIS A 1 160 ? 5.760 47.224 -8.751 1.00 31.05 160 HIS A N 1
ATOM 1261 C CA . HIS A 1 160 ? 4.398 47.700 -8.584 1.00 31.05 160 HIS A CA 1
ATOM 1262 C C . HIS A 1 160 ? 4.174 49.094 -9.187 1.00 31.05 160 HIS A C 1
ATOM 1264 O O . HIS A 1 160 ? 5.041 49.953 -9.046 1.00 31.05 160 HIS A O 1
ATOM 1270 N N . ALA A 1 161 ? 2.973 49.294 -9.741 1.00 29.58 161 ALA A N 1
ATOM 1271 C CA . ALA A 1 161 ? 2.003 50.344 -9.392 1.00 29.58 161 ALA A CA 1
ATOM 1272 C C . ALA A 1 161 ? 1.269 50.912 -10.627 1.00 29.58 161 ALA A C 1
ATOM 1274 O O . ALA A 1 161 ? 1.878 51.390 -11.576 1.00 29.58 161 ALA A O 1
ATOM 1275 N N . ASP A 1 162 ? -0.057 50.845 -10.512 1.00 26.42 162 ASP A N 1
ATOM 1276 C CA . ASP A 1 162 ? -1.085 51.772 -10.991 1.00 26.42 162 ASP A CA 1
ATOM 1277 C C . ASP A 1 162 ? -1.559 51.795 -12.463 1.00 26.42 162 ASP A C 1
ATOM 1279 O O . ASP A 1 162 ? -0.963 52.357 -13.372 1.00 26.42 162 ASP A O 1
ATOM 1283 N N . ALA A 1 163 ? -2.783 51.261 -12.582 1.00 29.94 163 ALA A N 1
ATOM 1284 C CA . ALA A 1 163 ? -3.957 51.804 -13.272 1.00 29.94 163 ALA A CA 1
ATOM 1285 C C . ALA A 1 163 ? -4.122 51.686 -14.807 1.00 29.94 163 ALA A C 1
ATOM 1287 O O . ALA A 1 163 ? -3.586 52.437 -15.612 1.00 29.94 163 ALA A O 1
ATOM 1288 N N . SER A 1 164 ? -5.122 50.850 -15.132 1.00 29.03 164 SER A N 1
ATOM 1289 C CA . SER A 1 164 ? -6.117 50.964 -16.214 1.00 29.03 164 SER A CA 1
ATOM 1290 C C . SER A 1 164 ? -5.685 50.706 -17.666 1.00 29.03 164 SER A C 1
ATOM 1292 O O . SER A 1 164 ? -5.131 51.565 -18.333 1.00 29.03 164 SER A O 1
ATOM 1294 N N . ALA A 1 165 ? -6.069 49.547 -18.214 1.00 28.20 165 ALA A N 1
ATOM 1295 C CA . ALA A 1 165 ? -7.279 49.408 -19.042 1.00 28.20 165 ALA A CA 1
ATOM 1296 C C . ALA A 1 165 ? -7.296 48.054 -19.789 1.00 28.20 165 ALA A C 1
ATOM 1298 O O . ALA A 1 165 ? -6.382 47.719 -20.530 1.00 28.20 165 ALA A O 1
ATOM 1299 N N . GLN A 1 166 ? -8.385 47.307 -19.573 1.00 34.09 166 GLN A N 1
ATOM 1300 C CA . GLN A 1 166 ? -8.984 46.271 -20.430 1.00 34.09 166 GLN A CA 1
ATOM 1301 C C . GLN A 1 166 ? -8.080 45.183 -21.045 1.00 34.09 166 GLN A C 1
ATOM 1303 O O . GLN A 1 166 ? -7.525 45.313 -22.131 1.00 34.09 166 GLN A O 1
ATOM 1308 N N . THR A 1 167 ? -8.114 43.994 -20.435 1.00 27.89 167 THR A N 1
ATOM 1309 C CA . THR A 1 167 ? -7.899 42.732 -21.159 1.00 27.89 167 THR A CA 1
ATOM 1310 C C . THR A 1 167 ? -9.003 41.755 -20.770 1.00 27.89 167 THR A C 1
ATOM 1312 O O . THR A 1 167 ? -9.135 41.375 -19.605 1.00 27.89 167 THR A O 1
ATOM 1315 N N . GLN A 1 168 ? -9.837 41.388 -21.745 1.00 28.73 168 GLN A N 1
ATOM 1316 C CA . GLN A 1 168 ? -10.828 40.327 -21.605 1.00 28.73 168 GLN A CA 1
ATOM 1317 C C . GLN A 1 168 ? -10.109 39.003 -21.322 1.00 28.73 168 GLN A C 1
ATOM 1319 O O . GLN A 1 168 ? -9.262 38.555 -22.094 1.00 28.73 168 GLN A O 1
ATOM 1324 N N . ARG A 1 169 ? -10.445 38.397 -20.181 1.00 25.14 169 ARG A N 1
ATOM 1325 C CA . ARG A 1 169 ? -10.039 37.045 -19.793 1.00 25.14 169 ARG A CA 1
ATOM 1326 C C . ARG A 1 169 ? -10.792 36.025 -20.644 1.00 25.14 169 ARG A C 1
ATOM 1328 O O . ARG A 1 169 ? -12.014 36.088 -20.719 1.00 25.14 169 ARG A O 1
ATOM 1335 N N . PHE A 1 170 ? -10.074 35.045 -21.184 1.00 25.16 170 PHE A N 1
ATOM 1336 C CA . PHE A 1 170 ? -10.655 33.774 -21.609 1.00 25.16 170 PHE A CA 1
ATOM 1337 C C . PHE A 1 170 ? -10.224 32.695 -20.610 1.00 25.16 170 PHE A C 1
ATOM 1339 O O . PHE A 1 170 ? -9.032 32.450 -20.432 1.00 25.16 170 PHE A O 1
ATOM 1346 N N . ILE A 1 171 ? -11.202 32.097 -19.931 1.00 29.09 171 ILE A N 1
ATOM 1347 C CA . ILE A 1 171 ? -11.058 30.935 -19.047 1.00 29.09 171 ILE A CA 1
ATOM 1348 C C . ILE A 1 171 ? -11.892 29.820 -19.685 1.00 29.09 171 ILE A C 1
ATOM 1350 O O . ILE A 1 171 ? -13.083 30.041 -19.890 1.00 29.09 171 ILE A O 1
ATOM 1354 N N . PRO A 1 172 ? -11.336 28.633 -19.975 1.00 26.09 172 PRO A N 1
ATOM 1355 C CA . PRO A 1 172 ? -12.158 27.453 -20.193 1.00 26.09 172 PRO A CA 1
ATOM 1356 C C . PRO A 1 172 ? -12.439 26.759 -18.860 1.00 26.09 172 PRO A C 1
ATOM 1358 O O . PRO A 1 172 ? -11.528 26.317 -18.157 1.00 26.09 172 PRO A O 1
ATOM 1361 N N . GLU A 1 173 ? -13.723 26.697 -18.538 1.00 25.89 173 GLU A N 1
ATOM 1362 C CA . GLU A 1 173 ? -14.321 25.963 -17.432 1.00 25.89 173 GLU A CA 1
ATOM 1363 C C . GLU A 1 173 ? -14.034 24.451 -17.502 1.00 25.89 173 GLU A C 1
ATOM 1365 O O . GLU A 1 173 ? -14.098 23.821 -18.555 1.00 25.89 173 GLU A O 1
ATOM 1370 N N . SER A 1 174 ? -13.718 23.897 -16.330 1.00 26.38 174 SER A N 1
ATOM 1371 C CA . SER A 1 174 ? -14.072 22.561 -15.830 1.00 26.38 174 SER A CA 1
ATOM 1372 C C . SER A 1 174 ? -14.351 21.431 -16.837 1.00 26.38 174 SER A C 1
ATOM 1374 O O . SER A 1 174 ? -15.425 21.342 -17.429 1.00 26.38 174 SER A O 1
ATOM 1376 N N . TYR A 1 175 ? -13.464 20.431 -16.848 1.00 26.92 175 TYR A N 1
ATOM 1377 C CA . TYR A 1 175 ? -13.816 19.060 -17.228 1.00 26.92 175 TYR A CA 1
ATOM 1378 C C . TYR A 1 175 ? -14.719 18.442 -16.153 1.00 26.92 175 TYR A C 1
ATOM 1380 O O . TYR A 1 175 ? -14.257 17.736 -15.256 1.00 26.92 175 TYR A O 1
ATOM 1388 N N . ALA A 1 176 ? -16.016 18.717 -16.249 1.00 26.48 176 ALA A N 1
ATOM 1389 C CA . ALA A 1 176 ? -17.043 17.841 -15.712 1.00 26.48 176 ALA A CA 1
ATOM 1390 C C . ALA A 1 176 ? -17.298 16.707 -16.723 1.00 26.48 176 ALA A C 1
ATOM 1392 O O . ALA A 1 176 ? -17.437 16.941 -17.921 1.00 26.48 176 ALA A O 1
ATOM 1393 N N . ALA A 1 177 ? -17.367 15.472 -16.237 1.00 26.17 177 ALA A N 1
ATOM 1394 C CA . ALA A 1 177 ? -18.073 14.369 -16.898 1.00 26.17 177 ALA A CA 1
ATOM 1395 C C . ALA A 1 177 ? -19.361 14.096 -16.086 1.00 26.17 177 ALA A C 1
ATOM 1397 O O . ALA A 1 177 ? -19.364 14.495 -14.916 1.00 26.17 177 ALA A O 1
ATOM 1398 N N . PRO A 1 178 ? -20.400 13.359 -16.557 1.00 40.22 178 PRO A N 1
ATOM 1399 C CA . PRO A 1 178 ? -20.670 12.687 -17.850 1.00 40.22 178 PRO A CA 1
ATOM 1400 C C . PRO A 1 178 ? -22.141 12.987 -18.345 1.00 40.22 178 PRO A C 1
ATOM 1402 O O . PRO A 1 178 ? -22.659 14.009 -17.898 1.00 40.22 178 PRO A O 1
ATOM 1405 N N . PRO A 1 179 ? -22.848 12.230 -19.243 1.00 25.80 179 PRO A N 1
ATOM 1406 C CA . PRO A 1 179 ? -23.242 10.812 -19.084 1.00 25.80 179 PRO A CA 1
ATOM 1407 C C . PRO A 1 179 ? -23.125 9.922 -20.349 1.00 25.80 179 PRO A C 1
ATOM 1409 O O . PRO A 1 179 ? -23.053 10.380 -21.485 1.00 25.80 179 PRO A O 1
ATOM 1412 N N . ARG A 1 180 ? -23.127 8.604 -20.107 1.00 39.28 180 ARG A N 1
ATOM 1413 C CA . ARG A 1 180 ? -23.198 7.515 -21.099 1.00 39.28 180 ARG A CA 1
ATOM 1414 C C . ARG A 1 180 ? -24.573 7.448 -21.776 1.00 39.28 180 ARG A C 1
ATOM 1416 O O . ARG A 1 180 ? -25.576 7.617 -21.095 1.00 39.28 180 ARG A O 1
ATOM 1423 N N . THR A 1 181 ? -24.603 7.045 -23.045 1.00 24.59 181 THR A N 1
ATOM 1424 C CA . THR A 1 181 ? -25.728 6.339 -23.689 1.00 24.59 181 THR A CA 1
ATOM 1425 C C . THR A 1 181 ? -25.192 5.355 -24.736 1.00 24.59 181 THR A C 1
ATOM 1427 O O . THR A 1 181 ? -24.012 5.371 -25.083 1.00 24.59 181 THR A O 1
ATOM 1430 N N . GLU A 1 182 ? -26.046 4.408 -25.096 1.00 26.78 182 GLU A N 1
ATOM 1431 C CA . GLU A 1 182 ? -25.776 2.986 -25.294 1.00 26.78 182 GLU A CA 1
ATOM 1432 C C . GLU A 1 182 ? -25.385 2.552 -26.720 1.00 26.78 182 GLU A C 1
ATOM 1434 O O . GLU A 1 182 ? -25.634 3.242 -27.701 1.00 26.78 182 GLU A O 1
ATOM 1439 N N . SER A 1 183 ? -24.817 1.339 -26.782 1.00 32.41 183 SER A N 1
ATOM 1440 C CA . SER A 1 183 ? -24.918 0.326 -27.851 1.00 32.41 183 SER A CA 1
ATOM 1441 C C . SER A 1 183 ? -24.757 0.743 -29.321 1.00 32.41 183 SER A C 1
ATOM 1443 O O . SER A 1 183 ? -25.662 1.276 -29.954 1.00 32.41 183 SER A O 1
ATOM 1445 N N . GLY A 1 184 ? -23.656 0.283 -29.918 1.00 24.02 184 GLY A N 1
ATOM 1446 C CA . GLY A 1 184 ? -23.500 0.138 -31.363 1.00 24.02 184 GLY A CA 1
ATOM 1447 C C . GLY A 1 184 ? -22.294 -0.741 -31.671 1.00 24.02 184 GLY A C 1
ATOM 1448 O O . GLY A 1 184 ? -21.172 -0.250 -31.764 1.00 24.02 184 GLY A O 1
ATOM 1449 N N . ALA A 1 185 ? -22.508 -2.053 -31.762 1.00 28.47 185 ALA A N 1
ATOM 1450 C CA . ALA A 1 185 ? -21.494 -2.992 -32.224 1.00 28.47 185 ALA A CA 1
ATOM 1451 C C . ALA A 1 185 ? -21.126 -2.681 -33.685 1.00 28.47 185 ALA A C 1
ATOM 1453 O O . ALA A 1 185 ? -22.004 -2.642 -34.544 1.00 28.47 185 ALA A O 1
ATOM 1454 N N . PHE A 1 186 ? -19.834 -2.518 -33.973 1.00 24.02 186 PHE A N 1
ATOM 1455 C CA . PHE A 1 186 ? -19.305 -2.561 -35.337 1.00 24.02 186 PHE A CA 1
ATOM 1456 C C . PHE A 1 186 ? -18.201 -3.623 -35.420 1.00 24.02 186 PHE A C 1
ATOM 1458 O O . PHE A 1 186 ? -17.354 -3.692 -34.523 1.00 24.02 186 PHE A O 1
ATOM 1465 N N . PRO A 1 187 ? -18.193 -4.470 -36.464 1.00 26.70 187 PRO A N 1
ATOM 1466 C CA . PRO A 1 187 ? -17.232 -5.554 -36.584 1.00 26.70 187 PRO A CA 1
ATOM 1467 C C . PRO A 1 187 ? -15.880 -4.999 -37.046 1.00 26.70 187 PRO A C 1
ATOM 1469 O O . PRO A 1 187 ? -15.758 -4.445 -38.137 1.00 26.70 187 PRO A O 1
ATOM 1472 N N . VAL A 1 188 ? -14.843 -5.162 -36.223 1.00 27.36 188 VAL A N 1
ATOM 1473 C CA . VAL A 1 188 ? -13.457 -4.870 -36.612 1.00 27.36 188 VAL A CA 1
ATOM 1474 C C . VAL A 1 188 ? -12.859 -6.131 -37.229 1.00 27.36 188 VAL A C 1
ATOM 1476 O O . VAL A 1 188 ? -12.707 -7.148 -36.557 1.00 27.36 188 VAL A O 1
ATOM 1479 N N . SER A 1 189 ? -12.509 -6.064 -38.513 1.00 26.59 189 SER A N 1
ATOM 1480 C CA . SER A 1 189 ? -11.730 -7.109 -39.181 1.00 26.59 189 SER A CA 1
ATOM 1481 C C . SER A 1 189 ? -10.236 -6.926 -38.850 1.00 26.59 189 SER A C 1
ATOM 1483 O O . SER A 1 189 ? -9.707 -5.838 -39.097 1.00 26.59 189 SER A O 1
ATOM 1485 N N . PRO A 1 190 ? -9.523 -7.924 -38.289 1.00 34.69 190 PRO A N 1
ATOM 1486 C CA . PRO A 1 190 ? -8.167 -7.728 -37.777 1.00 34.69 190 PRO A CA 1
ATOM 1487 C C . PRO A 1 190 ? -7.124 -8.427 -38.655 1.00 34.69 190 PRO A C 1
ATOM 1489 O O . PRO A 1 190 ? -6.856 -9.599 -38.414 1.00 34.69 190 PRO A O 1
ATOM 1492 N N . LYS A 1 191 ? -6.507 -7.771 -39.657 1.00 31.16 191 LYS A N 1
ATOM 1493 C CA . LYS A 1 191 ? -5.410 -8.436 -40.412 1.00 31.16 191 LYS A CA 1
ATOM 1494 C C . LYS A 1 191 ? -4.161 -7.640 -40.816 1.00 31.16 191 LYS A C 1
ATOM 1496 O O . LYS A 1 191 ? -3.244 -8.276 -41.317 1.00 31.16 191 LYS A O 1
ATOM 1501 N N . THR A 1 192 ? -4.001 -6.342 -40.542 1.00 31.66 192 THR A N 1
ATOM 1502 C CA . THR A 1 192 ? -2.795 -5.632 -41.060 1.00 31.66 192 THR A CA 1
ATOM 1503 C C . THR A 1 192 ? -2.068 -4.695 -40.098 1.00 31.66 192 THR A C 1
ATOM 1505 O O . THR A 1 192 ? -0.918 -4.354 -40.349 1.00 31.66 192 THR A O 1
ATOM 1508 N N . THR A 1 193 ? -2.648 -4.348 -38.950 1.00 29.89 193 THR A N 1
ATOM 1509 C CA . THR A 1 193 ? -2.007 -3.472 -37.947 1.00 29.89 193 THR A CA 1
ATOM 1510 C C . THR A 1 193 ? -1.252 -4.229 -36.849 1.00 29.89 193 THR A C 1
ATOM 1512 O O . THR A 1 193 ? -0.406 -3.646 -36.178 1.00 29.89 193 THR A O 1
ATOM 1515 N N . SER A 1 194 ? -1.484 -5.538 -36.695 1.00 32.19 194 SER A N 1
ATOM 1516 C CA . SER A 1 194 ? -0.855 -6.355 -35.642 1.00 32.19 194 SER A CA 1
ATOM 1517 C C . SER A 1 194 ? 0.608 -6.724 -35.926 1.00 32.19 194 SER A C 1
ATOM 1519 O O . SER A 1 194 ? 1.370 -6.947 -34.991 1.00 32.19 194 SER A O 1
ATOM 1521 N N . SER A 1 195 ? 1.017 -6.791 -37.198 1.00 31.56 195 SER A N 1
ATOM 1522 C CA . SER A 1 195 ? 2.374 -7.219 -37.581 1.00 31.56 195 SER A CA 1
ATOM 1523 C C . SER A 1 195 ? 3.402 -6.092 -37.427 1.00 31.56 195 SER A C 1
ATOM 1525 O O . SER A 1 195 ? 4.470 -6.316 -36.868 1.00 31.56 195 SER A O 1
ATOM 1527 N N . MET A 1 196 ? 3.054 -4.864 -37.821 1.00 31.48 196 MET A N 1
ATOM 1528 C CA . MET A 1 196 ? 3.971 -3.718 -37.784 1.00 31.48 196 MET A CA 1
ATOM 1529 C C . MET A 1 196 ? 4.266 -3.256 -36.347 1.00 31.48 196 MET A C 1
ATOM 1531 O O . MET A 1 196 ? 5.396 -2.901 -36.028 1.00 31.48 196 MET A O 1
ATOM 1535 N N . VAL A 1 197 ? 3.277 -3.348 -35.449 1.00 32.03 197 VAL A N 1
ATOM 1536 C CA . VAL A 1 197 ? 3.445 -3.051 -34.016 1.00 32.03 197 VAL A CA 1
ATOM 1537 C C . VAL A 1 197 ? 4.335 -4.098 -33.337 1.00 32.03 197 VAL A C 1
ATOM 1539 O O . VAL A 1 197 ? 5.178 -3.734 -32.524 1.00 32.03 197 VAL A O 1
ATOM 1542 N N . SER A 1 198 ? 4.233 -5.376 -33.719 1.00 31.86 198 SER A N 1
ATOM 1543 C CA . SER A 1 198 ? 5.105 -6.436 -33.192 1.00 31.86 198 SER A CA 1
ATOM 1544 C C . SER A 1 198 ? 6.571 -6.268 -33.621 1.00 31.86 198 SER A C 1
ATOM 1546 O O . SER A 1 198 ? 7.468 -6.559 -32.834 1.00 31.86 198 SER A O 1
ATOM 1548 N N . SER A 1 199 ? 6.828 -5.766 -34.835 1.00 31.16 199 SER A N 1
ATOM 1549 C CA . SER A 1 199 ? 8.188 -5.510 -35.339 1.00 31.16 199 SER A CA 1
ATOM 1550 C C . SER A 1 199 ? 8.851 -4.296 -34.673 1.00 31.16 199 SER A C 1
ATOM 1552 O O . SER A 1 199 ? 10.016 -4.370 -34.298 1.00 31.16 199 SER A O 1
ATOM 1554 N N . ILE A 1 200 ? 8.091 -3.222 -34.428 1.00 38.22 200 ILE A N 1
ATOM 1555 C CA . ILE A 1 200 ? 8.557 -2.010 -33.720 1.00 38.22 200 ILE A CA 1
ATOM 1556 C C . ILE A 1 200 ? 8.899 -2.315 -32.250 1.00 38.22 200 ILE A C 1
ATOM 1558 O O . ILE A 1 200 ? 9.805 -1.730 -31.659 1.00 38.22 200 ILE A O 1
ATOM 1562 N N . ILE A 1 201 ? 8.179 -3.263 -31.652 1.00 39.75 201 ILE A N 1
ATOM 1563 C CA . ILE A 1 201 ? 8.410 -3.737 -30.286 1.00 39.75 201 ILE A CA 1
ATOM 1564 C C . ILE A 1 201 ? 9.722 -4.525 -30.177 1.00 39.75 201 ILE A C 1
ATOM 1566 O O . ILE A 1 201 ? 10.464 -4.325 -29.217 1.00 39.75 201 ILE A O 1
ATOM 1570 N N . SER A 1 202 ? 10.025 -5.356 -31.176 1.00 36.47 202 SER A N 1
ATOM 1571 C CA . SER A 1 202 ? 11.266 -6.134 -31.230 1.00 36.47 202 SER A CA 1
ATOM 1572 C C . SER A 1 202 ? 12.511 -5.248 -31.395 1.00 36.47 202 SER A C 1
ATOM 1574 O O . SER A 1 202 ? 13.576 -5.605 -30.899 1.00 36.47 202 SER A O 1
ATOM 1576 N N . GLU A 1 203 ? 12.400 -4.083 -32.042 1.00 36.75 203 GLU A N 1
ATOM 1577 C CA . GLU A 1 203 ? 13.512 -3.123 -32.185 1.00 36.75 203 GLU A CA 1
ATOM 1578 C C . GLU A 1 203 ? 13.810 -2.351 -30.885 1.00 36.75 203 GLU A C 1
ATOM 1580 O O . GLU A 1 203 ? 14.968 -2.031 -30.605 1.00 36.75 203 GLU A O 1
ATOM 1585 N N . LEU A 1 204 ? 12.801 -2.116 -30.034 1.00 39.22 204 LEU A N 1
ATOM 1586 C CA . LEU A 1 204 ? 12.988 -1.528 -28.697 1.00 39.22 204 LEU A CA 1
ATOM 1587 C C . LEU A 1 204 ? 13.718 -2.494 -27.738 1.00 39.22 204 LEU A C 1
ATOM 1589 O O . LEU A 1 204 ? 14.428 -2.069 -26.820 1.00 39.22 204 LEU A O 1
ATOM 1593 N N . GLU A 1 205 ? 13.554 -3.797 -27.965 1.00 40.00 205 GLU A N 1
ATOM 1594 C CA . GLU A 1 205 ? 14.192 -4.880 -27.210 1.00 40.00 205 GLU A CA 1
ATOM 1595 C C . GLU A 1 205 ? 15.630 -5.176 -27.684 1.00 40.00 205 GLU A C 1
ATOM 1597 O O . GLU A 1 205 ? 16.434 -5.661 -26.892 1.00 40.00 205 GLU A O 1
ATOM 1602 N N . GLN A 1 206 ? 15.991 -4.840 -28.932 1.00 38.06 206 GLN A N 1
ATOM 1603 C CA . GLN A 1 206 ? 17.268 -5.243 -29.548 1.00 38.06 206 GLN A CA 1
ATOM 1604 C C . GLN A 1 206 ? 18.426 -4.236 -29.454 1.00 38.06 206 GLN A C 1
ATOM 1606 O O . GLN A 1 206 ? 19.554 -4.590 -29.802 1.00 38.06 206 GLN A O 1
ATOM 1611 N N . SER A 1 207 ? 18.231 -3.000 -28.978 1.00 37.03 207 SER A N 1
ATOM 1612 C CA . SER A 1 207 ? 19.378 -2.087 -28.847 1.00 37.03 207 SER A CA 1
ATOM 1613 C C . SER A 1 207 ? 20.214 -2.417 -27.601 1.00 37.03 207 SER A C 1
ATOM 1615 O O . SER A 1 207 ? 19.698 -2.504 -26.489 1.00 37.03 207 SER A O 1
ATOM 1617 N N . LEU A 1 208 ? 21.534 -2.541 -27.756 1.00 31.06 208 LEU A N 1
ATOM 1618 C CA . LEU A 1 208 ? 22.495 -2.728 -26.654 1.00 31.06 208 LEU A CA 1
ATOM 1619 C C . LEU A 1 208 ? 22.455 -1.583 -25.607 1.00 31.06 208 LEU A C 1
ATOM 1621 O O . LEU A 1 208 ? 22.943 -1.755 -24.493 1.00 31.06 208 LEU A O 1
ATOM 1625 N N . GLY A 1 209 ? 21.820 -0.443 -25.924 1.00 39.22 209 GLY A N 1
ATOM 1626 C CA . GLY A 1 209 ? 21.507 0.643 -24.980 1.00 39.22 209 GLY A CA 1
ATOM 1627 C C . GLY A 1 209 ? 20.207 0.452 -24.180 1.00 39.22 209 GLY A C 1
ATOM 1628 O O . GLY A 1 209 ? 20.044 1.081 -23.140 1.00 39.22 209 GLY A O 1
ATOM 1629 N N . SER A 1 210 ? 19.308 -0.438 -24.615 1.00 51.38 210 SER A N 1
ATOM 1630 C CA . SER A 1 210 ? 18.038 -0.774 -23.954 1.00 51.38 210 SER A CA 1
ATOM 1631 C C . SER A 1 210 ? 18.261 -1.550 -22.657 1.00 51.38 210 SER A C 1
ATOM 1633 O O . SER A 1 210 ? 17.679 -1.201 -21.637 1.00 51.38 210 SER A O 1
ATOM 1635 N N . VAL A 1 211 ? 19.160 -2.543 -22.651 1.00 49.22 211 VAL A N 1
ATOM 1636 C CA . VAL A 1 211 ? 19.454 -3.340 -21.446 1.00 49.22 211 VAL A CA 1
ATOM 1637 C C . VAL A 1 211 ? 20.190 -2.504 -20.402 1.00 49.22 211 VAL A C 1
ATOM 1639 O O . VAL A 1 211 ? 19.783 -2.507 -19.251 1.00 49.22 211 VAL A O 1
ATOM 1642 N N . ALA A 1 212 ? 21.208 -1.726 -20.787 1.00 41.41 212 ALA A N 1
ATOM 1643 C CA . ALA A 1 212 ? 21.938 -0.869 -19.848 1.00 41.41 212 ALA A CA 1
ATOM 1644 C C . ALA A 1 212 ? 21.048 0.233 -19.245 1.00 41.41 212 ALA A C 1
ATOM 1646 O O . ALA A 1 212 ? 21.100 0.474 -18.041 1.00 41.41 212 ALA A O 1
ATOM 1647 N N . PHE A 1 213 ? 20.185 0.858 -20.055 1.00 52.34 213 PHE A N 1
ATOM 1648 C CA . PHE A 1 213 ? 19.201 1.830 -19.575 1.00 52.34 213 PHE A CA 1
ATOM 1649 C C . PHE A 1 213 ? 18.127 1.182 -18.691 1.00 52.34 213 PHE A C 1
ATOM 1651 O O . PHE A 1 213 ? 17.759 1.748 -17.665 1.00 52.34 213 PHE A O 1
ATOM 1658 N N . GLN A 1 214 ? 17.648 -0.018 -19.041 1.00 54.19 214 GLN A N 1
ATOM 1659 C CA . GLN A 1 214 ? 16.727 -0.784 -18.198 1.00 54.19 214 GLN A CA 1
ATOM 1660 C C . GLN A 1 214 ? 17.386 -1.186 -16.877 1.00 54.19 214 GLN A C 1
ATOM 1662 O O . GLN A 1 214 ? 16.785 -0.958 -15.838 1.00 54.19 214 GLN A O 1
ATOM 1667 N N . CYS A 1 215 ? 18.618 -1.700 -16.883 1.00 58.06 215 CYS A N 1
ATOM 1668 C CA . CYS A 1 215 ? 19.390 -2.006 -15.677 1.00 58.06 215 CYS A CA 1
ATOM 1669 C C . CYS A 1 215 ? 19.585 -0.759 -14.811 1.00 58.06 215 CYS A C 1
ATOM 1671 O O . CYS A 1 215 ? 19.297 -0.803 -13.624 1.00 58.06 215 CYS A O 1
ATOM 1673 N N . GLN A 1 216 ? 19.942 0.382 -15.406 1.00 60.41 216 GLN A N 1
ATOM 1674 C CA . GLN A 1 216 ? 20.045 1.648 -14.680 1.00 60.41 216 GLN A CA 1
ATOM 1675 C C . GLN A 1 216 ? 18.698 2.088 -14.085 1.00 60.41 216 GLN A C 1
ATOM 1677 O O . GLN A 1 216 ? 18.647 2.570 -12.957 1.00 60.41 216 GLN A O 1
ATOM 1682 N N . CYS A 1 217 ? 17.592 1.919 -14.816 1.00 61.06 217 CYS A N 1
ATOM 1683 C CA . CYS A 1 217 ? 16.249 2.190 -14.305 1.00 61.06 217 CYS A CA 1
ATOM 1684 C C . CYS A 1 217 ? 15.889 1.253 -13.142 1.00 61.06 217 CYS A C 1
ATOM 1686 O O . CYS A 1 217 ? 15.335 1.711 -12.146 1.00 61.06 217 CYS A O 1
ATOM 1688 N N . LEU A 1 218 ? 16.216 -0.036 -13.251 1.00 66.69 218 LEU A N 1
ATOM 1689 C CA . LEU A 1 218 ? 15.987 -1.040 -12.212 1.00 66.69 218 LEU A CA 1
ATOM 1690 C C . LEU A 1 218 ? 16.796 -0.714 -10.950 1.00 66.69 218 LEU A C 1
ATOM 1692 O O . LEU A 1 218 ? 16.217 -0.632 -9.869 1.00 66.69 218 LEU A O 1
ATOM 1696 N N . ASP A 1 219 ? 18.091 -0.438 -11.087 1.00 68.44 219 ASP A N 1
ATOM 1697 C CA . ASP A 1 219 ? 18.969 -0.076 -9.971 1.00 68.44 219 ASP A CA 1
ATOM 1698 C C . ASP A 1 219 ? 18.506 1.223 -9.300 1.00 68.44 219 ASP A C 1
ATOM 1700 O O . ASP A 1 219 ? 18.370 1.286 -8.075 1.00 68.44 219 ASP A O 1
ATOM 1704 N N . ASN A 1 220 ? 18.165 2.248 -10.089 1.00 68.31 220 ASN A N 1
ATOM 1705 C CA . ASN A 1 220 ? 17.615 3.503 -9.571 1.00 68.31 220 ASN A CA 1
ATOM 1706 C C . ASN A 1 220 ? 16.276 3.294 -8.853 1.00 68.31 220 ASN A C 1
ATOM 1708 O O . ASN A 1 220 ? 16.011 3.940 -7.838 1.00 68.31 220 ASN A O 1
ATOM 1712 N N . PHE A 1 221 ? 15.426 2.397 -9.356 1.00 72.62 221 PHE A N 1
ATOM 1713 C CA . PHE A 1 221 ? 14.154 2.082 -8.720 1.00 72.62 221 PHE A CA 1
ATOM 1714 C C . PHE A 1 221 ? 14.359 1.416 -7.364 1.00 72.62 221 PHE A C 1
ATOM 1716 O O . PHE A 1 221 ? 13.800 1.892 -6.382 1.00 72.62 221 PHE A O 1
ATOM 1723 N N . TRP A 1 222 ? 15.190 0.377 -7.272 1.00 75.69 222 TRP A N 1
ATOM 1724 C CA . TRP A 1 222 ? 15.422 -0.319 -6.004 1.00 75.69 222 TRP A CA 1
ATOM 1725 C C . TRP A 1 222 ? 16.123 0.566 -4.977 1.00 75.69 222 TRP A C 1
ATOM 1727 O O . TRP A 1 222 ? 15.700 0.608 -3.822 1.00 75.69 222 TRP A O 1
ATOM 1737 N N . THR A 1 223 ? 17.132 1.333 -5.398 1.00 71.62 223 THR A N 1
ATOM 1738 C CA . THR A 1 223 ? 17.856 2.257 -4.510 1.00 71.62 223 THR A CA 1
ATOM 1739 C C . THR A 1 223 ? 16.976 3.387 -3.982 1.00 71.62 223 THR A C 1
ATOM 1741 O O . THR A 1 223 ? 17.167 3.817 -2.846 1.00 71.62 223 THR A O 1
ATOM 1744 N N . SER A 1 224 ? 16.004 3.843 -4.776 1.00 70.06 224 SER A N 1
ATOM 1745 C CA . SER A 1 224 ? 15.070 4.904 -4.390 1.00 70.06 224 SER A CA 1
ATOM 1746 C C . SER A 1 224 ? 13.797 4.389 -3.705 1.00 70.06 224 SER A C 1
ATOM 1748 O O . SER A 1 224 ? 13.122 5.155 -3.016 1.00 70.06 224 SER A O 1
ATOM 1750 N N . LEU A 1 225 ? 13.419 3.124 -3.908 1.00 70.62 225 LEU A N 1
ATOM 1751 C CA . LEU A 1 225 ? 12.263 2.506 -3.259 1.00 70.62 225 LEU A CA 1
ATOM 1752 C C . LEU A 1 225 ? 12.622 2.027 -1.852 1.00 70.62 225 LEU A C 1
ATOM 1754 O O . LEU A 1 225 ? 11.862 2.283 -0.925 1.00 70.62 225 LEU A O 1
ATOM 1758 N N . LEU A 1 226 ? 13.744 1.321 -1.698 1.00 71.00 226 LEU A N 1
ATOM 1759 C CA . LEU A 1 226 ? 14.076 0.598 -0.473 1.00 71.00 226 LEU A CA 1
ATOM 1760 C C . LEU A 1 226 ? 14.740 1.500 0.580 1.00 71.00 226 LEU A C 1
ATOM 1762 O O . LEU A 1 226 ? 15.572 2.347 0.236 1.00 71.00 226 LEU A O 1
ATOM 1766 N N . PRO A 1 227 ? 14.442 1.286 1.874 1.00 65.25 227 PRO A N 1
ATOM 1767 C CA . PRO A 1 227 ? 15.082 2.033 2.945 1.00 65.25 227 PRO A CA 1
ATOM 1768 C C . PRO A 1 227 ? 16.585 1.769 2.956 1.00 65.25 227 PRO A C 1
ATOM 1770 O O . PRO A 1 227 ? 17.034 0.627 2.827 1.00 65.25 227 PRO A O 1
ATOM 1773 N N . ASN A 1 228 ? 17.370 2.837 3.110 1.00 66.50 228 ASN A N 1
ATOM 1774 C CA . ASN A 1 228 ? 18.834 2.785 3.079 1.00 66.50 228 ASN A CA 1
ATOM 1775 C C . ASN A 1 228 ? 19.418 2.210 1.770 1.00 66.50 228 ASN A C 1
ATOM 1777 O O . ASN A 1 228 ? 20.579 1.798 1.756 1.00 66.50 228 ASN A O 1
ATOM 1781 N N . SER A 1 229 ? 18.627 2.160 0.688 1.00 66.44 229 SER A N 1
ATOM 1782 C CA . SER A 1 229 ? 19.014 1.616 -0.622 1.00 66.44 229 SER A CA 1
ATOM 1783 C C . SER A 1 229 ? 19.540 0.173 -0.569 1.00 66.44 229 SER A C 1
ATOM 1785 O O . SER A 1 229 ? 20.371 -0.221 -1.387 1.00 66.44 229 SER A O 1
ATOM 1787 N N . ARG A 1 230 ? 19.083 -0.618 0.410 1.00 66.56 230 ARG A N 1
ATOM 1788 C CA . ARG A 1 230 ? 19.486 -2.018 0.612 1.00 66.56 230 ARG A CA 1
ATOM 1789 C C . ARG A 1 230 ? 18.279 -2.941 0.573 1.00 66.56 230 ARG A C 1
ATOM 1791 O O . ARG A 1 230 ? 17.172 -2.545 0.930 1.00 66.56 230 ARG A O 1
ATOM 1798 N N . GLU A 1 231 ? 18.517 -4.190 0.181 1.00 67.19 231 GLU A N 1
ATOM 1799 C CA . GLU A 1 231 ? 17.507 -5.244 0.276 1.00 67.19 231 GLU A CA 1
ATOM 1800 C C . GLU A 1 231 ? 16.966 -5.369 1.702 1.00 67.19 231 GLU A C 1
ATOM 1802 O O . GLU A 1 231 ? 17.702 -5.261 2.688 1.00 67.19 231 GLU A O 1
ATOM 1807 N N . PHE A 1 232 ? 15.659 -5.609 1.804 1.00 68.19 232 PHE A N 1
ATOM 1808 C CA . PHE A 1 232 ? 15.008 -5.812 3.087 1.00 68.19 232 PHE A CA 1
ATOM 1809 C C . PHE A 1 232 ? 15.470 -7.157 3.671 1.00 68.19 232 PHE A C 1
ATOM 1811 O O . PHE A 1 232 ? 15.240 -8.199 3.046 1.00 68.19 232 PHE A O 1
ATOM 1818 N N . PRO A 1 233 ? 16.134 -7.178 4.840 1.00 73.38 233 PRO A N 1
ATOM 1819 C CA . PRO A 1 233 ? 16.633 -8.424 5.398 1.00 73.38 233 PRO A CA 1
ATOM 1820 C C . PRO A 1 233 ? 15.467 -9.348 5.762 1.00 73.38 233 PRO A C 1
ATOM 1822 O O . PRO A 1 233 ? 14.386 -8.896 6.145 1.00 73.38 233 PRO A O 1
ATOM 1825 N N . LYS A 1 234 ? 15.704 -10.664 5.694 1.00 74.56 234 LYS A N 1
ATOM 1826 C CA . LYS A 1 234 ? 14.700 -11.680 6.060 1.00 74.56 234 LYS A CA 1
ATOM 1827 C C . LYS A 1 234 ? 14.215 -11.545 7.510 1.00 74.56 234 LYS A C 1
ATOM 1829 O O . LYS A 1 234 ? 13.084 -11.909 7.797 1.00 74.56 234 LYS A O 1
ATOM 1834 N N . SER A 1 235 ? 15.039 -11.023 8.423 1.00 76.19 235 SER A N 1
ATOM 1835 C CA . SER A 1 235 ? 14.603 -10.766 9.804 1.00 76.19 235 SER A CA 1
ATOM 1836 C C . SER A 1 235 ? 13.488 -9.717 9.852 1.00 76.19 235 SER A C 1
ATOM 1838 O O . SER A 1 235 ? 12.482 -9.900 10.533 1.00 76.19 235 SER A O 1
ATOM 1840 N N . ALA A 1 236 ? 13.604 -8.667 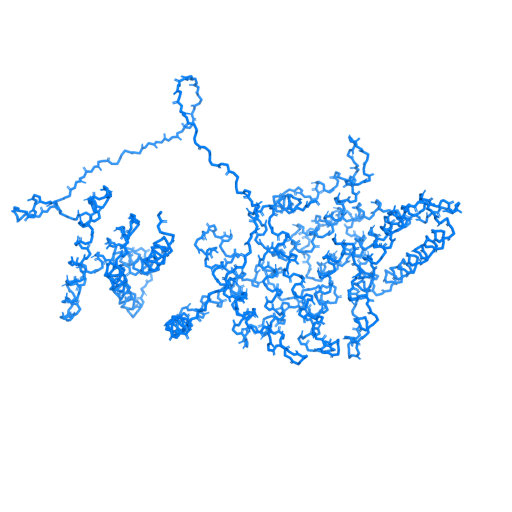9.039 1.00 80.69 236 ALA A N 1
ATOM 1841 C CA . ALA A 1 236 ? 12.650 -7.571 9.009 1.00 80.69 236 ALA A CA 1
ATOM 1842 C C . ALA A 1 236 ? 11.341 -7.926 8.270 1.00 80.69 236 ALA A C 1
ATOM 1844 O O . ALA A 1 236 ? 10.309 -7.302 8.527 1.00 80.69 236 ALA A O 1
ATOM 1845 N N . SER A 1 237 ? 11.319 -8.943 7.392 1.00 78.88 237 SER A N 1
ATOM 1846 C CA . SER A 1 237 ? 10.078 -9.370 6.713 1.00 78.88 237 SER A CA 1
ATOM 1847 C C . SER A 1 237 ? 9.013 -9.927 7.663 1.00 78.88 237 SER A C 1
ATOM 1849 O O . SER A 1 237 ? 7.830 -9.860 7.334 1.00 78.88 237 SER A O 1
ATOM 1851 N N . ASN A 1 238 ? 9.407 -10.386 8.857 1.00 82.25 238 ASN A N 1
ATOM 1852 C CA . ASN A 1 238 ? 8.470 -10.822 9.900 1.00 82.25 238 ASN A CA 1
ATOM 1853 C C . ASN A 1 238 ? 7.586 -9.676 10.419 1.00 82.25 238 ASN A C 1
ATOM 1855 O O . ASN A 1 238 ? 6.497 -9.918 10.937 1.00 82.25 238 ASN A O 1
ATOM 1859 N N . TYR A 1 239 ? 8.052 -8.431 10.272 1.00 85.38 239 TYR A N 1
ATOM 1860 C CA . TYR A 1 239 ? 7.361 -7.229 10.735 1.00 85.38 239 TYR A CA 1
ATOM 1861 C C . TYR A 1 239 ? 6.871 -6.338 9.580 1.00 85.38 239 TYR A C 1
ATOM 1863 O O . TYR A 1 239 ? 6.055 -5.445 9.785 1.00 85.38 239 TYR A O 1
ATOM 1871 N N . SER A 1 240 ? 7.342 -6.570 8.351 1.00 84.56 240 SER A N 1
ATOM 1872 C CA . SER A 1 240 ? 7.081 -5.709 7.190 1.00 84.56 240 SER A CA 1
ATOM 1873 C C . SER A 1 240 ? 6.318 -6.422 6.082 1.00 84.56 240 SER A C 1
ATOM 1875 O O . SER A 1 240 ? 6.490 -7.616 5.858 1.00 84.56 240 SER A O 1
ATOM 1877 N N . THR A 1 241 ? 5.537 -5.662 5.319 1.00 81.94 241 THR A N 1
ATOM 1878 C CA . THR A 1 241 ? 4.942 -6.089 4.045 1.00 81.94 241 THR A CA 1
ATOM 1879 C C . THR A 1 241 ? 5.897 -5.911 2.860 1.00 81.94 241 THR A C 1
ATOM 1881 O O . THR A 1 241 ? 5.482 -6.014 1.718 1.00 81.94 241 THR A O 1
ATOM 1884 N N . ALA A 1 242 ? 7.185 -5.623 3.082 1.00 80.56 242 ALA A N 1
ATOM 1885 C CA . ALA A 1 242 ? 8.161 -5.387 2.011 1.00 80.56 242 ALA A CA 1
ATOM 1886 C C . ALA A 1 242 ? 8.701 -6.664 1.336 1.00 80.56 242 ALA A C 1
ATOM 1888 O O . ALA A 1 242 ? 9.497 -6.555 0.400 1.00 80.56 242 ALA A O 1
ATOM 1889 N N . GLY A 1 243 ? 8.328 -7.865 1.792 1.00 81.19 243 GLY A N 1
ATOM 1890 C CA . GLY A 1 243 ? 8.907 -9.127 1.309 1.00 81.19 243 GLY A CA 1
ATOM 1891 C C . GLY A 1 243 ? 8.697 -9.378 -0.192 1.00 81.19 243 GLY A C 1
ATOM 1892 O O . GLY A 1 243 ? 9.555 -9.987 -0.839 1.00 81.19 243 GLY A O 1
ATOM 1893 N N . TRP A 1 244 ? 7.624 -8.831 -0.772 1.00 84.31 244 TRP A N 1
ATOM 1894 C CA . TRP A 1 244 ? 7.308 -8.907 -2.200 1.00 84.31 244 TRP A CA 1
ATOM 1895 C C . TRP A 1 244 ? 8.397 -8.299 -3.090 1.00 84.31 244 TRP A C 1
ATOM 1897 O O . TRP A 1 244 ? 8.562 -8.736 -4.228 1.00 84.31 244 TRP A O 1
ATOM 1907 N N . THR A 1 245 ? 9.175 -7.333 -2.588 1.00 83.19 245 THR A N 1
ATOM 1908 C CA . THR A 1 245 ? 10.228 -6.653 -3.366 1.00 83.19 245 THR A CA 1
ATOM 1909 C C . THR A 1 245 ? 11.277 -7.643 -3.878 1.00 83.19 245 THR A C 1
ATOM 1911 O O . THR A 1 245 ? 11.613 -7.629 -5.061 1.00 83.19 245 THR A O 1
ATOM 1914 N N . ARG A 1 246 ? 11.687 -8.598 -3.033 1.00 82.25 246 ARG A N 1
ATOM 1915 C CA . ARG A 1 246 ? 12.605 -9.690 -3.395 1.00 82.25 246 ARG A CA 1
ATOM 1916 C C . ARG A 1 246 ? 12.001 -10.646 -4.427 1.00 82.25 246 ARG A C 1
ATOM 1918 O O . ARG A 1 246 ? 12.703 -11.162 -5.293 1.00 82.25 246 ARG A O 1
ATOM 1925 N N . ILE A 1 247 ? 10.696 -10.902 -4.332 1.00 86.81 247 ILE A N 1
ATOM 1926 C CA . ILE A 1 247 ? 9.982 -11.766 -5.282 1.00 86.81 247 ILE A CA 1
ATOM 1927 C C . ILE A 1 247 ? 9.927 -11.106 -6.655 1.00 86.81 247 ILE A C 1
ATOM 1929 O O . ILE A 1 247 ? 10.229 -11.744 -7.660 1.00 86.81 247 ILE A O 1
ATOM 1933 N N . VAL A 1 248 ? 9.608 -9.812 -6.696 1.00 85.56 248 VAL A N 1
ATOM 1934 C CA . VAL A 1 248 ? 9.567 -9.041 -7.938 1.00 85.56 248 VAL A CA 1
ATOM 1935 C C . VAL A 1 248 ? 10.936 -8.955 -8.598 1.00 85.56 248 VAL A C 1
ATOM 1937 O O . VAL A 1 248 ? 10.995 -9.078 -9.816 1.00 85.56 248 VAL A O 1
ATOM 1940 N N . GLN A 1 249 ? 12.026 -8.806 -7.839 1.00 82.88 249 GLN A N 1
ATOM 1941 C CA . GLN A 1 249 ? 13.381 -8.863 -8.399 1.00 82.88 249 GLN A CA 1
ATOM 1942 C C . GLN A 1 249 ? 13.621 -10.184 -9.148 1.00 82.88 249 GLN A C 1
ATOM 1944 O O . GLN A 1 249 ? 13.962 -10.159 -10.330 1.00 82.88 249 GLN A O 1
ATOM 1949 N N . GLY A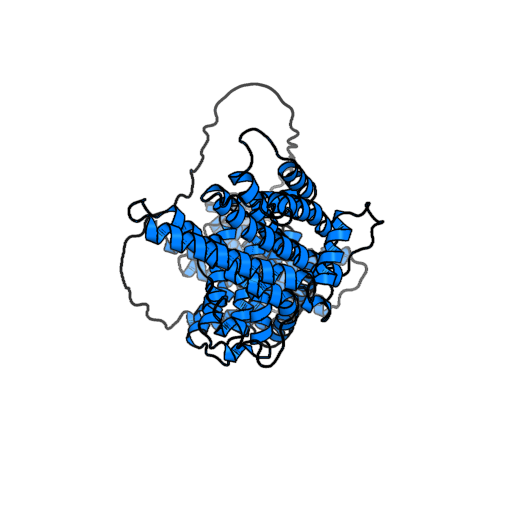 1 250 ? 13.324 -11.329 -8.519 1.00 84.12 250 GLY A N 1
ATOM 1950 C CA . GLY A 1 250 ? 13.464 -12.642 -9.163 1.00 84.12 250 GLY A CA 1
ATOM 1951 C C . GLY A 1 250 ? 12.518 -12.858 -10.354 1.00 84.12 250 GLY A C 1
ATOM 1952 O O . GLY A 1 250 ? 12.903 -13.445 -11.365 1.00 84.12 250 GLY A O 1
ATOM 1953 N N . LEU A 1 251 ? 11.282 -12.355 -10.278 1.00 86.88 251 LEU A N 1
ATOM 1954 C CA . LEU A 1 251 ? 10.319 -12.430 -11.381 1.00 86.88 251 LEU A CA 1
ATOM 1955 C C . LEU A 1 251 ? 10.690 -11.507 -12.552 1.00 86.88 251 LEU A C 1
ATOM 1957 O O . LEU A 1 251 ? 10.452 -11.863 -13.704 1.00 86.88 251 LEU A O 1
ATOM 1961 N N . CYS A 1 252 ? 11.297 -10.351 -12.287 1.00 82.56 252 CYS A N 1
ATOM 1962 C CA . CYS A 1 252 ? 11.714 -9.373 -13.296 1.00 82.56 252 CYS A CA 1
ATOM 1963 C C . CYS A 1 252 ? 12.790 -9.932 -14.246 1.00 82.56 252 CYS A C 1
ATOM 1965 O O . CYS A 1 252 ? 12.813 -9.617 -15.444 1.00 82.56 252 CYS A O 1
ATOM 1967 N N . GLU A 1 253 ? 13.662 -10.805 -13.739 1.00 79.25 253 GLU A N 1
ATOM 1968 C CA . GLU A 1 253 ? 14.660 -11.511 -14.549 1.00 79.25 253 GLU A CA 1
ATOM 1969 C C . GLU A 1 253 ? 14.007 -12.474 -15.550 1.00 79.25 253 GLU A C 1
ATOM 1971 O O . GLU A 1 253 ? 14.473 -12.601 -16.682 1.00 79.25 253 GLU A O 1
ATOM 1976 N N . ARG A 1 254 ? 12.888 -13.100 -15.166 1.00 82.38 254 ARG A N 1
ATOM 1977 C CA . ARG A 1 254 ? 12.256 -14.202 -15.910 1.00 82.38 254 ARG A CA 1
ATOM 1978 C C . ARG A 1 254 ? 11.073 -13.776 -16.776 1.00 82.38 254 ARG A C 1
ATOM 1980 O O . ARG A 1 254 ? 10.816 -14.404 -17.798 1.00 82.38 254 ARG A O 1
ATOM 1987 N N . HIS A 1 255 ? 10.364 -12.715 -16.396 1.00 84.56 255 HIS A N 1
ATOM 1988 C CA . HIS A 1 255 ? 9.112 -12.307 -17.031 1.00 84.56 255 HIS A CA 1
ATOM 1989 C C . HIS A 1 255 ? 9.185 -10.868 -17.546 1.00 84.56 255 HIS A C 1
ATOM 1991 O O . HIS A 1 255 ? 9.312 -9.909 -16.780 1.00 84.56 255 HIS A O 1
ATOM 1997 N N . SER A 1 256 ? 9.036 -10.705 -18.864 1.00 82.75 256 SER A N 1
ATOM 1998 C CA . SER A 1 256 ? 9.058 -9.396 -19.529 1.00 82.75 256 SER A CA 1
ATOM 1999 C C . SER A 1 256 ? 7.928 -8.473 -19.065 1.00 82.75 256 SER A C 1
ATOM 2001 O O . SER A 1 256 ? 8.138 -7.269 -18.962 1.00 82.75 256 SER A O 1
ATOM 2003 N N . LEU A 1 257 ? 6.755 -9.017 -18.718 1.00 87.06 257 LEU A N 1
ATOM 2004 C CA . LEU A 1 257 ? 5.632 -8.231 -18.198 1.00 87.06 257 LEU A CA 1
ATOM 2005 C C . LEU A 1 257 ? 5.961 -7.570 -16.850 1.00 87.06 257 LEU A C 1
ATOM 2007 O O . LEU A 1 257 ? 5.742 -6.371 -16.683 1.00 87.06 257 LEU A O 1
ATOM 2011 N N . VAL A 1 258 ? 6.558 -8.327 -15.925 1.00 87.94 258 VAL A N 1
ATOM 2012 C CA . VAL A 1 258 ? 7.002 -7.797 -14.626 1.00 87.94 258 VAL A CA 1
ATOM 2013 C C . VAL A 1 258 ? 8.065 -6.727 -14.851 1.00 87.94 258 VAL A C 1
ATOM 2015 O O . VAL A 1 258 ? 7.973 -5.639 -14.289 1.00 87.94 258 VAL A O 1
ATOM 2018 N N . ARG A 1 259 ? 9.022 -6.983 -15.753 1.00 84.81 259 ARG A N 1
ATOM 2019 C CA . ARG A 1 259 ? 10.056 -6.010 -16.127 1.00 84.81 259 ARG A CA 1
ATOM 2020 C C . ARG A 1 259 ? 9.472 -4.704 -16.661 1.00 84.81 259 ARG A C 1
ATOM 2022 O O . ARG A 1 259 ? 9.907 -3.638 -16.236 1.00 84.81 259 ARG A O 1
ATOM 2029 N N . LEU A 1 260 ? 8.467 -4.767 -17.538 1.00 84.06 260 LEU A N 1
ATOM 2030 C CA . LEU A 1 260 ? 7.772 -3.578 -18.042 1.00 84.06 260 LEU A CA 1
ATOM 2031 C C . LEU A 1 260 ? 7.139 -2.772 -16.898 1.00 84.06 260 LEU A C 1
ATOM 2033 O O . LEU A 1 260 ? 7.313 -1.555 -16.841 1.00 84.06 260 LEU A O 1
ATOM 2037 N N . ALA A 1 261 ? 6.472 -3.432 -15.949 1.00 88.81 261 ALA A N 1
ATOM 2038 C CA . ALA A 1 261 ? 5.852 -2.750 -14.815 1.00 88.81 261 ALA A CA 1
ATOM 2039 C C . ALA A 1 261 ? 6.879 -2.128 -13.849 1.00 88.81 261 ALA A C 1
ATOM 2041 O O . ALA A 1 261 ? 6.654 -1.021 -13.347 1.00 88.81 261 ALA A O 1
ATOM 2042 N N . VAL A 1 262 ? 8.032 -2.774 -13.626 1.00 85.19 262 VAL A N 1
ATOM 2043 C CA . VAL A 1 262 ? 9.130 -2.168 -12.853 1.00 85.19 262 VAL A CA 1
ATOM 2044 C C . VAL A 1 262 ? 9.702 -0.954 -13.592 1.00 85.19 262 VAL A C 1
ATOM 2046 O O . VAL A 1 262 ? 9.857 0.106 -12.989 1.00 85.19 262 VAL A O 1
ATOM 2049 N N . VAL A 1 263 ? 9.938 -1.053 -14.905 1.00 82.31 263 VAL A N 1
ATOM 2050 C CA . VAL A 1 263 ? 10.425 0.071 -15.728 1.00 82.31 263 VAL A CA 1
ATOM 2051 C C . VAL A 1 263 ? 9.445 1.247 -15.707 1.00 82.31 263 VAL A C 1
ATOM 2053 O O . VAL A 1 263 ? 9.879 2.392 -15.604 1.00 82.31 263 VAL A O 1
ATOM 2056 N N . ALA A 1 264 ? 8.131 1.004 -15.737 1.00 85.25 264 ALA A N 1
ATOM 2057 C CA . ALA A 1 264 ? 7.138 2.071 -15.604 1.00 85.25 264 ALA A CA 1
ATOM 2058 C C . ALA A 1 264 ? 7.309 2.845 -14.284 1.00 85.25 264 ALA A C 1
ATOM 2060 O O . ALA A 1 264 ? 7.349 4.077 -14.286 1.00 85.25 264 ALA A O 1
ATOM 2061 N N . ASN A 1 265 ? 7.461 2.132 -13.165 1.00 85.12 265 ASN A N 1
ATOM 2062 C CA . ASN A 1 265 ? 7.702 2.745 -11.858 1.00 85.12 265 ASN A CA 1
ATOM 2063 C C . ASN A 1 265 ? 9.038 3.499 -11.811 1.00 85.12 265 ASN A C 1
ATOM 2065 O O . ASN A 1 265 ? 9.078 4.644 -11.356 1.00 85.12 265 ASN A O 1
ATOM 2069 N N . ALA A 1 266 ? 10.105 2.893 -12.334 1.00 80.31 266 ALA A N 1
ATOM 2070 C CA . ALA A 1 266 ? 11.434 3.488 -12.409 1.00 80.31 266 ALA A CA 1
ATOM 2071 C C . ALA A 1 266 ? 11.436 4.811 -13.184 1.00 80.31 266 ALA A C 1
ATOM 2073 O O . ALA A 1 266 ? 11.931 5.825 -12.695 1.00 80.31 266 ALA A O 1
ATOM 2074 N N . LEU A 1 267 ? 10.829 4.823 -14.374 1.00 74.88 267 LEU A N 1
ATOM 2075 C CA . LEU A 1 267 ? 10.720 6.019 -15.205 1.00 74.88 267 LEU A CA 1
ATOM 2076 C C . LEU A 1 267 ? 9.846 7.084 -14.544 1.00 74.88 267 LEU A C 1
ATOM 2078 O O . LEU A 1 267 ? 10.170 8.265 -14.621 1.00 74.88 267 LEU A O 1
ATOM 2082 N N . SER A 1 268 ? 8.760 6.698 -13.866 1.00 78.56 268 SER A N 1
ATOM 2083 C CA . SER A 1 268 ? 7.944 7.679 -13.142 1.00 78.56 268 SER A CA 1
ATOM 2084 C C . SER A 1 268 ? 8.757 8.356 -12.043 1.00 78.56 268 SER A C 1
ATOM 2086 O O . SER A 1 268 ? 8.683 9.572 -11.891 1.00 78.56 268 SER A O 1
ATOM 2088 N N . LEU A 1 269 ? 9.554 7.581 -11.307 1.00 73.25 269 LEU A N 1
ATOM 2089 C CA . LEU A 1 269 ? 10.391 8.087 -10.229 1.00 73.25 269 LEU A CA 1
ATOM 2090 C C . LEU A 1 269 ? 11.528 8.973 -10.746 1.00 73.25 269 LEU A C 1
ATOM 2092 O O . LEU A 1 269 ? 11.722 10.076 -10.241 1.00 73.25 269 LEU A O 1
ATOM 2096 N N . LEU A 1 270 ? 12.225 8.531 -11.793 1.00 71.81 270 LEU A N 1
ATOM 2097 C CA . LEU A 1 270 ? 13.286 9.299 -12.441 1.00 71.81 270 LEU A CA 1
ATOM 2098 C C . LEU A 1 270 ? 12.748 10.598 -13.053 1.00 71.81 270 LEU A C 1
ATOM 2100 O O . LEU A 1 270 ? 13.376 11.649 -12.936 1.00 71.81 270 LEU A O 1
ATOM 2104 N N . GLY A 1 271 ? 11.581 10.545 -13.695 1.00 67.19 271 GLY A N 1
ATOM 2105 C CA . GLY A 1 271 ? 10.914 11.716 -14.256 1.00 67.19 271 GLY A CA 1
ATOM 2106 C C . GLY A 1 271 ? 10.529 12.734 -13.182 1.00 67.19 271 GLY A C 1
ATOM 2107 O O . GLY A 1 271 ? 10.763 13.927 -13.368 1.00 67.19 271 GLY A O 1
ATOM 2108 N N . ASP A 1 272 ? 10.017 12.263 -12.040 1.00 69.12 272 ASP A N 1
ATOM 2109 C CA . ASP A 1 272 ? 9.706 13.110 -10.884 1.00 69.12 272 ASP A CA 1
ATOM 2110 C C . ASP A 1 272 ? 10.972 13.748 -10.281 1.00 69.12 272 ASP A C 1
ATOM 2112 O O . ASP A 1 272 ? 10.979 14.947 -10.009 1.00 69.12 272 ASP A O 1
ATOM 2116 N N . GLN A 1 273 ? 12.049 12.974 -10.096 1.00 66.75 273 GLN A N 1
ATOM 2117 C CA . GLN A 1 273 ? 13.311 13.452 -9.511 1.00 66.75 273 GLN A CA 1
ATOM 2118 C C . GLN A 1 273 ? 14.055 14.435 -10.426 1.00 66.75 273 GLN A C 1
ATOM 2120 O O . GLN A 1 273 ? 14.613 15.424 -9.958 1.00 66.75 273 GLN A O 1
ATOM 2125 N N . SER A 1 274 ? 14.069 14.169 -11.734 1.00 62.50 274 SER A N 1
ATOM 2126 C CA . SER A 1 274 ? 14.780 14.990 -12.723 1.00 62.50 274 SER A CA 1
ATOM 2127 C C . SER A 1 274 ? 13.985 16.212 -13.196 1.00 62.50 274 SER A C 1
ATOM 2129 O O . SER A 1 274 ? 14.554 17.097 -13.835 1.00 62.50 274 SER A O 1
ATOM 2131 N N . GLY A 1 275 ? 12.671 16.257 -12.939 1.00 62.06 275 GLY A N 1
ATOM 2132 C CA . GLY A 1 275 ? 11.764 17.282 -13.467 1.00 62.06 275 GLY A CA 1
ATOM 2133 C C . GLY A 1 275 ? 11.537 17.192 -14.982 1.00 62.06 275 GLY A C 1
ATOM 2134 O O . GLY A 1 275 ? 10.985 18.114 -15.586 1.00 62.06 275 GLY A O 1
ATOM 2135 N N . GLN A 1 276 ? 11.963 16.101 -15.625 1.00 55.59 276 GLN A N 1
ATOM 2136 C CA . GLN A 1 276 ? 11.910 15.941 -17.076 1.00 55.59 276 GLN A CA 1
ATOM 2137 C C . GLN A 1 276 ? 10.584 15.311 -17.511 1.00 55.59 276 GLN A C 1
ATOM 2139 O O . GLN A 1 276 ? 10.394 14.094 -17.479 1.00 55.59 276 GLN A O 1
ATOM 2144 N N . GLY A 1 277 ? 9.661 16.150 -17.989 1.00 59.94 277 GLY A N 1
ATOM 2145 C CA . GLY A 1 277 ? 8.314 15.720 -18.378 1.00 59.94 277 GLY A CA 1
ATOM 2146 C C . GLY A 1 277 ? 8.269 14.625 -19.454 1.00 59.94 277 GLY A C 1
ATOM 2147 O O . GLY A 1 277 ? 7.351 13.810 -19.448 1.00 59.94 277 GLY A O 1
ATOM 2148 N N . PHE A 1 278 ? 9.262 14.537 -20.345 1.00 55.25 278 PHE A N 1
ATOM 2149 C CA . PHE A 1 278 ? 9.287 13.484 -21.368 1.00 55.25 278 PHE A CA 1
ATOM 2150 C C . PHE A 1 278 ? 9.519 12.082 -20.773 1.00 55.25 278 PHE A C 1
ATOM 2152 O O . PHE A 1 278 ? 8.931 11.122 -21.266 1.00 55.25 278 PHE A O 1
ATOM 2159 N N . ILE A 1 279 ? 10.305 11.960 -19.693 1.00 61.34 279 ILE A N 1
ATOM 2160 C CA . ILE A 1 279 ? 10.514 10.687 -18.978 1.00 61.34 279 ILE A CA 1
ATOM 2161 C C . ILE A 1 279 ? 9.201 10.256 -18.321 1.00 61.34 279 ILE A C 1
ATOM 2163 O O . ILE A 1 279 ? 8.810 9.091 -18.391 1.00 61.34 279 ILE A O 1
ATOM 2167 N N . VAL A 1 280 ? 8.458 11.215 -17.763 1.00 67.31 280 VAL A N 1
ATOM 2168 C CA . VAL A 1 280 ? 7.116 10.963 -17.225 1.00 67.31 280 VAL A CA 1
ATOM 2169 C C . VAL A 1 280 ? 6.174 10.462 -18.322 1.00 67.31 280 VAL A C 1
ATOM 2171 O O . VAL A 1 280 ? 5.460 9.485 -18.112 1.00 67.31 280 VAL A O 1
ATOM 2174 N N . VAL A 1 281 ? 6.194 11.066 -19.514 1.00 68.31 281 VAL A N 1
ATOM 2175 C CA . VAL A 1 281 ? 5.392 10.591 -20.654 1.00 68.31 281 VAL A CA 1
ATOM 2176 C C . VAL A 1 281 ? 5.793 9.170 -21.061 1.00 68.31 281 VAL A C 1
ATOM 2178 O O . VAL A 1 281 ? 4.915 8.346 -21.309 1.00 68.31 281 VAL A O 1
ATOM 2181 N N . GLN A 1 282 ? 7.084 8.831 -21.080 1.00 68.69 282 GLN A N 1
ATOM 2182 C CA . GLN A 1 282 ? 7.530 7.455 -21.338 1.00 68.69 282 GLN A CA 1
ATOM 2183 C C . GLN A 1 282 ? 7.016 6.479 -20.274 1.00 68.69 282 GLN A C 1
ATOM 2185 O O . GLN A 1 282 ? 6.483 5.426 -20.624 1.00 68.69 282 GLN A O 1
ATOM 2190 N N . ALA A 1 283 ? 7.082 6.855 -18.994 1.00 75.00 283 ALA A N 1
ATOM 2191 C CA . ALA A 1 283 ? 6.539 6.060 -17.897 1.00 75.00 283 ALA A CA 1
ATOM 2192 C C . ALA A 1 283 ? 5.053 5.727 -18.112 1.00 75.00 283 ALA A C 1
ATOM 2194 O O . ALA A 1 283 ? 4.637 4.597 -17.871 1.00 75.00 283 ALA A O 1
ATOM 2195 N N . TRP A 1 284 ? 4.258 6.687 -18.603 1.00 76.12 284 TRP A N 1
ATOM 2196 C CA . TRP A 1 284 ? 2.837 6.480 -18.921 1.00 76.12 284 TRP A CA 1
ATOM 2197 C C . TRP A 1 284 ? 2.618 5.477 -20.054 1.00 76.12 284 TRP A C 1
ATOM 2199 O O . TRP A 1 284 ? 1.715 4.647 -19.967 1.00 76.12 284 TRP A O 1
ATOM 2209 N N . HIS A 1 285 ? 3.430 5.534 -21.111 1.00 73.31 285 HIS A N 1
ATOM 2210 C CA . HIS A 1 285 ? 3.319 4.594 -22.229 1.00 73.31 285 HIS A CA 1
ATOM 2211 C C . HIS A 1 285 ? 3.640 3.165 -21.780 1.00 73.31 285 HIS A C 1
ATOM 2213 O O . HIS A 1 285 ? 2.905 2.233 -22.108 1.00 73.31 285 HIS A O 1
ATOM 2219 N N . VAL A 1 286 ? 4.703 2.994 -20.987 1.00 78.19 286 VAL A N 1
ATOM 2220 C CA . VAL A 1 286 ? 5.085 1.683 -20.443 1.00 78.19 286 VAL A CA 1
ATOM 2221 C C . VAL A 1 286 ? 4.024 1.167 -19.464 1.00 78.19 286 VAL A C 1
ATOM 2223 O O . VAL A 1 286 ? 3.659 -0.007 -19.527 1.00 78.19 286 VAL A O 1
ATOM 2226 N N . TYR A 1 287 ? 3.464 2.039 -18.620 1.00 85.50 287 TYR A N 1
ATOM 2227 C CA . TYR A 1 287 ? 2.341 1.712 -17.737 1.00 85.50 287 TYR A CA 1
ATOM 2228 C C . TYR A 1 287 ? 1.114 1.218 -18.521 1.00 85.50 287 TYR A C 1
ATOM 2230 O O . TYR A 1 287 ? 0.617 0.123 -18.259 1.00 85.50 287 TYR A O 1
ATOM 2238 N N . GLY A 1 288 ? 0.658 1.978 -19.525 1.00 84.00 288 GLY A N 1
ATOM 2239 C CA . GLY A 1 288 ? -0.519 1.623 -20.326 1.00 84.00 288 GLY A CA 1
ATOM 2240 C C . GLY A 1 288 ? -0.345 0.301 -21.074 1.00 84.00 288 GLY A C 1
ATOM 2241 O O . GLY A 1 288 ? -1.254 -0.526 -21.100 1.00 84.00 288 GLY A O 1
ATOM 2242 N N . ARG A 1 289 ? 0.856 0.054 -21.602 1.00 82.62 289 ARG A N 1
ATOM 2243 C CA . ARG A 1 289 ? 1.197 -1.214 -22.249 1.00 82.62 289 ARG A CA 1
ATOM 2244 C C . ARG A 1 289 ? 1.233 -2.388 -21.271 1.00 82.62 289 ARG A C 1
ATOM 2246 O O . ARG A 1 289 ? 0.753 -3.468 -21.601 1.00 82.62 289 ARG A O 1
ATOM 2253 N N . SER A 1 290 ? 1.785 -2.186 -20.076 1.00 88.06 290 SER A N 1
ATOM 2254 C CA . SER A 1 290 ? 1.796 -3.213 -19.025 1.00 88.06 290 SER A CA 1
ATOM 2255 C C . SER A 1 290 ? 0.369 -3.603 -18.635 1.00 88.06 290 SER A C 1
ATOM 2257 O O . SER A 1 290 ? 0.066 -4.787 -18.520 1.00 88.06 290 SER A O 1
ATOM 2259 N N . LEU A 1 291 ? -0.527 -2.617 -18.522 1.00 90.94 291 LEU A N 1
ATOM 2260 C CA . LEU A 1 291 ? -1.945 -2.839 -18.252 1.00 90.94 291 LEU A CA 1
ATOM 2261 C C . LEU A 1 291 ? -2.650 -3.595 -19.392 1.00 90.94 291 LEU A C 1
ATOM 2263 O O . LEU A 1 291 ? -3.421 -4.514 -19.129 1.00 90.94 291 LEU A O 1
ATOM 2267 N N . GLU A 1 292 ? -2.376 -3.243 -20.652 1.00 88.06 292 GLU A N 1
ATOM 2268 C CA . GLU A 1 292 ? -2.932 -3.925 -21.830 1.00 88.06 292 GLU A CA 1
ATOM 2269 C C . GLU A 1 292 ? -2.513 -5.402 -21.889 1.00 88.06 292 GLU A C 1
ATOM 2271 O O . GLU A 1 292 ? -3.353 -6.276 -22.116 1.00 88.06 292 GLU A O 1
ATOM 2276 N N . ILE A 1 293 ? -1.225 -5.688 -21.670 1.00 85.31 293 ILE A N 1
ATOM 2277 C CA . ILE A 1 293 ? -0.705 -7.060 -21.671 1.00 85.31 293 ILE A CA 1
ATOM 2278 C C . ILE A 1 293 ? -1.279 -7.839 -20.486 1.00 85.31 293 ILE A C 1
ATOM 2280 O O . ILE A 1 293 ? -1.777 -8.943 -20.691 1.00 85.31 293 ILE A O 1
ATOM 2284 N N . LEU A 1 294 ? -1.283 -7.260 -19.278 1.00 91.50 294 LEU A N 1
ATOM 2285 C CA . LEU A 1 294 ? -1.896 -7.876 -18.098 1.00 91.50 294 LEU A CA 1
ATOM 2286 C C . LEU A 1 294 ? -3.352 -8.265 -18.385 1.00 91.50 294 LEU A C 1
ATOM 2288 O O . LEU A 1 294 ? -3.715 -9.426 -18.222 1.00 91.50 294 LEU A O 1
ATOM 2292 N N . ALA A 1 295 ? -4.161 -7.330 -18.893 1.00 91.31 295 ALA A N 1
ATOM 2293 C CA . ALA A 1 295 ? -5.572 -7.564 -19.191 1.00 91.31 295 ALA A CA 1
ATOM 2294 C C . ALA A 1 295 ? -5.797 -8.692 -20.213 1.00 91.31 295 ALA A C 1
ATOM 2296 O O . ALA A 1 295 ? -6.740 -9.468 -20.069 1.00 91.31 295 ALA A O 1
ATOM 2297 N N . ARG A 1 296 ? -4.932 -8.810 -21.230 1.00 92.00 296 ARG A N 1
ATOM 2298 C CA . ARG A 1 296 ? -4.999 -9.894 -22.225 1.00 92.00 296 ARG A CA 1
ATOM 2299 C C . ARG A 1 296 ? -4.566 -11.251 -21.680 1.00 92.00 296 ARG A C 1
ATOM 2301 O O . ARG A 1 296 ? -5.024 -12.263 -22.201 1.00 92.00 296 ARG A O 1
ATOM 2308 N N . SER A 1 297 ? -3.702 -11.273 -20.670 1.00 91.12 297 SER A N 1
ATOM 2309 C CA . SER A 1 297 ? -3.186 -12.509 -20.075 1.00 91.12 297 SER A CA 1
ATOM 2310 C C . SER A 1 297 ? -4.098 -13.086 -18.988 1.00 91.12 297 SER A C 1
ATOM 2312 O O . SER A 1 297 ? -4.070 -14.293 -18.764 1.00 91.12 297 SER A O 1
ATOM 2314 N N . LEU A 1 298 ? -4.938 -12.262 -18.347 1.00 90.88 298 LEU A N 1
ATOM 2315 C CA . LEU A 1 298 ? -5.847 -12.696 -17.274 1.00 90.88 298 LEU A CA 1
ATOM 2316 C C . LEU A 1 298 ? -6.744 -13.900 -17.628 1.00 90.88 298 LEU A C 1
ATOM 2318 O O . LEU A 1 298 ? -6.882 -14.772 -16.774 1.00 90.88 298 LEU A O 1
ATOM 2322 N N . PRO A 1 299 ? -7.327 -14.026 -18.840 1.00 91.44 299 PRO A N 1
ATOM 2323 C CA . PRO A 1 299 ? -8.177 -15.172 -19.173 1.00 91.44 299 PRO A CA 1
ATOM 2324 C C . PRO A 1 299 ? -7.465 -16.533 -19.155 1.00 91.44 299 PRO A C 1
ATOM 2326 O O . PRO A 1 299 ? -8.133 -17.556 -19.066 1.00 91.44 299 PRO A O 1
ATOM 2329 N N . ALA A 1 300 ? -6.132 -16.561 -19.268 1.00 87.88 300 ALA A N 1
ATOM 2330 C CA . ALA A 1 300 ? -5.335 -17.791 -19.257 1.00 87.88 300 ALA A CA 1
ATOM 2331 C C . ALA A 1 300 ? -4.834 -18.183 -17.851 1.00 87.88 300 ALA A C 1
ATOM 2333 O O . ALA A 1 300 ? -4.141 -19.194 -17.697 1.00 87.88 300 ALA A O 1
ATOM 2334 N N . MET A 1 301 ? -5.151 -17.375 -16.838 1.00 90.44 301 MET A N 1
ATOM 2335 C CA . MET A 1 301 ? -4.740 -17.600 -15.458 1.00 90.44 301 MET A CA 1
ATOM 2336 C C . MET A 1 301 ? -5.462 -18.809 -14.847 1.00 90.44 301 MET A C 1
ATOM 2338 O O . MET A 1 301 ? -6.651 -19.024 -15.074 1.00 90.44 301 MET A O 1
ATOM 2342 N N . ASN A 1 302 ? -4.739 -19.578 -14.040 1.00 87.00 302 ASN A N 1
ATOM 2343 C CA . ASN A 1 302 ? -5.235 -20.697 -13.253 1.00 87.00 302 ASN A CA 1
ATOM 2344 C C . ASN A 1 302 ? -4.525 -20.757 -11.888 1.00 87.00 302 ASN A C 1
ATOM 2346 O O . ASN A 1 302 ? -3.703 -19.908 -11.560 1.00 87.00 302 ASN A O 1
ATOM 2350 N N . ASP A 1 303 ? -4.832 -21.777 -11.091 1.00 83.38 303 ASP A N 1
ATOM 2351 C CA . ASP A 1 303 ? -4.294 -21.948 -9.735 1.00 83.38 303 ASP A CA 1
ATOM 2352 C C . ASP A 1 303 ? -2.761 -22.061 -9.672 1.00 83.38 303 ASP A C 1
ATOM 2354 O O . ASP A 1 303 ? -2.138 -21.620 -8.706 1.00 83.38 303 ASP A O 1
ATOM 2358 N N . THR A 1 304 ? -2.140 -22.611 -10.716 1.00 80.44 304 THR A N 1
ATOM 2359 C CA . THR A 1 304 ? -0.704 -22.942 -10.757 1.00 80.44 304 THR A CA 1
ATOM 2360 C C . THR A 1 304 ? 0.165 -21.902 -11.464 1.00 80.44 304 THR A C 1
ATOM 2362 O O . THR A 1 304 ? 1.389 -22.019 -11.438 1.00 80.44 304 THR A O 1
ATOM 2365 N N . ASN A 1 305 ? -0.437 -20.900 -12.110 1.00 79.44 305 ASN A N 1
ATOM 2366 C CA . ASN A 1 305 ? 0.269 -19.859 -12.856 1.00 79.44 305 ASN A CA 1
ATOM 2367 C C . ASN A 1 305 ? -0.212 -18.450 -12.450 1.00 79.44 305 ASN A C 1
ATOM 2369 O O . ASN A 1 305 ? -1.148 -18.292 -11.669 1.00 79.44 305 ASN A O 1
ATOM 2373 N N . GLY A 1 306 ? 0.451 -17.404 -12.950 1.00 84.81 306 GLY A N 1
ATOM 2374 C CA . GLY A 1 306 ? -0.008 -16.026 -12.764 1.00 84.81 306 GLY A CA 1
ATOM 2375 C C . GLY A 1 306 ? 0.662 -15.253 -11.629 1.00 84.81 306 GLY A C 1
ATOM 2376 O O . GLY A 1 306 ? 0.198 -14.166 -11.286 1.00 84.81 306 GLY A O 1
ATOM 2377 N N . ASP A 1 307 ? 1.770 -15.745 -11.076 1.00 90.81 307 ASP A N 1
ATOM 2378 C CA . ASP A 1 307 ? 2.588 -14.972 -10.131 1.00 90.81 307 ASP A CA 1
ATOM 2379 C C . ASP A 1 307 ? 3.141 -13.703 -10.784 1.00 90.81 307 ASP A C 1
ATOM 2381 O O . ASP A 1 307 ? 3.177 -12.641 -10.166 1.00 90.81 307 ASP A O 1
ATOM 2385 N N . GLU A 1 308 ? 3.498 -13.781 -12.065 1.00 90.94 308 GLU A N 1
ATOM 2386 C CA . GLU A 1 308 ? 3.894 -12.641 -12.877 1.00 90.94 308 GLU A CA 1
ATOM 2387 C C . GLU A 1 308 ? 2.741 -11.654 -13.087 1.00 90.94 308 GLU A C 1
ATOM 2389 O O . GLU A 1 308 ? 2.972 -10.446 -13.096 1.00 90.94 308 GLU A O 1
ATOM 2394 N N . LEU A 1 309 ? 1.500 -12.138 -13.207 1.00 92.31 309 LEU A N 1
ATOM 2395 C CA . LEU A 1 309 ? 0.315 -11.290 -13.362 1.00 92.31 309 LEU A CA 1
ATOM 2396 C C . LEU A 1 309 ? -0.002 -10.567 -12.050 1.00 92.31 309 LEU A C 1
ATOM 2398 O O . LEU A 1 309 ? -0.222 -9.355 -12.052 1.00 92.31 309 LEU A O 1
ATOM 2402 N N . LEU A 1 310 ? 0.051 -11.290 -10.929 1.00 91.56 310 LEU A N 1
ATOM 2403 C CA . LEU A 1 310 ? -0.146 -10.742 -9.591 1.00 91.56 310 LEU A CA 1
ATOM 2404 C C . LEU A 1 310 ? 0.937 -9.710 -9.241 1.00 91.56 310 LEU A C 1
ATOM 2406 O O . LEU A 1 310 ? 0.619 -8.583 -8.865 1.00 91.56 310 LEU A O 1
ATOM 2410 N N . ALA A 1 311 ? 2.212 -10.050 -9.448 1.00 92.56 311 ALA A N 1
ATOM 2411 C CA . ALA A 1 311 ? 3.337 -9.137 -9.254 1.00 92.56 311 ALA A CA 1
ATOM 2412 C C . ALA A 1 311 ? 3.221 -7.876 -10.125 1.00 92.56 311 ALA A C 1
ATOM 2414 O O . ALA A 1 311 ? 3.480 -6.764 -9.662 1.00 92.56 311 ALA A O 1
ATOM 2415 N N . THR A 1 312 ? 2.789 -8.032 -11.380 1.00 92.06 312 THR A N 1
ATOM 2416 C CA . THR A 1 312 ? 2.525 -6.903 -12.283 1.00 92.06 312 THR A CA 1
ATOM 2417 C C . THR A 1 312 ? 1.399 -6.027 -11.745 1.00 92.06 312 THR A C 1
ATOM 2419 O O . THR A 1 312 ? 1.557 -4.810 -11.704 1.00 92.06 312 THR A O 1
ATOM 2422 N N . SER A 1 313 ? 0.294 -6.614 -11.278 1.00 91.38 313 SER A N 1
ATOM 2423 C CA . SER A 1 313 ? -0.818 -5.869 -10.672 1.00 91.38 313 SER A CA 1
ATOM 2424 C C . SER A 1 313 ? -0.362 -5.037 -9.467 1.00 91.38 313 SER A C 1
ATOM 2426 O O . SER A 1 313 ? -0.681 -3.850 -9.394 1.00 91.38 313 SER A O 1
ATOM 2428 N N . ILE A 1 314 ? 0.453 -5.614 -8.576 1.00 89.00 314 ILE A N 1
ATOM 2429 C CA . ILE A 1 314 ? 1.035 -4.915 -7.415 1.00 89.00 314 ILE A CA 1
ATOM 2430 C C . ILE A 1 314 ? 1.899 -3.728 -7.867 1.00 89.00 314 ILE A C 1
ATOM 2432 O O . ILE A 1 314 ? 1.765 -2.614 -7.359 1.00 89.00 314 ILE A O 1
ATOM 2436 N N . LEU A 1 315 ? 2.758 -3.926 -8.871 1.00 89.00 315 LEU A N 1
ATOM 2437 C CA . LEU A 1 315 ? 3.599 -2.859 -9.421 1.00 89.00 315 LEU A CA 1
ATOM 2438 C C . LEU A 1 315 ? 2.781 -1.741 -10.083 1.00 89.00 315 LEU A C 1
ATOM 2440 O O . LEU A 1 315 ? 3.150 -0.570 -9.984 1.00 89.00 315 LEU A O 1
ATOM 2444 N N . LEU A 1 316 ? 1.669 -2.063 -10.747 1.00 88.88 316 LEU A N 1
ATOM 2445 C CA . LEU A 1 316 ? 0.774 -1.059 -11.329 1.00 88.88 316 LEU A CA 1
ATOM 2446 C C . LEU A 1 316 ? -0.008 -0.294 -10.251 1.00 88.88 316 LEU A C 1
ATOM 2448 O O . LEU A 1 316 ? -0.189 0.919 -10.382 1.00 88.88 316 LEU A O 1
ATOM 2452 N N . ALA A 1 317 ? -0.396 -0.953 -9.154 1.00 83.38 317 ALA A N 1
ATOM 2453 C CA . ALA A 1 317 ? -0.943 -0.279 -7.978 1.00 83.38 317 ALA A CA 1
ATOM 2454 C C . ALA A 1 317 ? 0.076 0.710 -7.391 1.00 83.38 317 ALA A C 1
ATOM 2456 O O . ALA A 1 317 ? -0.259 1.868 -7.125 1.00 83.38 317 ALA A O 1
ATOM 2457 N N . GLN A 1 318 ? 1.336 0.284 -7.263 1.00 80.38 318 GLN A N 1
ATOM 2458 C CA . GLN A 1 318 ? 2.429 1.121 -6.770 1.00 80.38 318 GLN A CA 1
ATOM 2459 C C . GLN A 1 318 ? 2.671 2.348 -7.659 1.00 80.38 318 GLN A C 1
ATOM 2461 O O . GLN A 1 318 ? 2.863 3.452 -7.142 1.00 80.38 318 GLN A O 1
ATOM 2466 N N . TYR A 1 319 ? 2.592 2.177 -8.981 1.00 82.94 319 TYR A N 1
ATOM 2467 C CA . TYR A 1 319 ? 2.716 3.269 -9.944 1.00 82.94 319 TYR A CA 1
ATOM 2468 C C . TYR A 1 319 ? 1.665 4.357 -9.687 1.00 82.94 319 TYR A C 1
ATOM 2470 O O . TYR A 1 319 ? 1.997 5.539 -9.588 1.00 82.94 319 TYR A O 1
ATOM 2478 N N . GLU A 1 320 ? 0.397 3.977 -9.509 1.00 80.94 320 GLU A N 1
ATOM 2479 C CA . GLU A 1 320 ? -0.681 4.932 -9.217 1.00 80.94 320 GLU A CA 1
ATOM 2480 C C . GLU A 1 320 ? -0.525 5.595 -7.841 1.00 80.94 320 GLU A C 1
ATOM 2482 O O . GLU A 1 320 ? -0.744 6.803 -7.701 1.00 80.94 320 GLU A O 1
ATOM 2487 N N . GLY A 1 321 ? -0.082 4.833 -6.836 1.00 69.12 321 GLY A N 1
ATOM 2488 C CA . GLY A 1 321 ? 0.242 5.356 -5.508 1.00 69.12 321 GLY A CA 1
ATOM 2489 C C . GLY A 1 321 ? 1.299 6.461 -5.576 1.00 69.12 321 GLY A C 1
ATOM 2490 O O . GLY A 1 321 ? 1.061 7.579 -5.115 1.00 69.12 321 GLY A O 1
ATOM 2491 N N . ALA A 1 322 ? 2.418 6.200 -6.256 1.00 66.12 322 ALA A N 1
ATOM 2492 C CA . ALA A 1 322 ? 3.510 7.158 -6.426 1.00 66.12 322 ALA A CA 1
ATOM 2493 C C . ALA A 1 322 ? 3.104 8.402 -7.239 1.00 66.12 322 ALA A C 1
ATOM 2495 O O . ALA A 1 322 ? 3.553 9.510 -6.946 1.00 66.12 322 ALA A O 1
ATOM 2496 N N . ARG A 1 323 ? 2.217 8.261 -8.230 1.00 64.81 323 ARG A N 1
ATOM 2497 C CA . ARG A 1 323 ? 1.744 9.378 -9.070 1.00 64.81 323 ARG A CA 1
ATOM 2498 C C . ARG A 1 323 ? 0.693 10.271 -8.427 1.00 64.81 323 ARG A C 1
ATOM 2500 O O . ARG A 1 323 ? 0.434 11.369 -8.931 1.00 64.81 323 ARG A O 1
ATOM 2507 N N . SER A 1 324 ? 0.161 9.869 -7.274 1.00 52.19 324 SER A N 1
ATOM 2508 C CA . SER A 1 324 ? -0.733 10.692 -6.447 1.00 52.19 324 SER A CA 1
ATOM 2509 C C . SER A 1 324 ? -0.155 12.059 -6.065 1.00 52.19 324 SER A C 1
ATOM 2511 O O . SER A 1 324 ? -0.897 12.955 -5.673 1.00 52.19 324 SER A O 1
ATOM 2513 N N . ARG A 1 325 ? 1.154 12.250 -6.260 1.00 52.97 325 ARG A N 1
ATOM 2514 C CA . ARG A 1 325 ? 1.926 13.462 -5.974 1.00 52.97 325 ARG A CA 1
ATOM 2515 C C . ARG A 1 325 ? 1.554 14.696 -6.810 1.00 52.97 325 ARG A C 1
ATOM 2517 O O . ARG A 1 325 ? 1.826 15.799 -6.342 1.00 52.97 325 ARG A O 1
ATOM 2524 N N . HIS A 1 326 ? 0.930 14.544 -7.987 1.00 43.75 326 HIS A N 1
ATOM 2525 C CA . HIS A 1 326 ? 0.709 15.664 -8.932 1.00 43.75 326 HIS A CA 1
ATOM 2526 C C . HIS A 1 326 ? -0.756 16.003 -9.244 1.00 43.75 326 HIS A C 1
ATOM 2528 O O . HIS A 1 326 ? -1.024 17.081 -9.768 1.00 43.75 326 HIS A O 1
ATOM 2534 N N . SER A 1 327 ? -1.720 15.131 -8.925 1.00 37.50 327 SER A N 1
ATOM 2535 C CA . SER A 1 327 ? -3.149 15.436 -9.101 1.00 37.50 327 SER A CA 1
ATOM 2536 C C . SER A 1 327 ? -3.971 14.909 -7.930 1.00 37.50 327 SER A C 1
ATOM 2538 O O . SER A 1 327 ? -4.200 13.702 -7.805 1.00 37.50 327 SER A O 1
ATOM 2540 N N . ALA A 1 328 ? -4.425 15.830 -7.086 1.00 40.81 328 ALA A N 1
ATOM 2541 C CA . ALA A 1 328 ? -4.944 15.544 -5.761 1.00 40.81 328 ALA A CA 1
ATOM 2542 C C . ALA A 1 328 ? -6.404 15.038 -5.715 1.00 40.81 328 ALA A C 1
ATOM 2544 O O . ALA A 1 328 ? -7.019 15.133 -4.680 1.00 40.81 328 ALA A O 1
ATOM 2545 N N . PHE A 1 329 ? -7.009 14.518 -6.787 1.00 35.91 329 PHE A N 1
ATOM 2546 C CA . PHE A 1 329 ? -8.421 14.065 -6.728 1.00 35.91 329 PHE A CA 1
ATOM 2547 C C . PHE A 1 329 ? -8.665 12.679 -7.339 1.00 35.91 329 PHE A C 1
ATOM 2549 O O . PHE A 1 329 ? -9.654 12.016 -7.050 1.00 35.91 329 PHE A O 1
ATOM 2556 N N . SER A 1 330 ? -7.747 12.192 -8.178 1.00 46.47 330 SER A N 1
ATOM 2557 C CA . SER A 1 330 ? -7.973 10.985 -8.988 1.00 46.47 330 SER A CA 1
ATOM 2558 C C . SER A 1 330 ? -7.176 9.763 -8.533 1.00 46.47 330 SER A C 1
ATOM 2560 O O . SER A 1 330 ? -7.467 8.640 -8.938 1.00 46.47 330 SER A O 1
ATOM 2562 N N . SER A 1 331 ? -6.182 9.953 -7.675 1.00 51.66 331 SER A N 1
ATOM 2563 C CA . SER A 1 331 ? -5.113 8.969 -7.514 1.00 51.66 331 SER A CA 1
ATOM 2564 C C . SER A 1 331 ? -5.432 7.898 -6.465 1.00 51.66 331 SER A C 1
ATOM 2566 O O . SER A 1 331 ? -5.224 6.713 -6.720 1.00 51.66 331 SER A O 1
ATOM 2568 N N . GLY A 1 332 ? -6.114 8.268 -5.374 1.00 62.06 332 GLY A N 1
ATOM 2569 C CA . GLY A 1 332 ? -6.664 7.298 -4.424 1.00 62.06 332 GLY A CA 1
ATOM 2570 C C . GLY A 1 332 ? -7.739 6.385 -5.037 1.00 62.06 332 GLY A C 1
ATOM 2571 O O . GLY A 1 332 ? -7.869 5.224 -4.656 1.00 62.06 332 GLY A O 1
ATOM 2572 N N . GLN A 1 333 ? -8.500 6.869 -6.026 1.00 68.12 333 GLN A N 1
ATOM 2573 C CA . GLN A 1 333 ? -9.465 6.038 -6.756 1.00 68.12 333 GLN A CA 1
ATOM 2574 C C . GLN A 1 333 ? -8.780 5.059 -7.718 1.00 68.12 333 GLN A C 1
ATOM 2576 O O . GLN A 1 333 ? -9.217 3.914 -7.820 1.00 68.12 333 GLN A O 1
ATOM 2581 N N . ARG A 1 334 ? -7.716 5.484 -8.414 1.00 74.62 334 ARG A N 1
ATOM 2582 C CA . ARG A 1 334 ? -6.948 4.608 -9.317 1.00 74.62 334 ARG A CA 1
ATOM 2583 C C . ARG A 1 334 ? -6.233 3.500 -8.555 1.00 74.62 334 ARG A C 1
ATOM 2585 O O . ARG A 1 334 ? -6.385 2.340 -8.922 1.00 74.62 334 ARG A O 1
ATOM 2592 N N . TRP A 1 335 ? -5.552 3.841 -7.460 1.00 78.81 335 TRP A N 1
ATOM 2593 C CA . TRP A 1 335 ? -4.947 2.847 -6.573 1.00 78.81 335 TRP A CA 1
ATOM 2594 C C . TRP A 1 335 ? -5.987 1.836 -6.071 1.00 78.81 335 TRP A C 1
ATOM 2596 O O . TRP A 1 335 ? -5.780 0.632 -6.184 1.00 78.81 335 TRP A O 1
ATOM 2606 N N . ASN A 1 336 ? -7.158 2.311 -5.623 1.00 80.06 336 ASN A N 1
ATOM 2607 C CA . ASN A 1 336 ? -8.230 1.434 -5.146 1.00 80.06 336 ASN A CA 1
ATOM 2608 C C . ASN A 1 336 ? -8.719 0.458 -6.229 1.00 80.06 336 ASN A C 1
ATOM 2610 O O . ASN A 1 336 ? -9.038 -0.683 -5.920 1.00 80.06 336 ASN A O 1
ATOM 2614 N N . ARG A 1 337 ? -8.767 0.874 -7.503 1.00 83.56 337 ARG A N 1
ATOM 2615 C CA . ARG A 1 337 ? -9.132 -0.024 -8.614 1.00 83.56 337 ARG A CA 1
ATOM 2616 C C . ARG A 1 337 ? -8.098 -1.128 -8.823 1.00 83.56 337 ARG A C 1
ATOM 2618 O O . ARG A 1 337 ? -8.502 -2.263 -9.048 1.00 83.56 337 ARG A O 1
ATOM 2625 N N . HIS A 1 338 ? -6.806 -0.816 -8.717 1.00 86.31 338 HIS A N 1
ATOM 2626 C CA . HIS A 1 338 ? -5.760 -1.843 -8.779 1.00 86.31 338 HIS A CA 1
ATOM 2627 C C . HIS A 1 338 ? -5.806 -2.775 -7.576 1.00 86.31 338 HIS A C 1
ATOM 2629 O O . HIS A 1 338 ? -5.763 -3.978 -7.778 1.00 86.31 338 HIS A O 1
ATOM 2635 N N . ALA A 1 339 ? -5.989 -2.255 -6.359 1.00 85.75 339 ALA A N 1
ATOM 2636 C CA . ALA A 1 339 ? -6.143 -3.089 -5.165 1.00 85.75 339 ALA A CA 1
ATOM 2637 C C . ALA A 1 339 ? -7.349 -4.043 -5.287 1.00 85.75 339 ALA A C 1
ATOM 2639 O O . ALA A 1 339 ? -7.257 -5.218 -4.946 1.00 85.75 339 ALA A O 1
ATOM 2640 N N . LEU A 1 340 ? -8.477 -3.576 -5.837 1.00 88.31 340 LEU A N 1
ATOM 2641 C CA . LEU A 1 340 ? -9.632 -4.437 -6.119 1.00 88.31 340 LEU A CA 1
ATOM 2642 C C . LEU A 1 340 ? -9.343 -5.471 -7.220 1.00 88.31 340 LEU A C 1
ATOM 2644 O O . LEU A 1 340 ? -9.779 -6.613 -7.101 1.00 88.31 340 LEU A O 1
ATOM 2648 N N . GLY A 1 341 ? -8.611 -5.093 -8.272 1.00 89.81 341 GLY A N 1
ATOM 2649 C CA . GLY A 1 341 ? -8.181 -6.017 -9.325 1.00 89.81 341 GLY A CA 1
ATOM 2650 C C . GLY A 1 341 ? -7.226 -7.093 -8.805 1.00 89.81 341 GLY A C 1
ATOM 2651 O O . GLY A 1 341 ? -7.400 -8.269 -9.098 1.00 89.81 341 GLY A O 1
ATOM 2652 N N . GLU A 1 342 ? -6.273 -6.705 -7.965 1.00 91.19 342 GLU A N 1
ATOM 2653 C CA . GLU A 1 342 ? -5.342 -7.600 -7.284 1.00 91.19 342 GLU A CA 1
ATOM 2654 C C . GLU A 1 342 ? -6.078 -8.570 -6.355 1.00 91.19 342 GLU A C 1
ATOM 2656 O O . GLU A 1 342 ? -5.861 -9.780 -6.420 1.00 91.19 342 GLU A O 1
ATOM 2661 N N . LYS A 1 343 ? -7.028 -8.063 -5.557 1.00 92.19 343 LYS A N 1
ATOM 2662 C CA . LYS A 1 343 ? -7.914 -8.902 -4.745 1.00 92.19 343 LYS A CA 1
ATOM 2663 C C . LYS A 1 343 ? -8.676 -9.901 -5.615 1.00 92.19 343 LYS A C 1
ATOM 2665 O O . LYS A 1 343 ? -8.717 -11.073 -5.263 1.00 92.19 343 LYS A O 1
ATOM 2670 N N . ALA A 1 344 ? -9.218 -9.471 -6.756 1.00 91.25 344 ALA A N 1
ATOM 2671 C CA . ALA A 1 344 ? -9.924 -10.354 -7.682 1.00 91.25 344 ALA A CA 1
ATOM 2672 C C . ALA A 1 344 ? -9.010 -11.449 -8.260 1.00 91.25 344 ALA A C 1
ATOM 2674 O O . ALA A 1 344 ? -9.424 -12.604 -8.306 1.00 91.25 344 ALA A O 1
ATOM 2675 N N . ILE A 1 345 ? -7.769 -11.111 -8.633 1.00 91.88 345 ILE A N 1
ATOM 2676 C CA . ILE A 1 345 ? -6.749 -12.068 -9.096 1.00 91.88 345 ILE A CA 1
ATOM 2677 C C . ILE A 1 345 ? -6.459 -13.119 -8.018 1.00 91.88 345 ILE A C 1
ATOM 2679 O O . ILE A 1 345 ? -6.440 -14.311 -8.315 1.00 91.88 345 ILE A O 1
ATOM 2683 N N . LEU A 1 346 ? -6.278 -12.692 -6.765 1.00 93.31 346 LEU A N 1
ATOM 2684 C CA . LEU A 1 346 ? -6.037 -13.600 -5.643 1.00 93.31 346 LEU A CA 1
ATOM 2685 C C . LEU A 1 346 ? -7.235 -14.515 -5.389 1.00 93.31 346 LEU A C 1
ATOM 2687 O O . LEU A 1 346 ? -7.073 -15.727 -5.305 1.00 93.31 346 LEU A O 1
ATOM 2691 N N . THR A 1 347 ? -8.441 -13.949 -5.304 1.00 92.69 347 THR A N 1
ATOM 2692 C CA . THR A 1 347 ? -9.662 -14.706 -4.985 1.00 92.69 347 THR A CA 1
ATOM 2693 C C . THR A 1 347 ? -10.175 -15.568 -6.136 1.00 92.69 347 THR A C 1
ATOM 2695 O O . THR A 1 347 ? -11.039 -16.410 -5.915 1.00 92.69 347 THR A O 1
ATOM 2698 N N . ALA A 1 348 ? -9.669 -15.365 -7.356 1.00 91.50 348 ALA A N 1
ATOM 2699 C CA . ALA A 1 348 ? -9.945 -16.240 -8.493 1.00 9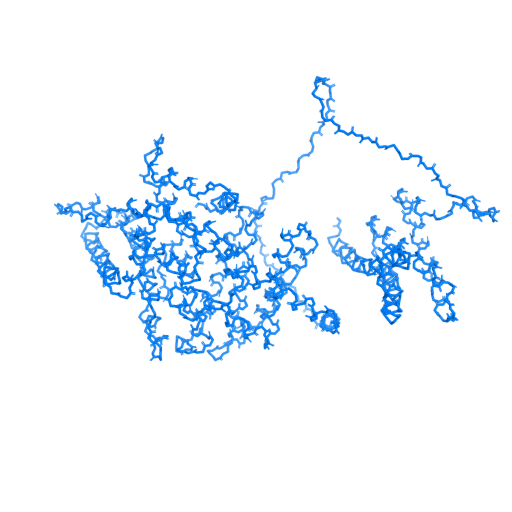1.50 348 ALA A CA 1
ATOM 2700 C C . ALA A 1 348 ? -9.184 -17.574 -8.408 1.00 91.50 348 ALA A C 1
ATOM 2702 O O . ALA A 1 348 ? -9.544 -18.513 -9.114 1.00 91.50 348 ALA A O 1
ATOM 2703 N N . ARG A 1 349 ? -8.150 -17.655 -7.560 1.00 91.75 349 ARG A N 1
ATOM 2704 C CA . ARG A 1 349 ? -7.352 -18.860 -7.322 1.00 91.75 349 ARG A CA 1
ATOM 2705 C C . ARG A 1 349 ? -7.775 -19.537 -6.021 1.00 91.75 349 ARG A C 1
ATOM 2707 O O . ARG A 1 349 ? -8.180 -18.879 -5.062 1.00 91.75 349 ARG A O 1
ATOM 2714 N N . ASN A 1 350 ? -7.629 -20.856 -5.958 1.00 91.88 350 ASN A N 1
ATOM 2715 C CA . ASN A 1 350 ? -7.871 -21.612 -4.735 1.00 91.88 350 ASN A CA 1
ATOM 2716 C C . ASN A 1 350 ? -6.850 -21.220 -3.640 1.00 91.88 350 ASN A C 1
ATOM 2718 O O . ASN A 1 350 ? -5.658 -21.141 -3.952 1.00 91.88 350 ASN A O 1
ATOM 2722 N N . PRO A 1 351 ? -7.253 -21.048 -2.363 1.00 94.50 351 PRO A N 1
ATOM 2723 C CA . PRO A 1 351 ? -6.341 -20.738 -1.254 1.00 94.50 351 PRO A CA 1
ATOM 2724 C C . PRO A 1 351 ? -5.157 -21.705 -1.092 1.00 94.50 351 PRO A C 1
ATOM 2726 O O . PRO A 1 351 ? -4.079 -21.280 -0.677 1.00 94.50 351 PRO A O 1
ATOM 2729 N N . ASN A 1 352 ? -5.312 -22.980 -1.477 1.00 94.44 352 ASN A N 1
ATOM 2730 C CA . ASN A 1 352 ? -4.225 -23.971 -1.489 1.00 94.44 352 ASN A CA 1
ATOM 2731 C C . ASN A 1 352 ? -3.076 -23.590 -2.433 1.00 94.44 352 ASN A C 1
ATOM 2733 O O . ASN A 1 352 ? -1.941 -24.005 -2.226 1.00 94.44 352 ASN A O 1
ATOM 2737 N N . SER A 1 353 ? -3.340 -22.761 -3.442 1.00 93.94 353 SER A N 1
ATOM 2738 C CA . SER A 1 353 ? -2.322 -22.257 -4.371 1.00 93.94 353 SER A CA 1
ATOM 2739 C C . SER A 1 353 ? -1.338 -21.285 -3.713 1.00 93.94 353 SER A C 1
ATOM 2741 O O . SER A 1 353 ? -0.338 -20.910 -4.319 1.00 93.94 353 SER A O 1
ATOM 2743 N N . PHE A 1 354 ? -1.621 -20.853 -2.482 1.00 95.12 354 PHE A N 1
ATOM 2744 C CA . PHE A 1 354 ? -0.850 -19.855 -1.746 1.00 95.12 354 PHE A CA 1
ATOM 2745 C C . PHE A 1 354 ? -0.167 -20.432 -0.502 1.00 95.12 354 PHE A C 1
ATOM 2747 O O . PHE A 1 354 ? 0.126 -19.691 0.432 1.00 95.12 354 PHE A O 1
ATOM 2754 N N . THR A 1 355 ? 0.086 -21.741 -0.453 1.00 95.44 355 THR A N 1
ATOM 2755 C CA . THR A 1 355 ? 0.744 -22.388 0.696 1.00 95.44 355 THR A CA 1
ATOM 2756 C C . THR A 1 355 ? 2.265 -22.234 0.695 1.00 95.44 355 THR A C 1
ATOM 2758 O O . THR A 1 355 ? 2.887 -22.336 1.750 1.00 95.44 355 THR A O 1
ATOM 2761 N N . ASP A 1 356 ? 2.886 -22.014 -0.471 1.00 92.75 356 ASP A N 1
ATOM 2762 C CA . ASP A 1 356 ? 4.337 -21.840 -0.600 1.00 92.75 356 ASP A CA 1
ATOM 2763 C C . ASP A 1 356 ? 4.734 -20.974 -1.820 1.00 92.75 356 ASP A C 1
ATOM 2765 O O . ASP A 1 356 ? 3.891 -20.484 -2.574 1.00 92.75 356 ASP A O 1
ATOM 2769 N N . GLY A 1 357 ? 6.037 -20.749 -2.001 1.00 90.94 357 GLY A N 1
ATOM 2770 C CA . GLY A 1 357 ? 6.612 -20.122 -3.183 1.00 90.94 357 GLY A CA 1
ATOM 2771 C C . GLY A 1 357 ? 6.352 -18.620 -3.286 1.00 90.94 357 GLY A C 1
ATOM 2772 O O . GLY A 1 357 ? 6.234 -17.905 -2.286 1.00 90.94 357 GLY A O 1
ATOM 2773 N N . TYR A 1 358 ? 6.327 -18.132 -4.527 1.00 91.50 358 TYR A N 1
ATOM 2774 C CA . TYR A 1 358 ? 6.094 -16.723 -4.839 1.00 91.50 358 TYR A CA 1
ATOM 2775 C C . TYR A 1 358 ? 4.644 -16.326 -4.576 1.00 91.50 358 TYR A C 1
ATOM 2777 O O . TYR A 1 358 ? 4.430 -15.294 -3.943 1.00 91.50 358 TYR A O 1
ATOM 2785 N N . SER A 1 359 ? 3.671 -17.165 -4.954 1.00 92.06 359 SER A N 1
ATOM 2786 C CA . SER A 1 359 ? 2.254 -16.931 -4.662 1.00 92.06 359 SER A CA 1
ATOM 2787 C C . SER A 1 359 ? 2.019 -16.678 -3.168 1.00 92.06 359 SER A C 1
ATOM 2789 O O . SER A 1 359 ? 1.396 -15.678 -2.815 1.00 92.06 359 SER A O 1
ATOM 2791 N N . HIS A 1 360 ? 2.568 -17.522 -2.282 1.00 93.81 360 HIS A N 1
ATOM 2792 C CA . HIS A 1 360 ? 2.437 -17.339 -0.832 1.00 93.81 360 HIS A CA 1
ATOM 2793 C C . HIS A 1 360 ? 2.973 -15.982 -0.369 1.00 93.81 360 HIS A C 1
ATOM 2795 O O . HIS A 1 360 ? 2.258 -15.234 0.292 1.00 93.81 360 HIS A O 1
ATOM 2801 N N . GLN A 1 361 ? 4.207 -15.627 -0.751 1.00 91.94 361 GLN A N 1
ATOM 2802 C CA . GLN A 1 361 ? 4.808 -14.360 -0.329 1.00 91.94 361 GLN A CA 1
ATOM 2803 C C . GLN A 1 361 ? 4.019 -13.147 -0.851 1.00 91.94 361 GLN A C 1
ATOM 2805 O O . GLN A 1 361 ? 3.798 -12.192 -0.108 1.00 91.94 361 GLN A O 1
ATOM 2810 N N . LEU A 1 362 ? 3.569 -13.196 -2.111 1.00 92.62 362 LEU A N 1
ATOM 2811 C CA . LEU A 1 362 ? 2.753 -12.139 -2.711 1.00 92.62 362 LEU A CA 1
ATOM 2812 C C . LEU A 1 362 ? 1.413 -11.993 -1.984 1.00 92.62 362 LEU A C 1
ATOM 2814 O O . LEU A 1 362 ? 1.010 -10.867 -1.714 1.00 92.62 362 LEU A O 1
ATOM 2818 N N . LEU A 1 363 ? 0.749 -13.093 -1.607 1.00 93.75 363 LEU A N 1
ATOM 2819 C CA . LEU A 1 363 ? -0.475 -13.032 -0.808 1.00 93.75 363 LEU A CA 1
ATOM 2820 C C . LEU A 1 363 ? -0.209 -12.368 0.546 1.00 93.75 363 LEU A C 1
ATOM 2822 O O . LEU A 1 363 ? -0.832 -11.353 0.845 1.00 93.75 363 LEU A O 1
ATOM 2826 N N . ILE A 1 364 ? 0.700 -12.916 1.361 1.00 92.56 364 ILE A N 1
ATOM 2827 C CA . ILE A 1 364 ? 0.856 -12.503 2.768 1.00 92.56 364 ILE A CA 1
ATOM 2828 C C . ILE A 1 364 ? 1.305 -11.047 2.922 1.00 92.56 364 ILE A C 1
ATOM 2830 O O . ILE A 1 364 ? 0.925 -10.389 3.889 1.00 92.56 364 ILE A O 1
ATOM 2834 N N . ASP A 1 365 ? 2.074 -10.523 1.968 1.00 89.81 365 ASP A N 1
ATOM 2835 C CA . ASP A 1 365 ? 2.488 -9.120 1.978 1.00 89.81 365 ASP A CA 1
ATOM 2836 C C . ASP A 1 365 ? 1.395 -8.178 1.472 1.00 89.81 365 ASP A C 1
ATOM 2838 O O . ASP A 1 365 ? 1.381 -7.004 1.844 1.00 89.81 365 ASP A O 1
ATOM 2842 N N . SER A 1 366 ? 0.442 -8.697 0.696 1.00 91.31 366 SER A N 1
ATOM 2843 C CA . SER A 1 366 ? -0.649 -7.906 0.131 1.00 91.31 366 SER A CA 1
ATOM 2844 C C . SER A 1 366 ? -1.862 -7.779 1.051 1.00 91.31 366 SER A C 1
ATOM 2846 O O . SER A 1 366 ? -2.611 -6.804 0.982 1.00 91.31 366 SER A O 1
ATOM 2848 N N . ARG A 1 367 ? -2.062 -8.733 1.971 1.00 92.44 367 ARG A N 1
ATOM 2849 C CA . ARG A 1 367 ? -3.246 -8.777 2.855 1.00 92.44 367 ARG A CA 1
ATOM 2850 C C . ARG A 1 367 ? -3.516 -7.457 3.584 1.00 92.44 367 ARG A C 1
ATOM 2852 O O . ARG A 1 367 ? -4.678 -7.078 3.734 1.00 92.44 367 ARG A O 1
ATOM 2859 N N . LEU A 1 368 ? -2.467 -6.742 4.003 1.00 90.50 368 LEU A N 1
ATOM 2860 C CA . LEU A 1 368 ? -2.607 -5.450 4.676 1.00 90.50 368 LEU A CA 1
ATOM 2861 C C . LEU A 1 368 ? -3.307 -4.421 3.778 1.00 90.50 368 LEU A C 1
ATOM 2863 O O . LEU A 1 368 ? -4.364 -3.906 4.142 1.00 90.50 368 LEU A O 1
ATOM 2867 N N . HIS A 1 369 ? -2.749 -4.131 2.598 1.00 86.56 369 HIS A N 1
ATOM 2868 C CA . HIS A 1 369 ? -3.283 -3.072 1.739 1.00 86.56 369 HIS A CA 1
ATOM 2869 C C . HIS A 1 369 ? -4.596 -3.472 1.067 1.00 86.56 369 HIS A C 1
ATOM 2871 O O . HIS A 1 369 ? -5.448 -2.617 0.834 1.00 86.56 369 HIS A O 1
ATOM 2877 N N . LEU A 1 370 ? -4.816 -4.767 0.831 1.00 90.62 370 LEU A N 1
ATOM 2878 C CA . LEU A 1 370 ? -6.078 -5.285 0.300 1.00 90.62 370 LEU A CA 1
ATOM 2879 C C . LEU A 1 370 ? -7.245 -5.198 1.289 1.00 90.62 370 LEU A C 1
ATOM 2881 O O . LEU A 1 370 ? -8.401 -5.273 0.872 1.00 90.62 370 LEU A O 1
ATOM 2885 N N . THR A 1 371 ? -6.965 -4.983 2.576 1.00 91.69 371 THR A N 1
ATOM 2886 C CA . THR A 1 371 ? -8.000 -4.711 3.582 1.00 91.69 371 THR A CA 1
ATOM 2887 C C . THR A 1 371 ? -8.461 -3.249 3.548 1.00 91.69 371 THR A C 1
ATOM 2889 O O . THR A 1 371 ? -9.558 -2.928 4.003 1.00 91.69 371 THR A O 1
ATOM 2892 N N . TYR A 1 372 ? -7.678 -2.329 2.972 1.00 88.00 372 TYR A N 1
ATOM 2893 C CA . TYR A 1 372 ? -8.039 -0.906 2.950 1.00 88.00 372 TYR A CA 1
ATOM 2894 C C . TYR A 1 372 ? -9.307 -0.611 2.133 1.00 88.00 372 TYR A C 1
ATOM 2896 O O . TYR A 1 372 ? -10.139 0.157 2.625 1.00 88.00 372 TYR A O 1
ATOM 2904 N N . PRO A 1 373 ? -9.524 -1.202 0.936 1.00 87.12 373 PRO A N 1
ATOM 2905 C CA . PRO A 1 373 ? -10.805 -1.094 0.244 1.00 87.12 373 PRO A CA 1
ATOM 2906 C C . PRO A 1 373 ? -11.977 -1.604 1.094 1.00 87.12 373 PRO A C 1
ATOM 2908 O O . PRO A 1 373 ? -13.009 -0.942 1.150 1.00 87.12 373 PRO A O 1
ATOM 2911 N N . ASP A 1 374 ? -11.810 -2.720 1.807 1.00 92.50 374 ASP A N 1
ATOM 2912 C CA . ASP A 1 374 ? -12.859 -3.313 2.651 1.00 92.50 374 ASP A CA 1
ATOM 2913 C C . ASP A 1 374 ? -13.247 -2.377 3.806 1.00 92.50 374 ASP A C 1
ATOM 2915 O O . ASP A 1 374 ? -14.427 -2.110 4.032 1.00 92.50 374 ASP A O 1
ATOM 2919 N N . LEU A 1 375 ? -12.253 -1.778 4.469 1.00 91.31 375 LEU A N 1
ATOM 2920 C CA . LEU A 1 375 ? -12.457 -0.751 5.497 1.00 91.31 375 LEU A CA 1
ATOM 2921 C C . LEU A 1 375 ? -13.100 0.518 4.928 1.00 91.31 375 LEU A C 1
ATOM 2923 O O . LEU A 1 375 ? -13.994 1.095 5.546 1.00 91.31 375 LEU A O 1
ATOM 2927 N N . ARG A 1 376 ? -12.661 0.962 3.743 1.00 85.56 376 ARG A N 1
ATOM 2928 C CA . ARG A 1 376 ? -13.218 2.140 3.063 1.00 85.56 376 ARG A CA 1
ATOM 2929 C C . ARG A 1 376 ? -14.693 1.937 2.738 1.00 85.56 376 ARG A C 1
ATOM 2931 O O . ARG A 1 376 ? -15.480 2.862 2.915 1.00 85.56 376 ARG A O 1
ATOM 2938 N N . HIS A 1 377 ? -15.035 0.761 2.228 1.00 88.75 377 HIS A N 1
ATOM 2939 C CA . HIS A 1 377 ? -16.394 0.403 1.843 1.00 88.75 377 HIS A CA 1
ATOM 2940 C C . HIS A 1 377 ? -17.238 -0.079 3.025 1.00 88.75 377 HIS A C 1
ATOM 2942 O O . HIS A 1 377 ? -18.446 -0.218 2.858 1.00 88.75 377 HIS A O 1
ATOM 2948 N N . ARG A 1 378 ? -16.623 -0.295 4.199 1.00 93.56 378 ARG A N 1
ATOM 2949 C CA . ARG A 1 378 ? -17.263 -0.857 5.398 1.00 93.56 378 ARG A CA 1
ATOM 2950 C C . ARG A 1 378 ? -17.951 -2.187 5.075 1.00 93.56 378 ARG A C 1
ATOM 2952 O O . ARG A 1 378 ? -19.101 -2.406 5.434 1.00 93.56 378 ARG A O 1
ATOM 2959 N N . LYS A 1 379 ? -17.254 -3.043 4.320 1.00 95.31 379 LYS A N 1
ATOM 2960 C CA . LYS A 1 379 ? -17.742 -4.351 3.866 1.00 95.31 379 LYS A CA 1
ATOM 2961 C C . LYS A 1 379 ? -16.813 -5.463 4.305 1.00 95.31 379 LYS A C 1
ATOM 2963 O O . LYS A 1 379 ? -15.598 -5.327 4.204 1.00 95.31 379 LYS A O 1
ATOM 2968 N N . ARG A 1 380 ? -17.396 -6.572 4.762 1.00 96.06 380 ARG A N 1
ATOM 2969 C CA . ARG A 1 380 ? -16.682 -7.788 5.177 1.00 96.06 380 ARG A CA 1
ATOM 2970 C C . ARG A 1 380 ? -15.622 -8.211 4.159 1.00 96.06 380 ARG A C 1
ATOM 2972 O O . ARG A 1 380 ? -15.872 -8.259 2.955 1.00 96.06 380 ARG A O 1
ATOM 2979 N N . SER A 1 381 ? -14.441 -8.568 4.660 1.00 95.19 381 SER A N 1
ATOM 2980 C CA . SER A 1 381 ? -13.342 -9.034 3.818 1.00 95.19 381 SER A CA 1
ATOM 2981 C C . SER A 1 381 ? -13.484 -10.516 3.473 1.00 95.19 381 SER A C 1
ATOM 2983 O O . SER A 1 381 ? -13.705 -11.345 4.351 1.00 95.19 381 SER A O 1
ATOM 2985 N N . THR A 1 382 ? -13.254 -10.887 2.212 1.00 93.94 382 THR A N 1
ATOM 2986 C CA . THR A 1 382 ? -13.114 -12.295 1.793 1.00 93.94 382 THR A CA 1
ATOM 2987 C C . THR A 1 382 ? -11.992 -13.003 2.561 1.00 93.94 382 THR A C 1
ATOM 2989 O O . THR A 1 382 ? -12.122 -14.172 2.929 1.00 93.94 382 THR A O 1
ATOM 2992 N N . PHE A 1 383 ? -10.922 -12.267 2.882 1.00 95.69 383 PHE A N 1
ATOM 2993 C CA . PHE A 1 383 ? -9.765 -12.773 3.622 1.00 95.69 383 PHE A CA 1
ATOM 2994 C C . PHE A 1 383 ? -10.033 -12.992 5.121 1.00 95.69 383 PHE A C 1
ATOM 2996 O O . PHE A 1 383 ? -9.163 -13.514 5.816 1.00 95.69 383 PHE A O 1
ATOM 3003 N N . ALA A 1 384 ? -11.217 -12.613 5.621 1.00 96.56 384 ALA A N 1
ATOM 3004 C CA . ALA A 1 384 ? -11.657 -12.895 6.987 1.00 96.56 384 ALA A CA 1
ATOM 3005 C C . ALA A 1 384 ? -12.164 -14.336 7.169 1.00 96.56 384 ALA A C 1
ATOM 3007 O O . ALA A 1 384 ? -12.262 -14.826 8.292 1.00 96.56 384 ALA A O 1
ATOM 3008 N N . SER A 1 385 ? -12.506 -15.021 6.074 1.00 95.94 385 SER A N 1
ATOM 3009 C CA . SER A 1 385 ? -13.020 -16.389 6.135 1.00 95.94 385 SER A CA 1
ATOM 3010 C C . SER A 1 385 ? -11.979 -17.377 6.674 1.00 95.94 385 SER A C 1
ATOM 3012 O O . SER A 1 385 ? -10.768 -17.203 6.507 1.00 95.94 385 SER A O 1
ATOM 3014 N N . LEU A 1 386 ? -12.467 -18.449 7.310 1.00 96.38 386 LEU A N 1
ATOM 3015 C CA . LEU A 1 386 ? -11.616 -19.469 7.927 1.00 96.38 386 LEU A CA 1
ATOM 3016 C C . LEU A 1 386 ? -10.620 -20.071 6.928 1.00 96.38 386 LEU A C 1
ATOM 3018 O O . LEU A 1 386 ? -9.463 -20.282 7.277 1.00 96.38 386 LEU A O 1
ATOM 3022 N N . GLU A 1 387 ? -11.057 -20.308 5.691 1.00 96.19 387 GLU A N 1
ATOM 3023 C CA . GLU A 1 387 ? -10.228 -20.876 4.628 1.00 96.19 387 GLU A CA 1
ATOM 3024 C C . GLU A 1 387 ? -9.006 -19.997 4.326 1.00 96.19 387 GLU A C 1
ATOM 3026 O O . GLU A 1 387 ? -7.885 -20.500 4.301 1.00 96.19 387 GLU A O 1
ATOM 3031 N N . TRP A 1 388 ? -9.186 -18.680 4.192 1.00 96.62 388 TRP A N 1
ATOM 3032 C CA . TRP A 1 388 ? -8.095 -17.737 3.917 1.00 96.62 388 TRP A CA 1
ATOM 3033 C C . TRP A 1 388 ? -7.203 -17.463 5.137 1.00 96.62 388 TRP A C 1
ATOM 3035 O O . TRP A 1 388 ? -6.047 -17.062 4.986 1.00 96.62 388 TRP A O 1
ATOM 3045 N N . LYS A 1 389 ? -7.706 -17.721 6.350 1.00 97.19 389 LYS A N 1
ATOM 3046 C CA . LYS A 1 389 ? -6.941 -17.627 7.602 1.00 97.19 389 LYS A CA 1
ATOM 3047 C C . LYS A 1 389 ? -6.191 -18.902 7.970 1.00 97.19 389 LYS A C 1
ATOM 3049 O O . LYS A 1 389 ? -5.347 -18.845 8.860 1.00 97.19 389 LYS A O 1
ATOM 3054 N N . THR A 1 390 ? -6.461 -20.040 7.336 1.00 96.88 390 THR A N 1
ATOM 3055 C CA . THR A 1 390 ? -5.817 -21.321 7.684 1.00 96.88 390 THR A CA 1
ATOM 3056 C C . THR A 1 390 ? -5.058 -21.930 6.515 1.00 96.88 390 THR A C 1
ATOM 3058 O O . THR A 1 390 ? -3.887 -22.262 6.667 1.00 96.88 390 THR A O 1
ATOM 3061 N N . THR A 1 391 ? -5.673 -22.000 5.337 1.00 97.25 391 THR A N 1
ATOM 3062 C CA . THR A 1 391 ? -5.142 -22.739 4.184 1.00 97.25 391 THR A CA 1
ATOM 3063 C C . THR A 1 391 ? -3.781 -22.228 3.710 1.00 97.25 391 THR A C 1
ATOM 3065 O O . THR A 1 391 ? -2.869 -23.045 3.607 1.00 97.25 391 THR A O 1
ATOM 3068 N N . PRO A 1 392 ? -3.544 -20.911 3.521 1.00 96.88 392 PRO A N 1
ATOM 3069 C CA . PRO A 1 392 ? -2.223 -20.420 3.110 1.00 96.88 392 PRO A CA 1
ATOM 3070 C C . PRO A 1 392 ? -1.093 -20.720 4.111 1.00 96.88 392 PRO A C 1
ATOM 3072 O O . PRO A 1 392 ? 0.078 -20.584 3.771 1.00 96.88 392 PRO A O 1
ATOM 3075 N N . TRP A 1 393 ? -1.432 -21.133 5.336 1.00 96.75 393 TRP A N 1
ATOM 3076 C CA . TRP A 1 393 ? -0.514 -21.341 6.459 1.00 96.75 393 TRP A CA 1
ATOM 3077 C C . TRP A 1 393 ? -0.242 -22.821 6.759 1.00 96.75 393 TRP A C 1
ATOM 3079 O O . TRP A 1 393 ? 0.380 -23.141 7.769 1.00 96.75 393 TRP A O 1
ATOM 3089 N N . LEU A 1 394 ? -0.699 -23.741 5.900 1.00 96.31 394 LEU A N 1
ATOM 3090 C CA . LEU A 1 394 ? -0.533 -25.187 6.108 1.00 96.31 394 LEU A CA 1
ATOM 3091 C C . LEU A 1 394 ? 0.936 -25.635 6.121 1.00 96.31 394 LEU A C 1
ATOM 3093 O O . LEU A 1 394 ? 1.286 -26.557 6.851 1.00 96.31 394 LEU A O 1
ATOM 3097 N N . LEU A 1 395 ? 1.791 -24.995 5.317 1.00 96.00 395 LEU A N 1
ATOM 3098 C CA . LEU A 1 395 ? 3.216 -25.338 5.211 1.00 96.00 395 LEU A CA 1
ATOM 3099 C C . LEU A 1 395 ? 4.122 -24.387 5.999 1.00 96.00 395 LEU A C 1
ATOM 3101 O O . LEU A 1 395 ? 5.230 -24.760 6.383 1.00 96.00 395 LEU A O 1
ATOM 3105 N N . LYS A 1 396 ? 3.667 -23.151 6.222 1.00 92.38 396 LYS A N 1
ATOM 3106 C CA . LYS A 1 396 ? 4.425 -22.084 6.875 1.00 92.38 396 LYS A CA 1
ATOM 3107 C C . LYS A 1 396 ? 3.573 -21.456 7.975 1.00 92.38 396 LYS A C 1
ATOM 3109 O O . LYS A 1 396 ? 2.488 -20.967 7.662 1.00 92.38 396 LYS A O 1
ATOM 3114 N N . PRO A 1 397 ? 4.037 -21.441 9.237 1.00 92.75 397 PRO A N 1
ATOM 3115 C CA . PRO A 1 397 ? 3.301 -20.790 10.311 1.00 92.75 397 PRO A CA 1
ATOM 3116 C C . PRO A 1 397 ? 3.226 -19.276 10.082 1.00 92.75 397 PRO A C 1
ATOM 3118 O O . PRO A 1 397 ? 4.072 -18.693 9.399 1.00 92.75 397 PRO A O 1
ATOM 3121 N N . LYS A 1 398 ? 2.208 -18.641 10.671 1.00 94.31 398 LYS A N 1
ATOM 3122 C CA . LYS A 1 398 ? 2.040 -17.185 10.617 1.00 94.31 398 LYS A CA 1
ATOM 3123 C C . LYS A 1 398 ? 3.206 -16.480 11.298 1.00 94.31 398 LYS A C 1
ATOM 3125 O O . LYS A 1 398 ? 3.671 -16.910 12.350 1.00 94.31 398 LYS A O 1
ATOM 3130 N N . ASP A 1 399 ? 3.642 -15.382 10.692 1.00 91.75 399 ASP A N 1
ATOM 3131 C CA . ASP A 1 399 ? 4.535 -14.425 11.338 1.00 91.75 399 ASP A CA 1
ATOM 3132 C C . ASP A 1 399 ? 3.737 -13.443 12.217 1.00 91.75 399 ASP A C 1
ATOM 3134 O O . ASP A 1 399 ? 2.514 -13.305 12.090 1.00 91.75 399 ASP A O 1
ATOM 3138 N N . THR A 1 400 ? 4.441 -12.732 13.103 1.00 93.25 400 THR A N 1
ATOM 3139 C CA . THR A 1 400 ? 3.855 -11.732 14.010 1.00 93.25 400 THR A CA 1
ATOM 3140 C C . THR A 1 400 ? 2.975 -10.722 13.266 1.00 93.25 400 THR A C 1
ATOM 3142 O O . THR A 1 400 ? 1.902 -10.354 13.748 1.00 93.25 400 THR A O 1
ATOM 3145 N N . LYS A 1 401 ? 3.400 -10.275 12.078 1.00 94.56 401 LYS A N 1
ATOM 3146 C CA . LYS A 1 401 ? 2.641 -9.352 11.225 1.00 94.56 401 LYS A CA 1
ATOM 3147 C C . LYS A 1 401 ? 1.298 -9.945 10.792 1.00 94.56 401 LYS A C 1
ATOM 3149 O O . LYS A 1 401 ? 0.275 -9.272 10.889 1.00 94.56 401 LYS A O 1
ATOM 3154 N N . ASN A 1 402 ? 1.277 -11.181 10.302 1.00 95.31 402 ASN A N 1
ATOM 3155 C CA . ASN A 1 402 ? 0.066 -11.793 9.765 1.00 95.31 402 ASN A CA 1
ATOM 3156 C C . ASN A 1 402 ? -0.941 -12.201 10.839 1.00 95.31 402 ASN A C 1
ATOM 3158 O O . ASN A 1 402 ? -2.137 -12.190 10.556 1.00 95.31 402 ASN A O 1
ATOM 3162 N N . GLU A 1 403 ? -0.494 -12.483 12.063 1.00 96.31 403 GLU A N 1
ATOM 3163 C CA . GLU A 1 403 ? -1.395 -12.643 13.210 1.00 96.31 403 GLU A CA 1
ATOM 3164 C C . GLU A 1 403 ? -2.155 -11.347 13.527 1.00 96.31 403 GLU A C 1
ATOM 3166 O O . GLU A 1 403 ? -3.357 -11.384 13.779 1.00 96.31 403 GLU A O 1
ATOM 3171 N N . LEU A 1 404 ? -1.496 -10.185 13.446 1.00 97.75 404 LEU A N 1
ATOM 3172 C CA . LEU A 1 404 ? -2.174 -8.896 13.606 1.00 97.75 404 LEU A CA 1
ATOM 3173 C C . LEU A 1 404 ? -3.123 -8.601 12.435 1.00 97.75 404 LEU A C 1
ATOM 3175 O O . LEU A 1 404 ? -4.236 -8.111 12.639 1.00 97.75 404 LEU A O 1
ATOM 3179 N N . ILE A 1 405 ? -2.698 -8.898 11.202 1.00 96.69 405 ILE A N 1
ATOM 3180 C CA . ILE A 1 405 ? -3.531 -8.699 10.008 1.00 96.69 405 ILE A CA 1
ATOM 3181 C C . ILE A 1 405 ? -4.790 -9.577 10.064 1.00 96.69 405 ILE A C 1
ATOM 3183 O O . ILE A 1 405 ? -5.840 -9.136 9.604 1.00 96.69 405 ILE A O 1
ATOM 3187 N N . ASP A 1 406 ? -4.735 -10.769 10.668 1.00 97.38 406 ASP A N 1
ATOM 3188 C CA . ASP A 1 406 ? -5.923 -11.604 10.892 1.00 97.38 406 ASP A CA 1
ATOM 3189 C C . ASP A 1 406 ? -6.997 -10.891 11.723 1.00 97.38 406 ASP A C 1
ATOM 3191 O O . ASP A 1 406 ? -8.184 -11.059 11.437 1.00 97.38 406 ASP A O 1
ATOM 3195 N N . VAL A 1 407 ? -6.600 -10.074 12.702 1.00 98.19 407 VAL A N 1
ATOM 3196 C CA . VAL A 1 407 ? -7.537 -9.234 13.460 1.00 98.19 407 VAL A CA 1
ATOM 3197 C C . VAL A 1 407 ? -8.049 -8.091 12.583 1.00 98.19 407 VAL A C 1
ATOM 3199 O O . VAL A 1 407 ? -9.250 -7.830 12.537 1.00 98.19 407 VAL A O 1
ATOM 3202 N N . LEU A 1 408 ? -7.157 -7.427 11.837 1.00 97.56 408 LEU A N 1
ATOM 3203 C CA . LEU A 1 408 ? -7.515 -6.309 10.958 1.00 97.56 408 LEU A CA 1
ATOM 3204 C C . LEU A 1 408 ? -8.569 -6.696 9.908 1.00 97.56 408 LEU A C 1
ATOM 3206 O O . LEU A 1 408 ? -9.498 -5.923 9.679 1.00 97.56 408 LEU A O 1
ATOM 3210 N N . VAL A 1 409 ? -8.458 -7.874 9.282 1.00 97.38 409 VAL A N 1
ATOM 3211 C CA . VAL A 1 409 ? -9.415 -8.327 8.250 1.00 97.38 409 VAL A CA 1
ATOM 3212 C C . VAL A 1 409 ? -10.821 -8.589 8.799 1.00 97.38 409 VAL A C 1
ATOM 3214 O O . VAL A 1 409 ? -11.773 -8.581 8.017 1.00 97.38 409 VAL A O 1
ATOM 3217 N N . ASP A 1 410 ? -10.979 -8.775 10.115 1.00 98.00 410 ASP A N 1
ATOM 3218 C CA . ASP A 1 410 ? -12.289 -8.927 10.765 1.00 98.00 410 ASP A CA 1
ATOM 3219 C C . ASP A 1 410 ? -12.955 -7.582 11.089 1.00 98.00 410 ASP A C 1
ATOM 3221 O O . ASP A 1 410 ? -14.179 -7.509 11.208 1.00 98.00 410 ASP A O 1
ATOM 3225 N N . ILE A 1 411 ? -12.187 -6.493 11.194 1.00 98.06 411 ILE A N 1
ATOM 3226 C CA . ILE A 1 411 ? -12.708 -5.159 11.531 1.00 98.06 411 ILE A CA 1
ATOM 3227 C C . ILE A 1 411 ? -13.789 -4.663 10.551 1.00 98.06 411 ILE A C 1
ATOM 3229 O O . ILE A 1 411 ? -14.812 -4.166 11.028 1.00 98.06 411 ILE A O 1
ATOM 3233 N N . PRO A 1 412 ? -13.665 -4.816 9.213 1.00 97.56 412 PRO A N 1
ATOM 3234 C CA . PRO A 1 412 ? -14.731 -4.429 8.290 1.00 97.56 412 PRO A CA 1
ATOM 3235 C C . PRO A 1 412 ? -16.082 -5.092 8.588 1.00 97.56 412 PRO A C 1
ATOM 3237 O O . PRO A 1 412 ? -17.122 -4.498 8.322 1.00 97.56 412 PRO A O 1
ATOM 3240 N N . ALA A 1 413 ? -16.084 -6.294 9.174 1.00 96.88 413 ALA A N 1
ATOM 3241 C CA . ALA A 1 413 ? -17.308 -6.965 9.590 1.00 96.88 413 ALA A CA 1
ATOM 3242 C C . ALA A 1 413 ? -17.993 -6.257 10.763 1.00 96.88 413 ALA A C 1
ATOM 3244 O O . ALA A 1 413 ? -19.207 -6.101 10.747 1.00 96.88 413 ALA A O 1
ATOM 3245 N N . ILE A 1 414 ? -17.216 -5.807 11.755 1.00 97.12 414 ILE A N 1
ATOM 3246 C CA . ILE A 1 414 ? -17.723 -4.994 12.872 1.00 97.12 414 ILE A CA 1
ATOM 3247 C C . ILE A 1 414 ? -18.342 -3.700 12.340 1.00 97.12 414 ILE A C 1
ATOM 3249 O O . ILE A 1 414 ? -19.418 -3.305 12.776 1.00 97.12 414 ILE A O 1
ATOM 3253 N N . MET A 1 415 ? -17.681 -3.063 11.371 1.00 95.94 415 MET A N 1
ATOM 3254 C CA . MET A 1 415 ? -18.155 -1.827 10.744 1.00 95.94 415 MET A CA 1
ATOM 3255 C C . MET A 1 415 ? -19.478 -2.033 9.995 1.00 95.94 415 MET A C 1
ATOM 3257 O O . MET A 1 415 ? -20.395 -1.236 10.167 1.00 95.94 415 MET A O 1
ATOM 3261 N N . GLU A 1 416 ? -19.582 -3.106 9.205 1.00 96.12 416 GLU A N 1
ATOM 3262 C CA . GLU A 1 416 ? -20.793 -3.443 8.447 1.00 96.12 416 GLU A CA 1
ATOM 3263 C C . GLU A 1 416 ? -21.985 -3.750 9.365 1.00 96.12 416 GLU A C 1
ATOM 3265 O O . GLU A 1 416 ? -23.093 -3.276 9.121 1.00 96.12 416 GLU A O 1
ATOM 3270 N N . ASP A 1 417 ? -21.762 -4.510 10.439 1.00 93.69 417 ASP A N 1
ATOM 3271 C CA . ASP A 1 417 ? -22.821 -4.843 11.397 1.00 93.69 417 ASP A CA 1
ATOM 3272 C C . ASP A 1 417 ? -23.256 -3.630 12.211 1.00 93.69 417 ASP A C 1
ATOM 3274 O O . ASP A 1 417 ? -24.444 -3.455 12.473 1.00 93.69 417 ASP A O 1
ATOM 3278 N N . PHE A 1 418 ? -22.302 -2.776 12.590 1.00 92.69 418 PHE A N 1
ATOM 3279 C CA . PHE A 1 418 ? -22.599 -1.521 13.264 1.00 92.69 418 PHE A CA 1
ATOM 3280 C C . PHE A 1 418 ? -23.500 -0.637 12.394 1.00 92.69 418 PHE A C 1
ATOM 3282 O O . PHE A 1 418 ? -24.521 -0.160 12.882 1.00 92.69 418 PHE A O 1
ATOM 3289 N N . ASP A 1 419 ? -23.175 -0.483 11.104 1.00 91.69 419 ASP A N 1
ATOM 3290 C CA . ASP A 1 419 ? -23.994 0.295 10.164 1.00 91.69 419 ASP A CA 1
ATOM 3291 C C . ASP A 1 419 ? -25.407 -0.289 10.034 1.00 91.69 419 ASP A C 1
ATOM 3293 O O . ASP A 1 419 ? -26.397 0.439 10.100 1.00 91.69 419 ASP A O 1
ATOM 3297 N N . ALA A 1 420 ? -25.517 -1.617 9.920 1.00 89.69 420 ALA A N 1
ATOM 3298 C CA . ALA A 1 420 ? -26.806 -2.296 9.838 1.00 89.69 420 ALA A CA 1
ATOM 3299 C C . ALA A 1 420 ? -27.672 -2.064 11.091 1.00 89.69 420 ALA A C 1
ATOM 3301 O O . ALA A 1 420 ? -28.892 -1.909 10.979 1.00 89.69 420 ALA A O 1
ATOM 3302 N N . LEU A 1 421 ? -27.061 -2.012 12.280 1.00 86.50 421 LEU A N 1
ATOM 3303 C CA . LEU A 1 421 ? -27.764 -1.709 13.528 1.00 86.50 421 LEU A CA 1
ATOM 3304 C C . LEU A 1 421 ? -28.208 -0.244 13.602 1.00 86.50 421 LEU A C 1
ATOM 3306 O O . LEU A 1 421 ? -29.320 0.013 14.064 1.00 86.50 421 LEU A O 1
ATOM 3310 N N . THR A 1 422 ? -27.392 0.699 13.122 1.00 82.81 422 THR A N 1
ATOM 3311 C CA . THR A 1 422 ? -27.728 2.132 13.141 1.00 82.81 422 THR A CA 1
ATOM 3312 C C . THR A 1 422 ? -28.749 2.537 12.076 1.00 82.81 422 THR A C 1
ATOM 3314 O O . THR A 1 422 ? -29.559 3.425 12.329 1.00 82.81 422 THR A O 1
ATOM 3317 N N . ASP A 1 423 ? -28.759 1.873 10.916 1.00 80.94 423 ASP A N 1
ATOM 3318 C CA . ASP A 1 423 ? -29.677 2.177 9.804 1.00 80.94 423 ASP A CA 1
ATOM 3319 C C . ASP A 1 423 ? -31.073 1.545 9.984 1.00 80.94 423 ASP A C 1
ATOM 3321 O O . ASP A 1 423 ? -32.046 1.919 9.319 1.00 80.94 423 ASP A O 1
ATOM 3325 N N . SER A 1 424 ? -31.204 0.574 10.890 1.00 69.00 424 SER A N 1
ATOM 3326 C CA . SER A 1 424 ? -32.460 -0.130 11.145 1.00 69.00 424 SER A CA 1
ATOM 3327 C C . SER A 1 424 ? -33.501 0.780 11.813 1.00 69.00 424 SER A C 1
ATOM 3329 O O . SER A 1 424 ? -33.373 1.138 12.982 1.00 69.00 424 SER A O 1
ATOM 3331 N N . THR A 1 425 ? -34.598 1.098 11.107 1.00 58.00 425 THR A N 1
ATOM 3332 C CA . THR A 1 425 ? -35.762 1.789 11.708 1.00 58.00 425 THR A CA 1
ATOM 3333 C C . THR A 1 425 ? -36.269 1.039 12.957 1.00 58.00 425 THR A C 1
ATOM 3335 O O . THR A 1 425 ? -36.288 -0.194 12.934 1.00 58.00 425 THR A O 1
ATOM 3338 N N . PRO A 1 426 ? -36.746 1.731 14.014 1.00 57.00 426 PRO A N 1
ATOM 3339 C CA . PRO A 1 426 ? -36.969 1.186 15.370 1.00 57.00 426 PRO A CA 1
ATOM 3340 C C . PRO A 1 426 ? -38.128 0.171 15.518 1.00 57.00 426 PRO A C 1
ATOM 3342 O O . PRO A 1 426 ? -38.713 0.020 16.585 1.00 57.00 426 PRO A O 1
ATOM 3345 N N . LYS A 1 427 ? -38.517 -0.541 14.457 1.00 50.41 427 LYS A N 1
ATOM 3346 C CA . LYS A 1 427 ? -39.743 -1.351 14.418 1.00 50.41 427 LYS A CA 1
ATOM 3347 C C . LYS A 1 427 ? -39.634 -2.745 15.063 1.00 50.41 427 LYS A C 1
ATOM 3349 O O . LYS A 1 427 ? -40.646 -3.438 15.095 1.00 50.41 427 LYS A O 1
ATOM 3354 N N . LYS A 1 428 ? -38.472 -3.176 15.582 1.00 56.06 428 LYS A N 1
ATOM 3355 C CA . LYS A 1 428 ? -38.308 -4.469 16.291 1.00 56.06 428 LYS A CA 1
ATOM 3356 C C . LYS A 1 428 ? -37.249 -4.396 17.402 1.00 56.06 428 LYS A C 1
ATOM 3358 O O . LYS A 1 428 ? -36.089 -4.730 17.171 1.00 56.06 428 LYS A O 1
ATOM 3363 N N . VAL A 1 429 ? -37.670 -3.989 18.598 1.00 60.22 429 VAL A N 1
ATOM 3364 C CA . VAL A 1 429 ? -36.804 -3.790 19.778 1.00 60.22 429 VAL A CA 1
ATOM 3365 C C . VAL A 1 429 ? -36.036 -5.069 20.167 1.00 60.22 429 VAL A C 1
ATOM 3367 O O . VAL A 1 429 ? -34.825 -5.006 20.351 1.00 60.22 429 VAL A O 1
ATOM 3370 N N . ASP A 1 430 ? -36.676 -6.245 20.173 1.00 62.22 430 ASP A N 1
ATOM 3371 C CA . ASP A 1 430 ? -36.024 -7.503 20.596 1.00 62.22 430 ASP A CA 1
ATOM 3372 C C . ASP A 1 430 ? -34.886 -7.958 19.662 1.00 62.22 430 ASP A C 1
ATOM 3374 O O . ASP A 1 430 ? -33.827 -8.398 20.116 1.00 62.22 430 ASP A O 1
ATOM 3378 N N . ASN A 1 431 ? -35.056 -7.796 18.343 1.00 63.56 431 ASN A N 1
ATOM 3379 C CA . ASN A 1 431 ? -34.011 -8.130 17.367 1.00 63.56 431 ASN A CA 1
ATOM 3380 C C . ASN A 1 431 ? -32.826 -7.154 17.439 1.00 63.56 431 ASN A C 1
ATOM 3382 O O . ASN A 1 431 ? -31.695 -7.544 17.154 1.00 63.56 431 ASN A O 1
ATOM 3386 N N . GLN A 1 432 ? -33.073 -5.895 17.816 1.00 67.00 432 GLN A N 1
ATOM 3387 C CA . GLN A 1 432 ? -32.017 -4.901 17.988 1.00 67.00 432 GLN A CA 1
ATOM 3388 C C . GLN A 1 432 ? -31.170 -5.202 19.225 1.00 67.00 432 GLN A C 1
ATOM 3390 O O . GLN A 1 432 ? -29.947 -5.178 19.112 1.00 67.00 432 GLN A O 1
ATOM 3395 N N . VAL A 1 433 ? -31.776 -5.550 20.366 1.00 72.69 433 VAL A N 1
ATOM 3396 C CA . VAL A 1 433 ? -31.031 -5.897 21.593 1.00 72.69 433 VAL A CA 1
ATOM 3397 C C . VAL A 1 433 ? -30.112 -7.102 21.363 1.00 72.69 433 VAL A C 1
ATOM 3399 O O . VAL A 1 433 ? -28.926 -7.037 21.683 1.00 72.69 433 VAL A O 1
ATOM 3402 N N . SER A 1 434 ? -30.616 -8.166 20.723 1.00 81.69 434 SER A N 1
ATOM 3403 C CA . SER A 1 434 ? -29.797 -9.343 20.396 1.00 81.69 434 SER A CA 1
ATOM 3404 C C . SER A 1 434 ? -28.647 -9.010 19.434 1.00 81.69 434 SER A C 1
ATOM 3406 O O . SER A 1 434 ? -27.524 -9.471 19.633 1.00 81.69 434 SER A O 1
ATOM 3408 N N . GLY A 1 435 ? -28.891 -8.162 18.428 1.00 84.44 435 GLY A N 1
ATOM 3409 C CA . GLY A 1 435 ? -27.856 -7.723 17.489 1.00 84.44 435 GLY A CA 1
ATOM 3410 C C . GLY A 1 435 ? -26.751 -6.880 18.139 1.00 84.44 435 GLY A C 1
ATOM 3411 O O . GLY A 1 435 ? -25.576 -7.086 17.839 1.00 84.44 435 GLY A O 1
ATOM 3412 N N . HIS A 1 436 ? -27.101 -5.985 19.069 1.00 84.94 436 HIS A N 1
ATOM 3413 C CA . HIS A 1 436 ? -26.117 -5.200 19.825 1.00 84.94 436 HIS A CA 1
ATOM 3414 C C . HIS A 1 436 ? -25.235 -6.099 20.697 1.00 84.94 436 HIS A C 1
ATOM 3416 O O . HIS A 1 436 ? -24.015 -5.960 20.660 1.00 84.94 436 HIS A O 1
ATOM 3422 N N . GLN A 1 437 ? -25.831 -7.058 21.414 1.00 86.69 437 GLN A N 1
ATOM 3423 C CA . GLN A 1 437 ? -25.088 -7.993 22.261 1.00 86.69 437 GLN A CA 1
ATOM 3424 C C . GLN A 1 437 ? -24.114 -8.861 21.447 1.00 86.69 437 GLN A C 1
ATOM 3426 O O . GLN A 1 437 ? -22.962 -9.025 21.837 1.00 86.69 437 GLN A O 1
ATOM 3431 N N . GLN A 1 438 ? -24.541 -9.370 20.286 1.00 90.44 438 GLN A N 1
ATOM 3432 C CA . GLN A 1 438 ? -23.674 -10.153 19.392 1.00 90.44 438 GLN A CA 1
ATOM 3433 C C . GLN A 1 438 ? -22.507 -9.325 18.835 1.00 90.44 438 GLN A C 1
ATOM 3435 O O . GLN A 1 438 ? -21.389 -9.827 18.690 1.00 90.44 438 GLN A O 1
ATOM 3440 N N . LEU A 1 439 ? -22.755 -8.057 18.494 1.00 92.94 439 LEU A N 1
ATOM 3441 C CA . LEU A 1 439 ? -21.707 -7.162 18.014 1.00 92.94 439 LEU A CA 1
ATOM 3442 C C . LEU A 1 439 ? -20.712 -6.822 19.129 1.00 92.94 439 LEU A C 1
ATOM 3444 O O . LEU A 1 439 ? -19.505 -6.832 18.888 1.00 92.94 439 LEU A O 1
ATOM 3448 N N . GLU A 1 440 ? -21.206 -6.568 20.340 1.00 92.12 440 GLU A N 1
ATOM 3449 C CA . GLU A 1 440 ? -20.383 -6.322 21.522 1.00 92.12 440 GLU A CA 1
ATOM 3450 C C . GLU A 1 440 ? -19.500 -7.535 21.848 1.00 92.12 440 GLU A C 1
ATOM 3452 O O . GLU A 1 440 ? -18.285 -7.387 21.986 1.00 92.12 440 GLU A O 1
ATOM 3457 N N . GLU A 1 441 ? -20.070 -8.743 21.873 1.00 93.25 441 GLU A N 1
ATOM 3458 C CA . GLU A 1 441 ? -19.328 -9.991 22.084 1.00 93.25 441 GLU A CA 1
ATOM 3459 C C . GLU A 1 441 ? -18.193 -10.145 21.062 1.00 93.25 441 GLU A C 1
ATOM 3461 O O . GLU A 1 441 ? -17.045 -10.416 21.420 1.00 93.25 441 GLU A O 1
ATOM 3466 N N . ARG A 1 442 ? -18.476 -9.893 19.780 1.00 95.62 442 ARG A N 1
ATOM 3467 C CA . ARG A 1 442 ? -17.457 -9.947 18.724 1.00 95.62 442 ARG A CA 1
ATOM 3468 C C . ARG A 1 442 ? -16.374 -8.889 18.891 1.00 95.62 442 ARG A C 1
ATOM 3470 O O . ARG A 1 442 ? -15.211 -9.190 18.626 1.00 95.62 442 ARG A O 1
ATOM 3477 N N . CYS A 1 443 ? -16.718 -7.685 19.346 1.00 96.50 443 CYS A N 1
ATOM 3478 C CA . CYS A 1 443 ? -15.718 -6.668 19.660 1.00 96.50 443 CYS A CA 1
ATOM 3479 C C . CYS A 1 443 ? -14.774 -7.141 20.773 1.00 96.50 443 CYS A C 1
ATOM 3481 O O . CYS A 1 443 ? -13.558 -7.025 20.624 1.00 96.50 443 CYS A O 1
ATOM 3483 N N . TRP A 1 444 ? -15.314 -7.735 21.841 1.00 96.19 444 TRP A N 1
ATOM 3484 C CA . TRP A 1 444 ? -14.515 -8.279 22.942 1.00 96.19 444 TRP A CA 1
ATOM 3485 C C . TRP A 1 444 ? -13.656 -9.482 22.532 1.00 96.19 444 TRP A C 1
ATOM 3487 O O . TRP A 1 444 ? -12.539 -9.632 23.024 1.00 96.19 444 TRP A O 1
ATOM 3497 N N . ILE A 1 445 ? -14.117 -10.310 21.589 1.00 97.75 445 ILE A N 1
ATOM 3498 C CA . ILE A 1 445 ? -13.299 -11.388 21.012 1.00 97.75 445 ILE A CA 1
ATOM 3499 C C . ILE A 1 445 ? -12.083 -10.811 20.275 1.00 97.75 445 ILE A C 1
ATOM 3501 O O . ILE A 1 445 ? -10.963 -11.281 20.487 1.00 97.75 445 ILE A O 1
ATOM 3505 N N . LEU A 1 446 ? -12.278 -9.797 19.423 1.00 98.19 446 LEU A N 1
ATOM 3506 C CA . LEU A 1 446 ? -11.172 -9.158 18.698 1.00 98.19 446 LEU A CA 1
ATOM 3507 C C . LEU A 1 446 ? -10.228 -8.413 19.646 1.00 98.19 446 LEU A C 1
ATOM 3509 O O . LEU A 1 446 ? -9.012 -8.473 19.477 1.00 98.19 446 LEU A O 1
ATOM 3513 N N . ASP A 1 447 ? -10.766 -7.777 20.682 1.00 97.75 447 ASP A N 1
ATOM 3514 C CA . ASP A 1 447 ? -9.973 -7.177 21.751 1.00 97.75 447 ASP A CA 1
ATOM 3515 C C . ASP A 1 447 ? -9.091 -8.218 22.458 1.00 97.75 447 ASP A C 1
ATOM 3517 O O . ASP A 1 447 ? -7.880 -8.032 22.568 1.00 97.75 447 ASP A O 1
ATOM 3521 N N . ALA A 1 448 ? -9.652 -9.361 22.860 1.00 98.12 448 ALA A N 1
ATOM 3522 C CA . ALA A 1 448 ? -8.886 -10.437 23.484 1.00 98.12 448 ALA A CA 1
ATOM 3523 C C . ALA A 1 448 ? -7.768 -10.969 22.566 1.00 98.12 448 ALA A C 1
ATOM 3525 O O . ALA A 1 448 ? -6.684 -11.316 23.045 1.00 98.12 448 ALA A O 1
ATOM 3526 N N . GLN A 1 449 ? -7.998 -11.005 21.248 1.00 98.19 449 GLN A N 1
ATOM 3527 C CA . GLN A 1 449 ? -6.965 -11.344 20.265 1.00 98.19 449 GLN A CA 1
ATOM 3528 C C . GLN A 1 449 ? -5.862 -10.278 20.203 1.00 98.19 449 GLN A C 1
ATOM 3530 O O . GLN A 1 449 ? -4.687 -10.643 20.217 1.00 98.19 449 GLN A O 1
ATOM 3535 N N . LEU A 1 450 ? -6.212 -8.985 20.211 1.00 98.25 450 LEU A N 1
ATOM 3536 C CA . LEU A 1 450 ? -5.239 -7.885 20.261 1.00 98.25 450 LEU A CA 1
ATOM 3537 C C . LEU A 1 450 ? -4.391 -7.930 21.531 1.00 98.25 450 LEU A C 1
ATOM 3539 O O . LEU A 1 450 ? -3.171 -7.822 21.437 1.00 98.25 450 LEU A O 1
ATOM 3543 N N . GLN A 1 451 ? -5.012 -8.143 22.696 1.00 97.81 451 GLN A N 1
ATOM 3544 C CA . GLN A 1 451 ? -4.294 -8.261 23.968 1.00 97.81 451 GLN A CA 1
ATOM 3545 C C . GLN A 1 451 ? -3.367 -9.482 23.978 1.00 97.81 451 GLN A C 1
ATOM 3547 O O . GLN A 1 451 ? -2.234 -9.413 24.452 1.00 97.81 451 GLN A O 1
ATOM 3552 N N . ARG A 1 452 ? -3.819 -10.623 23.442 1.00 98.25 452 ARG A N 1
ATOM 3553 C CA . ARG A 1 452 ? -2.966 -11.811 23.322 1.00 98.25 452 ARG A CA 1
ATOM 3554 C C . ARG A 1 452 ? -1.766 -11.523 22.429 1.00 98.25 452 ARG A C 1
ATOM 3556 O O . ARG A 1 452 ? -0.644 -11.811 22.833 1.00 98.25 452 ARG A O 1
ATOM 3563 N N . TRP A 1 453 ? -1.997 -10.944 21.254 1.00 98.06 453 TRP A N 1
ATOM 3564 C CA . TRP A 1 453 ? -0.939 -10.593 20.314 1.00 98.06 453 TRP A CA 1
ATOM 3565 C C . TRP A 1 453 ? 0.069 -9.622 20.943 1.00 98.06 453 TRP A C 1
ATOM 3567 O O . TRP A 1 453 ? 1.266 -9.904 20.943 1.00 98.06 453 TRP A O 1
ATOM 3577 N N . SER A 1 454 ? -0.397 -8.541 21.582 1.00 97.81 454 SER A N 1
ATOM 3578 C CA . SER A 1 454 ? 0.477 -7.529 22.193 1.00 97.81 454 SER A CA 1
ATOM 3579 C C . SER A 1 454 ? 1.317 -8.063 23.351 1.00 97.81 454 SER A C 1
ATOM 3581 O O . SER A 1 454 ? 2.391 -7.533 23.612 1.00 97.81 454 SER A O 1
ATOM 3583 N N . ASN A 1 455 ? 0.842 -9.105 24.037 1.00 97.44 455 ASN A N 1
ATOM 3584 C CA . ASN A 1 455 ? 1.530 -9.719 25.174 1.00 97.44 455 ASN A CA 1
ATOM 3585 C C . ASN A 1 455 ? 2.383 -10.939 24.791 1.00 97.44 455 ASN A C 1
ATOM 3587 O O . ASN A 1 455 ? 3.058 -11.500 25.652 1.00 97.44 455 ASN A O 1
ATOM 3591 N N . THR A 1 456 ? 2.344 -11.381 23.529 1.00 96.38 456 THR A N 1
ATOM 3592 C CA . THR A 1 456 ? 3.067 -12.572 23.059 1.00 96.38 456 THR A CA 1
ATOM 3593 C C . THR A 1 456 ? 3.910 -12.253 21.825 1.00 96.38 456 THR A C 1
ATOM 3595 O O . THR A 1 456 ? 4.959 -11.625 21.953 1.00 96.38 456 THR A O 1
ATOM 3598 N N . SER A 1 457 ? 3.472 -12.648 20.630 1.00 95.19 457 SER A N 1
ATOM 3599 C CA . SER A 1 457 ? 4.217 -12.502 19.376 1.00 95.19 457 SER A CA 1
ATOM 3600 C C . SER A 1 457 ? 4.514 -11.044 19.006 1.00 95.19 457 SER A C 1
ATOM 3602 O O . SER A 1 457 ? 5.543 -10.779 18.385 1.00 95.19 457 SER A O 1
ATOM 3604 N N . GLY A 1 458 ? 3.655 -10.100 19.404 1.00 96.69 458 GLY A N 1
ATOM 3605 C CA . GLY A 1 458 ? 3.793 -8.658 19.176 1.00 96.69 458 GLY A CA 1
ATOM 3606 C C . GLY A 1 458 ? 4.524 -7.885 20.280 1.00 96.69 458 GLY A C 1
ATOM 3607 O O . GLY A 1 458 ? 4.738 -6.682 20.122 1.00 96.69 458 GLY A O 1
ATOM 3608 N N . LEU A 1 459 ? 4.929 -8.534 21.380 1.00 96.88 459 LEU A N 1
ATOM 3609 C CA . LEU A 1 459 ? 5.483 -7.863 22.567 1.00 96.88 459 LEU A CA 1
ATOM 3610 C C . LEU A 1 459 ? 6.701 -6.986 22.245 1.00 96.88 459 LEU A C 1
ATOM 3612 O O . LEU A 1 459 ? 6.772 -5.834 22.673 1.00 96.88 459 LEU A O 1
ATOM 3616 N N . THR A 1 460 ? 7.637 -7.502 21.446 1.00 95.25 460 THR A N 1
ATOM 3617 C CA . THR A 1 460 ? 8.837 -6.760 21.028 1.00 95.25 460 THR A CA 1
ATOM 3618 C C . THR A 1 460 ? 8.471 -5.487 20.270 1.00 95.25 460 THR A C 1
ATOM 3620 O O . THR A 1 460 ? 8.997 -4.416 20.568 1.00 95.25 460 THR A O 1
ATOM 3623 N N . THR A 1 461 ? 7.521 -5.580 19.336 1.00 96.00 461 THR A N 1
ATOM 3624 C CA . THR A 1 461 ? 7.032 -4.436 18.561 1.00 96.00 461 THR A CA 1
ATOM 3625 C C . THR A 1 461 ? 6.365 -3.399 19.458 1.00 96.00 461 THR A C 1
ATOM 3627 O O . THR A 1 461 ? 6.645 -2.212 19.320 1.00 96.00 461 THR A O 1
ATOM 3630 N N . VAL A 1 462 ? 5.511 -3.832 20.391 1.00 96.56 462 VAL A N 1
ATOM 3631 C CA . VAL A 1 462 ? 4.792 -2.940 21.313 1.00 96.56 462 VAL A CA 1
ATOM 3632 C C . VAL A 1 462 ? 5.757 -2.196 22.233 1.00 96.56 462 VAL A C 1
ATOM 3634 O O . VAL A 1 462 ? 5.636 -0.980 22.368 1.00 96.56 462 VAL A O 1
ATOM 3637 N N . ASN A 1 463 ? 6.739 -2.893 22.809 1.00 95.31 463 ASN A N 1
ATOM 3638 C CA . ASN A 1 463 ? 7.760 -2.276 23.657 1.00 95.31 463 ASN A CA 1
ATOM 3639 C C . ASN A 1 463 ? 8.608 -1.270 22.875 1.00 95.31 463 ASN A C 1
ATOM 3641 O O . ASN A 1 463 ? 8.869 -0.174 23.365 1.00 95.31 463 ASN A O 1
ATOM 3645 N N . PHE A 1 464 ? 8.992 -1.619 21.644 1.00 93.94 464 PHE A N 1
ATOM 3646 C CA . PHE A 1 464 ? 9.738 -0.731 20.761 1.00 93.94 464 PHE A CA 1
ATOM 3647 C C . PHE A 1 464 ? 8.982 0.583 20.509 1.00 93.94 464 PHE A C 1
ATOM 3649 O O . PHE A 1 464 ? 9.499 1.655 20.815 1.00 93.94 464 PHE A O 1
ATOM 3656 N N . VAL A 1 465 ? 7.732 0.525 20.029 1.00 94.56 465 VAL A N 1
ATOM 3657 C CA . VAL A 1 465 ? 6.980 1.757 19.726 1.00 94.56 465 VAL A CA 1
ATOM 3658 C C . VAL A 1 465 ? 6.561 2.533 20.973 1.00 94.56 465 VAL A C 1
ATOM 3660 O O . VAL A 1 465 ? 6.441 3.755 20.909 1.00 94.56 465 VAL A O 1
ATOM 3663 N N . ALA A 1 466 ? 6.356 1.859 22.110 1.00 93.00 466 ALA A N 1
ATOM 3664 C CA . ALA A 1 466 ? 6.114 2.531 23.382 1.00 93.00 466 ALA A CA 1
ATOM 3665 C C . ALA A 1 466 ? 7.326 3.381 23.782 1.00 93.00 466 ALA A C 1
ATOM 3667 O O . ALA A 1 466 ? 7.155 4.567 24.051 1.00 93.00 466 ALA A O 1
ATOM 3668 N N . ASN A 1 467 ? 8.533 2.807 23.714 1.00 91.44 467 ASN A N 1
ATOM 3669 C CA . ASN A 1 467 ? 9.781 3.505 24.018 1.00 91.44 467 ASN A CA 1
ATOM 3670 C C . ASN A 1 467 ? 10.031 4.691 23.077 1.00 91.44 467 ASN A C 1
ATOM 3672 O O . ASN A 1 467 ? 10.426 5.755 23.545 1.00 91.44 467 ASN A O 1
ATOM 3676 N N . GLU A 1 468 ? 9.755 4.543 21.778 1.00 89.31 468 GLU A N 1
ATOM 3677 C CA . GLU A 1 468 ? 9.916 5.631 20.799 1.00 89.31 468 GLU A CA 1
ATOM 3678 C C . GLU A 1 468 ? 8.983 6.822 21.059 1.00 89.31 468 GLU A C 1
ATOM 3680 O O . GLU A 1 468 ? 9.337 7.963 20.767 1.00 89.31 468 GLU A O 1
ATOM 3685 N N . VAL A 1 469 ? 7.787 6.571 21.601 1.00 89.25 469 VAL A N 1
ATOM 3686 C CA . VAL A 1 469 ? 6.801 7.622 21.896 1.00 89.25 469 VAL A CA 1
ATOM 3687 C C . VAL A 1 469 ? 6.987 8.219 23.297 1.00 89.25 469 VAL A C 1
ATOM 3689 O O . VAL A 1 469 ? 6.635 9.380 23.505 1.00 89.25 469 VAL A O 1
ATOM 3692 N N . SER A 1 470 ? 7.527 7.460 24.258 1.00 84.06 470 SER A N 1
ATOM 3693 C CA . SER A 1 470 ? 7.766 7.927 25.632 1.00 84.06 470 SER A CA 1
ATOM 3694 C C . SER A 1 470 ? 9.166 8.497 25.880 1.00 84.06 470 SER A C 1
ATOM 3696 O O . SER A 1 470 ? 9.360 9.197 26.870 1.00 84.06 470 SER A O 1
ATOM 3698 N N . GLY A 1 471 ? 10.153 8.147 25.053 1.00 69.12 471 GLY A N 1
ATOM 3699 C CA . GLY A 1 471 ? 11.555 8.502 25.261 1.00 69.12 471 GLY A CA 1
ATOM 3700 C C . GLY A 1 471 ? 11.865 9.978 25.003 1.00 69.12 471 GLY A C 1
ATOM 3701 O O . GLY A 1 471 ? 11.275 10.615 24.130 1.00 69.12 471 GLY A O 1
ATOM 3702 N N . GLU A 1 472 ? 12.843 10.522 25.736 1.00 58.53 472 GLU A N 1
ATOM 3703 C CA . GLU A 1 472 ? 13.493 11.781 25.350 1.00 58.53 472 GLU A CA 1
ATOM 3704 C C . GLU A 1 472 ? 14.151 11.621 23.966 1.00 58.53 472 GLU A C 1
ATOM 3706 O O . GLU A 1 472 ? 14.560 10.506 23.631 1.00 58.53 472 GLU A O 1
ATOM 3711 N N . PRO A 1 473 ? 14.276 12.689 23.148 1.00 55.66 473 PRO A N 1
ATOM 3712 C CA . PRO A 1 473 ? 14.869 12.602 21.815 1.00 55.66 473 PRO A CA 1
ATOM 3713 C C . PRO A 1 473 ? 16.294 12.036 21.889 1.00 55.66 473 PRO A C 1
ATOM 3715 O O . PRO A 1 473 ? 17.253 12.761 22.149 1.00 55.66 473 PRO A O 1
ATOM 3718 N N . GLN A 1 474 ? 16.445 10.727 21.680 1.00 51.16 474 GLN A N 1
ATOM 3719 C CA . GLN A 1 474 ? 17.758 10.101 21.665 1.00 51.16 474 GLN A CA 1
ATOM 3720 C C . GLN A 1 474 ? 18.544 10.593 20.450 1.00 51.16 474 GLN A C 1
ATOM 3722 O O . GLN A 1 474 ? 17.982 10.877 19.385 1.00 51.16 474 GLN A O 1
ATOM 3727 N N . ALA A 1 475 ? 19.860 10.722 20.640 1.00 49.84 475 ALA A N 1
ATOM 3728 C CA . ALA A 1 475 ? 20.793 11.119 19.598 1.00 49.84 475 ALA A CA 1
ATOM 3729 C C . ALA A 1 475 ? 20.574 10.278 18.331 1.00 49.84 475 ALA A C 1
ATOM 3731 O O . ALA A 1 475 ? 20.371 9.071 18.392 1.00 49.84 475 ALA A O 1
ATOM 3732 N N . THR A 1 476 ? 20.606 10.962 17.191 1.00 54.94 476 THR A N 1
ATOM 3733 C CA . THR A 1 476 ? 20.266 10.504 15.841 1.00 54.94 476 THR A CA 1
ATOM 3734 C C . THR A 1 476 ? 21.060 9.274 15.382 1.00 54.94 476 THR A C 1
ATOM 3736 O O . THR A 1 476 ? 22.015 9.397 14.614 1.00 54.94 476 THR A O 1
ATOM 3739 N N . THR A 1 477 ? 20.667 8.076 15.803 1.00 66.00 477 THR A N 1
ATOM 3740 C CA . THR A 1 477 ? 21.019 6.836 15.107 1.00 66.00 477 THR A CA 1
ATOM 3741 C C . THR A 1 477 ? 20.077 6.655 13.924 1.00 66.00 477 THR A C 1
ATOM 3743 O O . THR A 1 477 ? 18.859 6.777 14.045 1.00 66.00 477 THR A O 1
ATOM 3746 N N . ILE A 1 478 ? 20.648 6.405 12.744 1.00 73.81 478 ILE A N 1
ATOM 3747 C CA . ILE A 1 478 ? 19.876 6.078 11.542 1.00 73.81 478 ILE A CA 1
ATOM 3748 C C . ILE A 1 478 ? 19.153 4.756 11.826 1.00 73.81 478 ILE A C 1
ATOM 3750 O O . ILE A 1 478 ? 19.845 3.769 12.093 1.00 73.81 478 ILE A O 1
ATOM 3754 N N . PRO A 1 479 ? 17.810 4.702 11.775 1.00 79.44 479 PRO A N 1
ATOM 3755 C CA . PRO A 1 479 ? 17.123 3.466 12.096 1.00 79.44 479 PRO A CA 1
ATOM 3756 C C . PRO A 1 479 ? 17.412 2.361 11.081 1.00 79.44 479 PRO A C 1
ATOM 3758 O O . PRO A 1 479 ? 17.616 2.607 9.884 1.00 79.44 479 PRO A O 1
ATOM 3761 N N . THR A 1 480 ? 17.447 1.125 11.565 1.00 82.31 480 THR A N 1
ATOM 3762 C CA . THR A 1 480 ? 17.642 -0.050 10.717 1.00 82.31 480 THR A CA 1
ATOM 3763 C C . THR A 1 480 ? 16.351 -0.406 9.973 1.00 82.31 480 THR A C 1
ATOM 3765 O O . THR A 1 480 ? 15.255 0.010 10.346 1.00 82.31 480 THR A O 1
ATOM 3768 N N . SER A 1 481 ? 16.448 -1.223 8.917 1.00 79.38 481 SER A N 1
ATOM 3769 C CA . SER A 1 481 ? 15.263 -1.736 8.206 1.00 79.38 481 SER A CA 1
ATOM 3770 C C . SER A 1 481 ? 14.314 -2.522 9.120 1.00 79.38 481 SER A C 1
ATOM 3772 O O . SER A 1 481 ? 13.111 -2.544 8.871 1.00 79.38 481 SER A O 1
ATOM 3774 N N . GLU A 1 482 ? 14.841 -3.150 10.175 1.00 85.06 482 GLU A N 1
ATOM 3775 C CA . GLU A 1 482 ? 14.048 -3.865 11.176 1.00 85.06 482 GLU A CA 1
ATOM 3776 C C . GLU A 1 482 ? 13.324 -2.900 12.117 1.00 85.06 482 GLU A C 1
ATOM 3778 O O . GLU A 1 482 ? 12.123 -3.059 12.323 1.00 85.06 482 GLU A O 1
ATOM 3783 N N . ASP A 1 483 ? 13.997 -1.841 12.578 1.00 87.38 483 ASP A N 1
ATOM 3784 C CA . ASP A 1 483 ? 13.364 -0.792 13.387 1.00 87.38 483 ASP A CA 1
ATOM 3785 C C . ASP A 1 483 ? 12.200 -0.138 12.631 1.00 87.38 483 ASP A C 1
ATOM 3787 O O . ASP A 1 483 ? 11.118 0.049 13.184 1.00 87.38 483 ASP A O 1
ATOM 3791 N N . PHE A 1 484 ? 12.359 0.121 11.327 1.00 84.25 484 PHE A N 1
ATOM 3792 C CA . PHE A 1 484 ? 11.261 0.620 10.492 1.00 84.25 484 PHE A CA 1
ATOM 3793 C C . PHE A 1 484 ? 10.110 -0.366 10.353 1.00 84.25 484 PHE A C 1
ATOM 3795 O O . PHE A 1 484 ? 8.944 0.038 10.363 1.00 84.25 484 PHE A O 1
ATOM 3802 N N . ALA A 1 485 ? 10.426 -1.649 10.196 1.00 87.38 485 ALA A N 1
ATOM 3803 C CA . ALA A 1 485 ? 9.422 -2.694 10.102 1.00 87.38 485 ALA A CA 1
ATOM 3804 C C . ALA A 1 485 ? 8.603 -2.778 11.400 1.00 87.38 485 ALA A C 1
ATOM 3806 O O . ALA A 1 485 ? 7.374 -2.796 11.350 1.00 87.38 485 ALA A O 1
ATOM 3807 N N . MET A 1 486 ? 9.274 -2.742 12.555 1.00 91.12 486 MET A N 1
ATOM 3808 C CA . MET A 1 486 ? 8.632 -2.720 13.869 1.00 91.12 486 MET A CA 1
ATOM 3809 C C . MET A 1 486 ? 7.825 -1.438 14.089 1.00 91.12 486 MET A C 1
ATOM 3811 O O . MET A 1 486 ? 6.671 -1.515 14.507 1.00 91.12 486 MET A O 1
ATOM 3815 N N . ALA A 1 487 ? 8.372 -0.269 13.746 1.00 91.50 487 ALA A N 1
ATOM 3816 C CA . ALA A 1 487 ? 7.650 0.997 13.833 1.00 91.50 487 ALA A CA 1
ATOM 3817 C C . ALA A 1 487 ? 6.343 0.944 13.029 1.00 91.50 487 ALA A C 1
ATOM 3819 O O . ALA A 1 487 ? 5.287 1.343 13.521 1.00 91.50 487 ALA A O 1
ATOM 3820 N N . HIS A 1 488 ? 6.397 0.429 11.795 1.00 90.44 488 HIS A N 1
ATOM 3821 C CA . HIS A 1 488 ? 5.217 0.327 10.942 1.00 90.44 488 HIS A CA 1
ATOM 3822 C C . HIS A 1 488 ? 4.199 -0.660 11.515 1.00 90.44 488 HIS A C 1
ATOM 3824 O O . HIS A 1 488 ? 3.017 -0.332 11.600 1.00 90.44 488 HIS A O 1
ATOM 3830 N N . LEU A 1 489 ? 4.643 -1.834 11.971 1.00 94.12 489 LEU A N 1
ATOM 3831 C CA . LEU A 1 489 ? 3.748 -2.816 12.572 1.00 94.12 489 LEU A CA 1
ATOM 3832 C C . LEU A 1 489 ? 3.066 -2.278 13.840 1.00 94.12 489 LEU A C 1
ATOM 3834 O O . LEU A 1 489 ? 1.869 -2.490 14.024 1.00 94.12 489 LEU A O 1
ATOM 3838 N N . GLY A 1 490 ? 3.787 -1.524 14.674 1.00 95.94 490 GLY A N 1
ATOM 3839 C CA . GLY A 1 490 ? 3.212 -0.849 15.839 1.00 95.94 490 GLY A CA 1
ATOM 3840 C C . GLY A 1 490 ? 2.195 0.236 15.463 1.00 95.94 490 GLY A C 1
ATOM 3841 O O . GLY A 1 490 ? 1.147 0.345 16.102 1.00 95.94 490 GLY A O 1
ATOM 3842 N N . LEU A 1 491 ? 2.435 0.974 14.373 1.00 93.94 491 LEU A N 1
ATOM 3843 C CA . LEU A 1 491 ? 1.457 1.903 13.791 1.00 93.94 491 LEU A CA 1
ATOM 3844 C C . LEU A 1 491 ? 0.179 1.191 13.349 1.00 93.94 491 LEU A C 1
ATOM 3846 O O . LEU A 1 491 ? -0.921 1.656 13.658 1.00 93.94 491 LEU A O 1
ATOM 3850 N N . ILE A 1 492 ? 0.308 0.060 12.653 1.00 95.31 492 ILE A N 1
ATOM 3851 C CA . ILE A 1 492 ? -0.841 -0.755 12.251 1.00 95.31 492 ILE A CA 1
ATOM 3852 C C . ILE A 1 492 ? -1.573 -1.282 13.486 1.00 95.31 492 ILE A C 1
ATOM 3854 O O . ILE A 1 492 ? -2.792 -1.162 13.545 1.00 95.31 492 ILE A O 1
ATOM 3858 N N . TYR A 1 493 ? -0.862 -1.767 14.506 1.00 97.62 493 TYR A N 1
ATOM 3859 C CA . TYR A 1 493 ? -1.466 -2.247 15.753 1.00 97.62 493 TYR A CA 1
ATOM 3860 C C . TYR A 1 493 ? -2.320 -1.178 16.440 1.00 97.62 493 TYR A C 1
ATOM 3862 O O . TYR A 1 493 ? -3.487 -1.422 16.756 1.00 97.62 493 TYR A O 1
ATOM 3870 N N . TRP A 1 494 ? -1.785 0.031 16.622 1.00 98.00 494 TRP A N 1
ATOM 3871 C CA . TRP A 1 494 ? -2.559 1.133 17.195 1.00 98.00 494 TRP A CA 1
ATOM 3872 C C . TRP A 1 494 ? -3.705 1.581 16.289 1.00 98.00 494 TRP A C 1
ATOM 3874 O O . TRP A 1 494 ? -4.746 1.996 16.792 1.00 98.00 494 TRP A O 1
ATOM 3884 N N . THR A 1 495 ? -3.558 1.454 14.970 1.00 96.88 495 THR A N 1
ATOM 3885 C CA . THR A 1 495 ? -4.643 1.743 14.023 1.00 96.88 495 THR A CA 1
ATOM 3886 C C . THR A 1 495 ? -5.772 0.716 14.137 1.00 96.88 495 THR A C 1
ATOM 3888 O O . THR A 1 495 ? -6.938 1.099 14.144 1.00 96.88 495 THR A O 1
ATOM 3891 N N . VAL A 1 496 ? -5.456 -0.575 14.294 1.00 97.81 496 VAL A N 1
ATOM 3892 C CA . VAL A 1 496 ? -6.451 -1.638 14.531 1.00 97.81 496 VAL A CA 1
ATOM 3893 C C . VAL A 1 496 ? -7.174 -1.398 15.857 1.00 97.81 496 VAL A C 1
ATOM 3895 O O . VAL A 1 496 ? -8.402 -1.438 15.894 1.00 97.81 496 VAL A O 1
ATOM 3898 N N . CYS A 1 497 ? -6.426 -1.067 16.917 1.00 98.12 497 CYS A N 1
ATOM 3899 C CA . CYS A 1 497 ? -6.985 -0.657 18.207 1.00 98.12 497 CYS A CA 1
ATOM 3900 C C . CYS A 1 497 ? -7.974 0.504 18.044 1.00 98.12 497 CYS A C 1
ATOM 3902 O O . CYS A 1 497 ? -9.125 0.398 18.454 1.00 98.12 497 CYS A O 1
ATOM 3904 N N . LEU A 1 498 ? -7.558 1.592 17.389 1.00 97.62 498 LEU A N 1
ATOM 3905 C CA . LEU A 1 498 ? -8.412 2.752 17.135 1.00 97.62 498 LEU A CA 1
ATOM 3906 C C . LEU A 1 498 ? -9.694 2.368 16.384 1.00 97.62 498 LEU A C 1
ATOM 3908 O O . LEU A 1 498 ? -10.786 2.795 16.762 1.00 97.62 498 LEU A O 1
ATOM 3912 N N . LEU A 1 499 ? -9.572 1.555 15.330 1.00 96.81 499 LEU A N 1
ATOM 3913 C CA . LEU A 1 499 ? -10.708 1.138 14.516 1.00 96.81 499 LEU A CA 1
ATOM 3914 C C . LEU A 1 499 ? -11.712 0.279 15.289 1.00 96.81 499 LEU A C 1
ATOM 3916 O O . LEU A 1 499 ? -12.914 0.444 15.074 1.00 96.81 499 LEU A O 1
ATOM 3920 N N . LEU A 1 500 ? -11.242 -0.608 16.165 1.00 97.56 500 LEU A N 1
ATOM 3921 C CA . LEU A 1 500 ? -12.093 -1.435 17.018 1.00 97.56 500 LEU A CA 1
ATOM 3922 C C . LEU A 1 500 ? -12.740 -0.594 18.122 1.00 97.56 500 LEU A C 1
ATOM 3924 O O . LEU A 1 500 ? -13.965 -0.533 18.242 1.00 97.56 500 LEU A O 1
ATOM 3928 N N . TYR A 1 501 ? -11.917 0.102 18.902 1.00 96.38 501 TYR A N 1
ATOM 3929 C CA . TYR A 1 501 ? -12.363 0.763 20.119 1.00 96.38 501 TYR A CA 1
ATOM 3930 C C . TYR A 1 501 ? -13.257 1.968 19.857 1.00 96.38 501 TYR A C 1
ATOM 3932 O O . TYR A 1 501 ? -14.146 2.235 20.661 1.00 96.38 501 TYR A O 1
ATOM 3940 N N . GLN A 1 502 ? -13.124 2.654 18.713 1.00 93.94 502 GLN A N 1
ATOM 3941 C CA . GLN A 1 502 ? -14.101 3.684 18.355 1.00 93.94 502 GLN A CA 1
ATOM 3942 C C . GLN A 1 502 ? -15.525 3.109 18.265 1.00 93.94 502 GLN A C 1
ATOM 3944 O O . GLN A 1 502 ? -16.462 3.788 18.671 1.00 93.94 502 GLN A O 1
ATOM 3949 N N . HIS A 1 503 ? -15.702 1.875 17.769 1.00 92.69 503 HIS A N 1
ATOM 3950 C CA . HIS A 1 503 ? -17.023 1.252 17.651 1.00 92.69 503 HIS A CA 1
ATOM 3951 C C . HIS A 1 503 ? -17.499 0.737 19.013 1.00 92.69 503 HIS A C 1
ATOM 3953 O O . HIS A 1 503 ? -18.655 0.958 19.355 1.00 92.69 503 HIS A O 1
ATOM 3959 N N . MET A 1 504 ? -16.611 0.162 19.835 1.00 92.44 504 MET A N 1
ATOM 3960 C CA . MET A 1 504 ? -16.940 -0.213 21.222 1.00 92.44 504 MET A CA 1
ATOM 3961 C C . MET A 1 504 ? -17.404 0.991 22.047 1.00 92.44 504 MET A C 1
ATOM 3963 O O . MET A 1 504 ? -18.416 0.924 22.739 1.00 92.44 504 MET A O 1
ATOM 3967 N N . TYR A 1 505 ? -16.710 2.121 21.917 1.00 89.12 505 TYR A N 1
ATOM 3968 C CA . TYR A 1 505 ? -17.067 3.360 22.597 1.00 89.12 505 TYR A CA 1
ATOM 3969 C C . TYR A 1 505 ? -18.425 3.913 22.128 1.00 89.12 505 TYR A C 1
ATOM 3971 O O . TYR A 1 505 ? -19.208 4.393 22.945 1.00 89.12 505 TYR A O 1
ATOM 3979 N N . GLN A 1 506 ? -18.753 3.815 20.830 1.00 87.81 506 GLN A N 1
ATOM 3980 C CA . GLN A 1 506 ? -20.094 4.177 20.347 1.00 87.81 506 GLN A CA 1
ATOM 3981 C C . GLN A 1 506 ? -21.176 3.217 20.853 1.00 87.81 506 GLN A C 1
ATOM 3983 O O . GLN A 1 506 ? -22.243 3.675 21.252 1.00 87.81 506 GLN A O 1
ATOM 3988 N N . LEU A 1 507 ? -20.911 1.909 20.880 1.00 86.62 507 LEU A N 1
ATOM 3989 C CA . LEU A 1 507 ? -21.861 0.921 21.398 1.00 86.62 507 LEU A CA 1
ATOM 3990 C C . LEU A 1 507 ? -22.177 1.163 22.877 1.00 86.62 507 LEU A C 1
ATOM 3992 O O . LEU A 1 507 ? -23.350 1.178 23.240 1.00 86.62 507 LEU A O 1
ATOM 3996 N N . GLY A 1 508 ? -21.166 1.466 23.696 1.00 82.44 508 GLY A N 1
ATOM 3997 C CA . GLY A 1 508 ? -21.362 1.817 25.106 1.00 82.44 508 GLY A CA 1
ATOM 3998 C C . GLY A 1 508 ? -22.188 3.093 25.318 1.00 82.44 508 GLY A C 1
ATOM 3999 O O . GLY A 1 508 ? -22.901 3.204 26.312 1.00 82.44 508 GLY A O 1
ATOM 4000 N N . LYS A 1 509 ? -22.156 4.044 24.371 1.00 80.75 509 LYS A N 1
ATOM 4001 C CA . LYS A 1 509 ? -23.033 5.231 24.395 1.00 80.75 509 LYS A CA 1
ATOM 4002 C C . LYS A 1 509 ? -24.478 4.916 24.017 1.00 80.75 509 LYS A C 1
ATOM 4004 O O . LYS A 1 509 ? -25.385 5.549 24.548 1.00 80.75 509 LYS A O 1
ATOM 4009 N N . ILE A 1 510 ? -24.683 3.991 23.079 1.00 78.31 510 ILE A N 1
ATOM 4010 C CA . ILE A 1 510 ? -26.017 3.589 22.611 1.00 78.31 510 ILE A CA 1
ATOM 4011 C C . ILE A 1 510 ? -26.716 2.723 23.665 1.00 78.31 510 ILE A C 1
ATOM 4013 O O . ILE A 1 510 ? -27.905 2.909 23.913 1.00 78.31 510 ILE A O 1
ATOM 4017 N N . ASN A 1 511 ? -25.983 1.806 24.299 1.00 73.56 511 ASN A N 1
ATOM 4018 C CA . ASN A 1 511 ? -26.504 0.906 25.322 1.00 73.56 511 ASN A CA 1
ATOM 4019 C C . ASN A 1 511 ? -25.625 0.959 26.584 1.00 73.56 511 ASN A C 1
ATOM 4021 O O . ASN A 1 511 ? -24.730 0.127 26.743 1.00 73.56 511 ASN A O 1
ATOM 4025 N N . PRO A 1 512 ? -25.837 1.945 27.471 1.00 71.06 512 PRO A N 1
ATOM 4026 C CA . PRO A 1 512 ? -25.061 2.066 28.696 1.00 71.06 512 PRO A CA 1
ATOM 4027 C C . PRO A 1 512 ? -25.380 0.896 29.635 1.00 71.06 512 PRO A C 1
ATOM 4029 O O . PRO A 1 512 ? -26.380 0.900 30.347 1.00 71.06 512 PRO A O 1
ATOM 4032 N N . THR A 1 513 ? -24.506 -0.110 29.656 1.00 64.56 513 THR A N 1
ATOM 4033 C CA . THR A 1 513 ? -24.604 -1.300 30.521 1.00 64.56 513 THR A CA 1
ATOM 4034 C C . THR A 1 513 ? -24.248 -1.017 31.986 1.00 64.56 513 THR A C 1
ATOM 4036 O O . THR A 1 513 ? -24.343 -1.904 32.829 1.00 64.56 513 THR A O 1
ATOM 4039 N N . GLY A 1 514 ? -23.849 0.219 32.313 1.00 60.09 514 GLY A N 1
ATOM 4040 C CA . GLY A 1 514 ? -23.447 0.636 33.662 1.00 60.09 514 GLY A CA 1
ATOM 4041 C C . GLY A 1 514 ? -22.040 0.185 34.074 1.00 60.09 514 GLY A C 1
ATOM 4042 O O . GLY A 1 514 ? -21.591 0.536 35.160 1.00 60.09 514 GLY A O 1
ATOM 4043 N N . THR A 1 515 ? -21.335 -0.562 33.222 1.00 65.44 515 THR A N 1
ATOM 4044 C CA . THR A 1 515 ? -19.917 -0.903 33.396 1.00 65.44 515 THR A CA 1
ATOM 4045 C C . THR A 1 515 ? -19.026 0.109 32.693 1.00 65.44 515 THR A C 1
ATOM 4047 O O . THR A 1 515 ? -19.132 0.291 31.479 1.00 65.44 515 THR A O 1
ATOM 4050 N N . ASP A 1 516 ? -18.116 0.723 33.448 1.00 76.38 516 ASP A N 1
ATOM 4051 C CA . ASP A 1 516 ? -17.078 1.577 32.880 1.00 76.38 516 ASP A CA 1
ATOM 4052 C C . ASP A 1 516 ? -16.171 0.758 31.954 1.00 76.38 516 ASP A C 1
ATOM 4054 O O . ASP A 1 516 ? -15.652 -0.304 32.314 1.00 76.38 516 ASP A O 1
ATOM 4058 N N . LEU A 1 517 ? -15.991 1.260 30.733 1.00 85.12 517 LEU A N 1
ATOM 4059 C CA . LEU A 1 517 ? -15.065 0.677 29.774 1.00 85.12 517 LEU A CA 1
ATOM 4060 C C . LEU A 1 517 ? -13.620 0.801 30.305 1.00 85.12 517 LEU A C 1
ATOM 4062 O O . LEU A 1 517 ? -13.256 1.858 30.822 1.00 85.12 517 LEU A O 1
ATOM 4066 N N . PRO A 1 518 ? -12.767 -0.234 30.162 1.00 89.69 518 PRO A N 1
ATOM 4067 C CA . PRO A 1 518 ? -11.372 -0.161 30.591 1.00 89.69 518 PRO A CA 1
ATOM 4068 C C . PRO A 1 518 ? -10.625 1.005 29.931 1.00 89.69 518 PRO A C 1
ATOM 4070 O O . PRO A 1 518 ? -10.779 1.228 28.735 1.00 89.69 518 PRO A O 1
ATOM 4073 N N . GLU A 1 519 ? -9.719 1.674 30.649 1.00 89.38 519 GLU A N 1
ATOM 4074 C CA . GLU A 1 519 ? -8.934 2.806 30.111 1.00 89.38 519 GLU A CA 1
ATOM 4075 C C . GLU A 1 519 ? -8.238 2.468 28.780 1.00 89.38 519 GLU A C 1
ATOM 4077 O O . GLU A 1 519 ? -8.186 3.269 27.849 1.00 89.38 519 GLU A O 1
ATOM 4082 N N . ARG A 1 520 ? -7.776 1.220 28.634 1.00 92.00 520 ARG A N 1
ATOM 4083 C CA . ARG A 1 520 ? -7.130 0.738 27.408 1.00 92.00 520 ARG A CA 1
ATOM 4084 C C . ARG A 1 520 ? -8.012 0.804 26.152 1.00 92.00 520 ARG A C 1
ATOM 4086 O O . ARG A 1 520 ? -7.451 0.749 25.067 1.00 92.00 520 ARG A O 1
ATOM 4093 N N . VAL A 1 521 ? -9.341 0.891 26.262 1.00 92.75 521 VAL A N 1
ATOM 4094 C CA . VAL A 1 521 ? -10.225 1.041 25.093 1.00 92.75 521 VAL A CA 1
ATOM 4095 C C . VAL A 1 521 ? -10.525 2.505 24.761 1.00 92.75 521 VAL A C 1
ATOM 4097 O O . VAL A 1 521 ? -11.338 2.764 23.884 1.00 92.75 521 VAL A O 1
ATOM 4100 N N . GLU A 1 522 ? -9.880 3.477 25.412 1.00 92.88 522 GLU A N 1
ATOM 4101 C CA . GLU A 1 522 ? -10.033 4.894 25.069 1.00 92.88 522 GLU A CA 1
ATOM 4102 C C . GLU A 1 522 ? -9.453 5.173 23.667 1.00 92.88 522 GLU A C 1
ATOM 4104 O O . GLU A 1 522 ? -8.234 5.103 23.480 1.00 92.88 522 GLU A O 1
ATOM 4109 N N . PRO A 1 523 ? -10.267 5.505 22.645 1.00 93.75 523 PRO A N 1
ATOM 4110 C CA . PRO A 1 523 ? -9.763 5.634 21.279 1.00 93.75 523 PRO A CA 1
ATOM 4111 C C . PRO A 1 523 ? -8.771 6.796 21.107 1.00 93.75 523 PRO A C 1
ATOM 4113 O O . PRO A 1 523 ? -7.827 6.685 20.316 1.00 93.75 523 PRO A O 1
ATOM 4116 N N . ARG A 1 524 ? -8.928 7.898 21.862 1.00 93.44 524 ARG A N 1
ATOM 4117 C CA . ARG A 1 524 ? -8.060 9.085 21.731 1.00 93.44 524 ARG A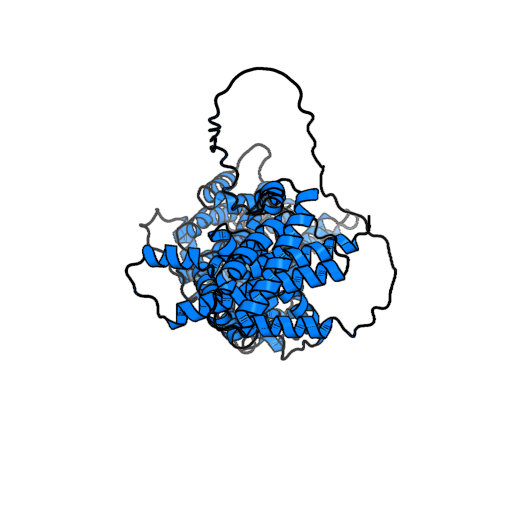 CA 1
ATOM 4118 C C . ARG A 1 524 ? -6.598 8.794 22.057 1.00 93.44 524 ARG A C 1
ATOM 4120 O O . ARG A 1 524 ? -5.711 9.350 21.406 1.00 93.44 524 ARG A O 1
ATOM 4127 N N . GLN A 1 525 ? -6.320 7.867 22.974 1.00 94.62 525 GLN A N 1
ATOM 4128 C CA . GLN A 1 525 ? -4.939 7.515 23.311 1.00 94.62 525 GLN A CA 1
ATOM 4129 C C . GLN A 1 525 ? -4.188 6.921 22.106 1.00 94.62 525 GLN A C 1
ATOM 4131 O O . GLN A 1 525 ? -2.993 7.162 21.933 1.00 94.62 525 GLN A O 1
ATOM 4136 N N . TYR A 1 526 ? -4.884 6.177 21.240 1.00 95.94 526 TYR A N 1
ATOM 4137 C CA . TYR A 1 526 ? -4.292 5.593 20.039 1.00 95.94 526 TYR A CA 1
ATOM 4138 C C . TYR A 1 526 ? -4.068 6.648 18.960 1.00 95.94 526 TYR A C 1
ATOM 4140 O O . TYR A 1 526 ? -3.017 6.633 18.323 1.00 95.94 526 TYR A O 1
ATOM 4148 N N . CYS A 1 527 ? -4.975 7.623 18.822 1.00 94.56 527 CYS A N 1
ATOM 4149 C CA . CYS A 1 527 ? -4.741 8.802 17.982 1.00 94.56 527 CYS A CA 1
ATOM 4150 C C . CYS A 1 527 ? -3.462 9.539 18.396 1.00 94.56 527 CYS A C 1
ATOM 4152 O O . CYS A 1 527 ? -2.617 9.822 17.545 1.00 94.56 527 CYS A O 1
ATOM 4154 N N . ARG A 1 528 ? -3.283 9.789 19.701 1.00 94.19 528 ARG A N 1
ATOM 4155 C CA . ARG A 1 528 ? -2.081 10.429 20.255 1.00 94.19 528 ARG A CA 1
ATOM 4156 C C . ARG A 1 528 ? -0.816 9.627 19.944 1.00 94.19 528 ARG A C 1
ATOM 4158 O O . ARG A 1 528 ? 0.144 10.186 19.424 1.00 94.19 528 ARG A O 1
ATOM 4165 N N . ARG A 1 529 ? -0.819 8.319 20.225 1.00 95.12 529 ARG A N 1
ATOM 4166 C CA . ARG A 1 529 ? 0.331 7.428 19.982 1.00 95.12 529 ARG A CA 1
ATOM 4167 C C . ARG A 1 529 ? 0.719 7.369 18.503 1.00 95.12 529 ARG A C 1
ATOM 4169 O O . ARG A 1 529 ? 1.893 7.520 18.181 1.00 95.12 529 ARG A O 1
ATOM 4176 N N . ILE A 1 530 ? -0.260 7.225 17.605 1.00 93.50 530 ILE A N 1
ATOM 4177 C CA . ILE A 1 530 ? -0.029 7.253 16.153 1.00 93.50 530 ILE A CA 1
ATOM 4178 C C . ILE A 1 530 ? 0.581 8.599 15.746 1.00 93.50 530 ILE A C 1
ATOM 4180 O O . ILE A 1 530 ? 1.615 8.616 15.082 1.00 93.50 530 ILE A O 1
ATOM 4184 N N . ALA A 1 531 ? -0.011 9.720 16.172 1.00 90.25 531 ALA A N 1
ATOM 4185 C CA . ALA A 1 531 ? 0.473 11.054 15.824 1.00 90.25 531 ALA A CA 1
ATOM 4186 C C . ALA A 1 531 ? 1.913 11.312 16.304 1.00 90.25 531 ALA A C 1
ATOM 4188 O O . ALA A 1 531 ? 2.694 11.916 15.573 1.00 90.25 531 ALA A O 1
ATOM 4189 N N . LEU A 1 532 ? 2.280 10.817 17.489 1.00 91.00 532 LEU A N 1
ATOM 4190 C CA . LEU A 1 532 ? 3.636 10.935 18.037 1.00 91.00 532 LEU A CA 1
ATOM 4191 C C . LEU A 1 532 ? 4.662 10.043 17.329 1.00 91.00 532 LEU A C 1
ATOM 4193 O O . LEU A 1 532 ? 5.837 10.398 17.283 1.00 91.00 532 LEU A O 1
ATOM 4197 N N . LEU A 1 533 ? 4.238 8.913 16.756 1.00 90.38 533 LEU A N 1
ATOM 4198 C CA . LEU A 1 533 ? 5.132 8.002 16.040 1.00 90.38 533 LEU A CA 1
ATOM 4199 C C . LEU A 1 533 ? 5.326 8.390 14.568 1.00 90.38 533 LEU A C 1
ATOM 4201 O O . LEU A 1 533 ? 6.363 8.083 13.994 1.00 90.38 533 LEU A O 1
ATOM 4205 N N . LEU A 1 534 ? 4.386 9.104 13.939 1.00 85.94 534 LEU A N 1
ATOM 4206 C CA . LEU A 1 534 ? 4.515 9.547 12.540 1.00 85.94 534 LEU A CA 1
ATOM 4207 C C . LEU A 1 534 ? 5.851 10.269 12.221 1.00 85.94 534 LEU A C 1
ATOM 4209 O O . LEU A 1 534 ? 6.468 9.919 11.209 1.00 85.94 534 LEU A O 1
ATOM 4213 N N . PRO A 1 535 ? 6.366 11.197 13.059 1.00 82.75 535 PRO A N 1
ATOM 4214 C CA . PRO A 1 535 ? 7.664 11.841 12.842 1.00 82.75 535 PRO A CA 1
ATOM 4215 C C . PRO A 1 535 ? 8.856 10.882 12.807 1.00 82.75 535 PRO A C 1
ATOM 4217 O O . PRO A 1 535 ? 9.871 11.212 12.198 1.00 82.75 535 PRO A O 1
ATOM 4220 N N . TYR A 1 536 ? 8.761 9.700 13.429 1.00 82.94 536 TYR A N 1
ATOM 4221 C CA . TYR A 1 536 ? 9.828 8.693 13.422 1.00 82.94 536 TYR A CA 1
ATOM 4222 C C . TYR A 1 536 ? 10.276 8.355 12.000 1.00 82.94 536 TYR A C 1
ATOM 4224 O O . TYR A 1 536 ? 11.462 8.275 11.689 1.00 82.94 536 TYR A O 1
ATOM 4232 N N . PHE A 1 537 ? 9.317 8.253 11.094 1.00 78.44 537 PHE A N 1
ATOM 4233 C CA . PHE A 1 537 ? 9.579 7.907 9.711 1.00 78.44 537 PHE A CA 1
ATOM 4234 C C . PHE A 1 537 ? 9.972 9.105 8.838 1.00 78.44 537 PHE A C 1
ATOM 4236 O O . PHE A 1 537 ? 10.244 8.953 7.652 1.00 78.44 537 PHE A O 1
ATOM 4243 N N . ALA A 1 538 ? 10.021 10.309 9.406 1.00 72.38 538 ALA A N 1
ATOM 4244 C CA . ALA A 1 538 ? 10.678 11.437 8.764 1.00 72.38 538 ALA A CA 1
ATOM 4245 C C . ALA A 1 538 ? 12.197 11.445 9.038 1.00 72.38 538 ALA A C 1
ATOM 4247 O O . ALA A 1 538 ? 12.922 12.166 8.354 1.00 72.38 538 ALA A O 1
ATOM 4248 N N . LYS A 1 539 ? 12.699 10.645 10.000 1.00 68.94 539 LYS A N 1
ATOM 4249 C CA . LYS A 1 539 ? 14.089 10.688 10.507 1.00 68.94 539 LYS A CA 1
ATOM 4250 C C . LYS A 1 539 ? 15.163 10.107 9.557 1.00 68.94 539 LYS A C 1
ATOM 4252 O O . LYS A 1 539 ? 16.293 9.912 9.992 1.00 68.94 539 LYS A O 1
ATOM 4257 N N . SER A 1 540 ? 14.876 9.775 8.292 1.00 56.47 540 SER A N 1
ATOM 4258 C CA . SER A 1 540 ? 15.809 8.946 7.494 1.00 56.47 540 SER A CA 1
ATOM 4259 C C . SER A 1 540 ? 15.581 8.915 5.974 1.00 56.47 540 SER A C 1
ATOM 4261 O O . SER A 1 540 ? 14.531 9.290 5.455 1.00 56.47 540 SER A O 1
ATOM 4263 N N . ASN A 1 541 ? 16.611 8.434 5.262 1.00 60.00 541 ASN A N 1
ATOM 4264 C CA . ASN A 1 541 ? 16.695 8.223 3.811 1.00 60.00 541 ASN A CA 1
ATOM 4265 C C . ASN A 1 541 ? 15.919 6.949 3.391 1.00 60.00 541 ASN A C 1
ATOM 4267 O O . ASN A 1 541 ? 16.478 5.968 2.900 1.00 60.00 541 ASN A O 1
ATOM 4271 N N . LEU A 1 542 ? 14.619 6.940 3.691 1.00 59.28 542 LEU A N 1
ATOM 4272 C CA . LEU A 1 542 ? 13.737 5.764 3.681 1.00 59.28 542 LEU A CA 1
ATOM 4273 C C . LEU A 1 542 ? 13.251 5.297 2.309 1.00 59.28 542 LEU A C 1
ATOM 4275 O O . LEU A 1 542 ? 12.509 4.316 2.220 1.00 59.28 542 LEU A O 1
ATOM 4279 N N . GLY A 1 543 ? 13.643 6.006 1.256 1.00 60.62 543 GLY A N 1
ATOM 4280 C CA . GLY A 1 543 ? 13.058 5.826 -0.061 1.00 60.62 543 GLY A CA 1
ATOM 4281 C C . GLY A 1 543 ? 11.566 6.176 -0.092 1.00 60.62 543 GLY A C 1
ATOM 4282 O O . GLY A 1 543 ? 10.970 6.673 0.865 1.00 60.62 543 GLY A O 1
ATOM 4283 N N . GLU A 1 544 ? 10.933 5.925 -1.231 1.00 62.94 544 GLU A N 1
ATOM 4284 C CA . GLU A 1 544 ? 9.520 6.257 -1.454 1.00 62.94 544 GLU A CA 1
ATOM 4285 C C . GLU A 1 544 ? 8.532 5.249 -0.834 1.00 62.94 544 GLU A C 1
ATOM 4287 O O . GLU A 1 544 ? 7.318 5.453 -0.894 1.00 62.94 544 GLU A O 1
ATOM 4292 N N . PHE A 1 545 ? 9.032 4.187 -0.196 1.00 63.34 545 PHE A N 1
ATOM 4293 C CA . PHE A 1 545 ? 8.227 3.180 0.503 1.00 63.34 545 PHE A CA 1
ATOM 4294 C C . PHE A 1 545 ? 7.481 3.745 1.726 1.00 63.34 545 PHE A C 1
ATOM 4296 O O . PHE A 1 545 ? 6.420 3.246 2.096 1.00 63.34 545 PHE A O 1
ATOM 4303 N N . PHE A 1 546 ? 7.983 4.838 2.310 1.00 64.00 546 PHE A N 1
ATOM 4304 C CA . PHE A 1 546 ? 7.423 5.475 3.503 1.00 64.00 546 PHE A CA 1
ATOM 4305 C C . PHE A 1 546 ? 5.959 5.939 3.357 1.00 64.00 546 PHE A C 1
ATOM 4307 O O . PHE A 1 546 ? 5.160 5.761 4.281 1.00 64.00 546 PHE A O 1
ATOM 4314 N N . ILE A 1 547 ? 5.587 6.508 2.204 1.00 62.31 547 ILE A N 1
ATOM 4315 C CA . ILE A 1 547 ? 4.234 7.057 1.994 1.00 62.31 547 ILE A CA 1
ATOM 4316 C C . ILE A 1 547 ? 3.182 5.953 2.151 1.00 62.31 547 ILE A C 1
ATOM 4318 O O . ILE A 1 547 ? 2.145 6.178 2.769 1.00 62.31 547 ILE A O 1
ATOM 4322 N N . ASN A 1 548 ? 3.475 4.747 1.664 1.00 63.91 548 ASN A N 1
ATOM 4323 C CA . ASN A 1 548 ? 2.567 3.606 1.768 1.00 63.91 548 ASN A CA 1
ATOM 4324 C C . ASN A 1 548 ? 2.347 3.157 3.221 1.00 63.91 548 ASN A C 1
ATOM 4326 O O . ASN A 1 548 ? 1.258 2.694 3.554 1.00 63.91 548 ASN A O 1
ATOM 4330 N N . MET A 1 549 ? 3.357 3.321 4.079 1.00 73.81 549 MET A N 1
ATOM 4331 C CA . MET A 1 549 ? 3.330 2.849 5.466 1.00 73.81 549 MET A CA 1
ATOM 4332 C C . MET A 1 549 ? 2.561 3.781 6.411 1.00 73.81 549 MET A C 1
ATOM 4334 O O . MET A 1 549 ? 1.975 3.324 7.389 1.00 73.81 549 MET A O 1
ATOM 4338 N N . THR A 1 550 ? 2.529 5.090 6.143 1.00 77.88 550 THR A N 1
ATOM 4339 C CA . THR A 1 550 ? 1.894 6.066 7.057 1.00 77.88 550 THR A CA 1
ATOM 4340 C C . THR A 1 550 ? 0.601 6.676 6.563 1.00 77.88 550 THR A C 1
ATOM 4342 O O . THR A 1 550 ? -0.187 7.153 7.378 1.00 77.88 550 THR A O 1
ATOM 4345 N N . ALA A 1 551 ? 0.339 6.602 5.261 1.00 76.25 551 ALA A N 1
ATOM 4346 C CA . ALA A 1 551 ? -0.890 7.060 4.633 1.00 76.25 551 ALA A CA 1
ATOM 4347 C C . ALA A 1 551 ? -2.161 6.575 5.353 1.00 76.25 551 ALA A C 1
ATOM 4349 O O . ALA A 1 551 ? -3.015 7.370 5.751 1.00 76.25 551 ALA A O 1
ATOM 4350 N N . PHE A 1 552 ? -2.295 5.260 5.521 1.00 81.62 552 PHE A N 1
ATOM 4351 C CA . PHE A 1 552 ? -3.505 4.659 6.074 1.00 81.62 552 PHE A CA 1
ATOM 4352 C C . PHE A 1 552 ? -3.737 5.016 7.556 1.00 81.62 552 PHE A C 1
ATOM 4354 O O . PHE A 1 552 ? -4.837 5.487 7.876 1.00 81.62 552 PHE A O 1
ATOM 4361 N N . PRO A 1 553 ? -2.741 4.890 8.457 1.00 88.38 553 PRO A N 1
ATOM 4362 C CA . PRO A 1 553 ? -2.893 5.351 9.836 1.00 88.38 553 PRO A CA 1
ATOM 4363 C C . PRO A 1 553 ? -3.221 6.843 9.940 1.00 88.38 553 PRO A C 1
ATOM 4365 O O . PRO A 1 553 ? -4.141 7.209 10.668 1.00 88.38 553 PRO A O 1
ATOM 4368 N N . ALA A 1 554 ? -2.542 7.690 9.156 1.00 83.69 554 ALA A N 1
ATOM 4369 C CA . ALA A 1 554 ? -2.780 9.133 9.099 1.00 83.69 554 ALA A CA 1
ATOM 4370 C C . ALA A 1 554 ? -4.224 9.486 8.707 1.00 83.69 554 ALA A C 1
ATOM 4372 O O . ALA A 1 554 ? -4.863 10.314 9.355 1.00 83.69 554 ALA A O 1
ATOM 4373 N N . ILE A 1 555 ? -4.765 8.836 7.671 1.00 79.50 555 ILE A N 1
ATOM 4374 C CA . ILE A 1 555 ? -6.166 9.020 7.263 1.00 79.50 555 ILE A CA 1
ATOM 4375 C C . ILE A 1 555 ? -7.117 8.558 8.364 1.00 79.50 555 ILE A C 1
ATOM 4377 O O . ILE A 1 555 ? -8.134 9.204 8.618 1.00 79.50 555 ILE A O 1
ATOM 4381 N N . THR A 1 556 ? -6.815 7.428 9.002 1.00 87.00 556 THR A N 1
ATOM 4382 C CA . THR A 1 556 ? -7.698 6.842 10.014 1.00 87.00 556 THR A CA 1
ATOM 4383 C C . THR A 1 556 ? -7.851 7.776 11.212 1.00 87.00 556 THR A C 1
ATOM 4385 O O . THR A 1 556 ? -8.977 8.032 11.639 1.00 87.00 556 THR A O 1
ATOM 4388 N N . ILE A 1 557 ? -6.750 8.363 11.695 1.00 89.50 557 ILE A N 1
ATOM 4389 C CA . ILE A 1 557 ? -6.808 9.350 12.779 1.00 89.50 557 ILE A CA 1
ATOM 4390 C C . ILE A 1 557 ? -7.478 10.652 12.339 1.00 89.50 557 ILE A C 1
ATOM 4392 O O . ILE A 1 557 ? -8.295 11.175 13.088 1.00 89.50 557 ILE A O 1
ATOM 4396 N N . ALA A 1 558 ? -7.215 11.146 11.122 1.00 84.56 558 ALA A N 1
ATOM 4397 C CA . ALA A 1 558 ? -7.857 12.359 10.614 1.00 84.56 558 ALA A CA 1
ATOM 4398 C C . ALA A 1 558 ? -9.387 12.206 10.592 1.00 84.56 558 ALA A C 1
ATOM 4400 O O . ALA A 1 558 ? -10.103 13.049 11.122 1.00 84.56 558 ALA A O 1
ATOM 4401 N N . ARG A 1 559 ? -9.887 11.069 10.094 1.00 84.62 559 ARG A N 1
ATOM 4402 C CA . ARG A 1 559 ? -11.324 10.751 10.056 1.00 84.62 559 ARG A CA 1
ATOM 4403 C C . ARG A 1 559 ? -11.947 10.592 11.430 1.00 84.62 559 ARG A C 1
ATOM 4405 O O . ARG A 1 559 ? -13.080 11.021 11.638 1.00 84.62 559 ARG A O 1
ATOM 4412 N N . PHE A 1 560 ? -11.230 9.956 12.351 1.00 90.56 560 PHE A N 1
ATOM 4413 C CA . PHE A 1 560 ? -11.680 9.858 13.731 1.00 90.56 560 PHE A CA 1
ATOM 4414 C C . PHE A 1 560 ? -11.831 11.260 14.336 1.00 90.56 560 PHE A C 1
ATOM 4416 O O . PHE A 1 560 ? -12.888 11.596 14.866 1.00 90.56 560 PHE A O 1
ATOM 4423 N N . LEU A 1 561 ? -10.808 12.106 14.199 1.00 88.88 561 LEU A N 1
ATOM 4424 C CA . LEU A 1 561 ? -10.815 13.461 14.744 1.00 88.88 561 LEU A CA 1
ATOM 4425 C C . LEU A 1 561 ? -11.869 14.348 14.078 1.00 88.88 561 LEU A C 1
ATOM 4427 O O . LEU A 1 561 ? -12.513 15.125 14.769 1.00 88.88 561 LEU A O 1
ATOM 4431 N N . ASP A 1 562 ? -12.094 14.239 12.769 1.00 85.56 562 ASP A N 1
ATOM 4432 C CA . ASP A 1 562 ? -13.141 15.007 12.077 1.00 85.56 562 ASP A CA 1
ATOM 4433 C C . ASP A 1 562 ? -14.555 14.602 12.496 1.00 85.56 562 ASP A C 1
ATOM 4435 O O . ASP A 1 562 ? -15.461 15.432 12.489 1.00 85.56 562 ASP A O 1
ATOM 4439 N N . ARG A 1 563 ? -14.748 13.344 12.902 1.00 86.19 563 ARG A N 1
ATOM 4440 C CA . ARG A 1 563 ? -16.038 12.857 13.396 1.00 86.19 563 ARG A CA 1
ATOM 4441 C C . ARG A 1 563 ? -16.288 13.202 14.866 1.00 86.19 563 ARG A C 1
ATOM 4443 O O . ARG A 1 563 ? -17.440 13.411 15.235 1.00 86.19 563 ARG A O 1
ATOM 4450 N N . TYR A 1 564 ? -15.248 13.198 15.701 1.00 86.12 564 TYR A N 1
ATOM 4451 C CA . TYR A 1 564 ? -15.397 13.213 17.163 1.00 86.12 564 TYR A CA 1
ATOM 4452 C C . TYR A 1 564 ? -14.762 14.412 17.879 1.00 86.12 564 TYR A C 1
ATOM 4454 O O . TYR A 1 564 ? -14.910 14.520 19.100 1.00 86.12 564 TYR A O 1
ATOM 4462 N N . ASP A 1 565 ? -14.051 15.305 17.186 1.00 85.56 565 ASP A N 1
ATOM 4463 C CA . ASP A 1 565 ? -13.651 16.583 17.780 1.00 85.56 565 ASP A CA 1
ATOM 4464 C C . ASP A 1 565 ? -14.834 17.549 17.861 1.00 85.56 565 ASP A C 1
ATOM 4466 O O . ASP A 1 565 ? -15.701 17.604 16.988 1.00 85.56 565 ASP A O 1
ATOM 4470 N N . THR A 1 566 ? -14.841 18.358 18.919 1.00 82.81 566 THR A N 1
ATOM 4471 C CA . THR A 1 566 ? -15.830 19.417 19.102 1.00 82.81 566 THR A CA 1
ATOM 4472 C C . THR A 1 566 ? -15.649 20.493 18.022 1.00 82.81 566 THR A C 1
ATOM 4474 O O . THR A 1 566 ? -14.542 21.028 17.883 1.00 82.81 566 THR A O 1
ATOM 4477 N N . PRO A 1 567 ? -16.708 20.877 17.282 1.00 77.06 567 PRO A N 1
ATOM 4478 C CA . PRO A 1 567 ? -16.624 21.941 16.287 1.00 77.06 567 PRO A CA 1
ATOM 4479 C C . PRO A 1 567 ? -16.038 23.232 16.879 1.00 77.06 567 PRO A C 1
ATOM 4481 O O . PRO A 1 567 ? -16.484 23.710 17.919 1.00 77.06 567 PRO A O 1
ATOM 4484 N N . GLY A 1 568 ? -15.025 23.797 16.219 1.00 70.06 568 GLY A N 1
ATOM 4485 C CA . GLY A 1 568 ? -14.366 25.037 16.650 1.00 70.06 568 GLY A CA 1
ATOM 4486 C C . GLY A 1 568 ? -13.265 24.877 17.708 1.00 70.06 568 GLY A C 1
ATOM 4487 O O . GLY A 1 568 ? -12.598 25.862 18.019 1.00 70.06 568 GLY A O 1
ATOM 4488 N N . GLN A 1 569 ? -13.013 23.668 18.225 1.00 77.75 569 GLN A N 1
ATOM 4489 C CA . GLN A 1 569 ? -11.882 23.387 19.115 1.00 77.75 569 GLN A CA 1
ATOM 4490 C C . GLN A 1 569 ? -10.885 22.439 18.441 1.00 77.75 569 GLN A C 1
ATOM 4492 O O . GLN A 1 569 ? -11.250 21.383 17.937 1.00 77.75 569 GLN A O 1
ATOM 4497 N N . SER A 1 570 ? -9.598 22.799 18.453 1.00 76.06 570 SER A N 1
ATOM 4498 C CA . SER A 1 570 ? -8.542 21.887 18.005 1.00 76.06 570 SER A CA 1
ATOM 4499 C C . SER A 1 570 ? -8.044 21.061 19.185 1.00 76.06 570 SER A C 1
ATOM 4501 O O . SER A 1 570 ? -7.358 21.600 20.061 1.00 76.06 570 SER A O 1
ATOM 4503 N N . SER A 1 571 ? -8.356 19.764 19.176 1.00 86.88 571 SER A N 1
ATOM 4504 C CA . SER A 1 571 ? -7.844 18.784 20.140 1.00 86.88 571 SER A CA 1
ATOM 4505 C C . SER A 1 571 ? -6.308 18.727 20.145 1.00 86.88 571 SER A C 1
ATOM 4507 O O . SER A 1 571 ? -5.651 19.163 19.190 1.00 86.88 571 SER A O 1
ATOM 4509 N N . GLU A 1 572 ? -5.719 18.213 21.231 1.00 89.06 572 GLU A N 1
ATOM 4510 C CA . GLU A 1 572 ? -4.268 17.993 21.314 1.00 89.06 572 GLU A CA 1
ATOM 4511 C C . GLU A 1 572 ? -3.816 17.025 20.215 1.00 89.06 572 GLU A C 1
ATOM 4513 O O . GLU A 1 572 ? -2.837 17.296 19.524 1.00 89.06 572 GLU A O 1
ATOM 4518 N N . GLU A 1 573 ? -4.582 15.960 19.966 1.00 89.50 573 GLU A N 1
ATOM 4519 C CA . GLU A 1 573 ? -4.291 14.978 18.922 1.00 89.50 573 GLU A CA 1
ATOM 4520 C C . GLU A 1 573 ? -4.311 15.602 17.523 1.00 89.50 573 GLU A C 1
ATOM 4522 O O . GLU A 1 573 ? -3.432 15.311 16.712 1.00 89.50 573 GLU A O 1
ATOM 4527 N N . ARG A 1 574 ? -5.257 16.510 17.239 1.00 86.56 574 ARG A N 1
ATOM 4528 C CA . ARG A 1 574 ? -5.300 17.248 15.967 1.00 86.56 574 ARG A CA 1
ATOM 4529 C C . ARG A 1 574 ? -4.077 18.144 15.792 1.00 86.56 574 ARG A C 1
ATOM 4531 O O . ARG A 1 574 ? -3.511 18.188 14.701 1.00 86.56 574 ARG A O 1
ATOM 4538 N N . LYS A 1 575 ? -3.632 18.821 16.855 1.00 86.56 575 LYS A N 1
ATOM 4539 C CA . LYS A 1 575 ? -2.408 19.642 16.826 1.00 86.56 575 LYS A CA 1
ATOM 4540 C C . LYS A 1 575 ? -1.166 18.779 16.616 1.00 86.56 575 LYS A C 1
ATOM 4542 O O . LYS A 1 575 ? -0.329 19.124 15.785 1.00 86.56 575 LYS A O 1
ATOM 4547 N N . LEU A 1 576 ? -1.067 17.647 17.317 1.00 86.81 576 LEU A N 1
ATOM 4548 C CA . LEU A 1 576 ? 0.022 16.685 17.148 1.00 86.81 576 LEU A CA 1
ATOM 4549 C C . LEU A 1 576 ? 0.068 16.170 15.713 1.00 86.81 576 LEU A C 1
ATOM 4551 O O . LEU A 1 576 ? 1.126 16.207 15.095 1.00 86.81 576 LEU A O 1
ATOM 4555 N N . LEU A 1 577 ? -1.080 15.791 15.152 1.00 83.62 577 LEU A N 1
ATOM 4556 C CA . LEU A 1 577 ? -1.187 15.339 13.771 1.00 83.62 577 LEU A CA 1
ATOM 4557 C C . LEU A 1 577 ? -0.717 16.400 12.770 1.00 83.62 577 LEU A C 1
ATOM 4559 O O . LEU A 1 577 ? 0.091 16.119 11.889 1.00 83.62 577 LEU A O 1
ATOM 4563 N N . GLN A 1 578 ? -1.178 17.640 12.933 1.00 80.56 578 GLN A N 1
ATOM 4564 C CA . GLN A 1 578 ? -0.740 18.762 12.100 1.00 80.56 578 GLN A CA 1
ATOM 4565 C C . GLN A 1 578 ? 0.767 19.018 12.234 1.00 80.56 578 GLN A C 1
ATOM 4567 O O . GLN A 1 578 ? 1.430 19.322 11.243 1.00 80.56 578 GLN A O 1
ATOM 4572 N N . SER A 1 579 ? 1.314 18.877 13.445 1.00 80.19 579 SER A N 1
ATOM 4573 C CA . SER A 1 579 ? 2.742 19.062 13.706 1.00 80.19 579 SER A CA 1
ATOM 4574 C C . SER A 1 579 ? 3.599 17.929 13.137 1.00 80.19 579 SER A C 1
ATOM 4576 O O . SER A 1 579 ? 4.661 18.196 12.581 1.00 80.19 579 SER A O 1
ATOM 4578 N N . ALA A 1 580 ? 3.106 16.686 13.179 1.00 74.06 580 ALA A N 1
ATOM 4579 C CA . ALA A 1 580 ? 3.774 15.513 12.628 1.00 74.06 580 ALA A CA 1
ATOM 4580 C C . ALA A 1 580 ? 3.949 15.598 11.106 1.00 74.06 580 ALA A C 1
ATOM 4582 O O . ALA A 1 580 ? 4.871 15.005 10.549 1.00 74.06 580 ALA A O 1
ATOM 4583 N N . PHE A 1 581 ? 3.096 16.378 10.440 1.00 66.75 581 PHE A N 1
ATOM 4584 C CA . PHE A 1 581 ? 3.198 16.676 9.015 1.00 66.75 581 PHE A CA 1
ATOM 4585 C C . PHE A 1 581 ? 3.900 18.003 8.710 1.00 66.75 581 PHE A C 1
ATOM 4587 O O . PHE A 1 581 ? 3.913 18.436 7.561 1.00 66.75 581 PHE A O 1
ATOM 4594 N N . GLY A 1 582 ? 4.513 18.660 9.696 1.00 56.22 582 GLY A N 1
ATOM 4595 C CA . GLY A 1 582 ? 5.380 19.813 9.467 1.00 56.22 582 GLY A CA 1
ATOM 4596 C C . GLY A 1 582 ? 6.675 19.424 8.736 1.00 56.22 582 GLY A C 1
ATOM 4597 O O . GLY A 1 582 ? 7.289 18.410 9.047 1.00 56.22 582 GLY A O 1
ATOM 4598 N N . GLY A 1 583 ? 7.117 20.230 7.761 1.00 61.38 583 GLY A N 1
ATOM 4599 C CA . GLY A 1 583 ? 8.422 20.062 7.091 1.00 61.38 583 GLY A CA 1
ATOM 4600 C C . GLY A 1 583 ? 8.367 19.542 5.645 1.00 61.38 583 GLY A C 1
ATOM 4601 O O . GLY A 1 583 ? 7.436 19.838 4.898 1.00 61.38 583 GLY A O 1
ATOM 4602 N N . THR A 1 584 ? 9.393 18.793 5.218 1.00 47.81 584 THR A N 1
ATOM 4603 C CA . THR A 1 584 ? 9.625 18.334 3.826 1.00 47.81 584 THR A CA 1
ATOM 4604 C C . THR A 1 584 ? 8.536 17.410 3.270 1.00 47.81 584 THR A C 1
ATOM 4606 O O . THR A 1 584 ? 8.301 17.400 2.061 1.00 47.81 584 THR A O 1
ATOM 4609 N N . TYR A 1 585 ? 7.828 16.675 4.130 1.00 51.19 585 TYR A N 1
ATOM 4610 C CA . TYR A 1 585 ? 6.750 15.760 3.733 1.00 51.19 585 TYR A CA 1
ATOM 4611 C C . TYR A 1 585 ? 5.358 16.402 3.745 1.00 51.19 585 TYR A C 1
ATOM 4613 O O . TYR A 1 585 ? 4.420 15.809 3.209 1.00 51.19 585 TYR A O 1
ATOM 4621 N N . LYS A 1 586 ? 5.235 17.637 4.254 1.00 54.16 586 LYS A N 1
ATOM 4622 C CA . LYS A 1 586 ? 3.970 18.373 4.370 1.00 54.16 586 LYS A CA 1
ATOM 4623 C C . LYS A 1 586 ? 3.185 18.387 3.066 1.00 54.16 586 LYS A C 1
ATOM 4625 O O . LYS A 1 586 ? 2.061 17.923 3.014 1.00 54.16 586 LYS A O 1
ATOM 4630 N N . ARG A 1 587 ? 3.821 18.796 1.965 1.00 54.47 587 ARG A N 1
ATOM 4631 C CA . ARG A 1 587 ? 3.175 18.869 0.643 1.00 54.47 587 ARG A CA 1
ATOM 4632 C C . ARG A 1 587 ? 2.754 17.498 0.097 1.00 54.47 587 ARG A C 1
ATOM 4634 O O . ARG A 1 587 ? 1.754 17.408 -0.606 1.00 54.47 587 ARG A O 1
ATOM 4641 N N . ARG A 1 588 ? 3.508 16.433 0.396 1.00 51.75 588 ARG A N 1
ATOM 4642 C CA . ARG A 1 588 ? 3.183 15.061 -0.041 1.00 51.75 588 ARG A CA 1
ATOM 4643 C C . ARG A 1 588 ? 1.955 14.534 0.699 1.00 51.75 588 ARG A C 1
ATOM 4645 O O . ARG A 1 588 ? 1.123 13.872 0.089 1.00 51.75 588 ARG A O 1
ATOM 4652 N N . ILE A 1 589 ? 1.840 14.872 1.979 1.00 49.78 589 ILE A N 1
ATOM 4653 C CA . ILE A 1 589 ? 0.753 14.428 2.847 1.00 49.78 589 ILE A CA 1
ATOM 4654 C C . ILE A 1 589 ? -0.474 15.334 2.707 1.00 49.78 589 ILE A C 1
ATOM 4656 O O . ILE A 1 589 ? -1.570 14.807 2.631 1.00 49.78 589 ILE A O 1
ATOM 4660 N N . ASP A 1 590 ? -0.321 16.647 2.536 1.00 50.72 590 ASP A N 1
ATOM 4661 C CA . ASP A 1 590 ? -1.412 17.579 2.207 1.00 50.72 590 ASP A CA 1
ATOM 4662 C C . ASP A 1 590 ? -2.067 17.202 0.871 1.00 50.72 590 ASP A C 1
ATOM 4664 O O . ASP A 1 590 ? -3.290 17.162 0.764 1.00 50.72 590 ASP A O 1
ATOM 4668 N N . ASN A 1 591 ? -1.262 16.846 -0.139 1.00 50.09 591 ASN A N 1
ATOM 4669 C CA . ASN A 1 591 ? -1.785 16.297 -1.389 1.00 50.09 591 ASN A CA 1
ATOM 4670 C C . ASN A 1 591 ? -2.526 14.979 -1.145 1.00 50.09 591 ASN A C 1
ATOM 4672 O O . ASN A 1 591 ? -3.564 14.759 -1.751 1.00 50.09 591 ASN A O 1
ATOM 4676 N N . PHE A 1 592 ? -2.020 14.113 -0.266 1.00 46.06 592 PHE A N 1
ATOM 4677 C CA . PHE A 1 592 ? -2.644 12.829 0.043 1.00 46.06 592 PHE A CA 1
ATOM 4678 C C . PHE A 1 592 ? -3.963 12.981 0.825 1.00 46.06 592 PHE A C 1
ATOM 4680 O O . PHE A 1 592 ? -4.982 12.433 0.408 1.00 46.06 592 PHE A O 1
ATOM 4687 N N . LEU A 1 593 ? -3.989 13.788 1.886 1.00 46.91 593 LEU A N 1
ATOM 4688 C CA . LEU A 1 593 ? -5.182 14.130 2.665 1.00 46.91 593 LEU A CA 1
ATOM 4689 C C . LEU A 1 593 ? -6.210 14.888 1.811 1.00 46.91 593 LEU A C 1
ATOM 4691 O O . LEU A 1 593 ? -7.398 14.609 1.909 1.00 46.91 593 LEU A O 1
ATOM 4695 N N . GLY A 1 594 ? -5.765 15.762 0.902 1.00 44.34 594 GLY A N 1
ATOM 4696 C CA . GLY A 1 594 ? -6.627 16.452 -0.062 1.00 44.34 594 GLY A CA 1
ATOM 4697 C C . GLY A 1 594 ? -7.240 15.548 -1.143 1.00 44.34 594 GLY A C 1
ATOM 4698 O O . GLY A 1 594 ? -8.175 15.974 -1.816 1.00 44.34 594 GLY A O 1
ATOM 4699 N N . THR A 1 595 ? -6.747 14.309 -1.308 1.00 39.62 595 THR A N 1
ATOM 4700 C CA . THR A 1 595 ? -7.274 13.327 -2.284 1.00 39.62 595 THR A CA 1
ATOM 4701 C C . THR A 1 595 ? -8.374 12.427 -1.782 1.00 39.62 595 THR A C 1
ATOM 4703 O O . THR A 1 595 ? -8.927 11.653 -2.575 1.00 39.62 595 THR A O 1
ATOM 4706 N N . TRP A 1 596 ? -8.673 12.472 -0.491 1.00 35.59 596 TRP A N 1
ATOM 4707 C CA . TRP A 1 596 ? -9.540 11.480 0.102 1.00 35.59 596 TRP A CA 1
ATOM 4708 C C . TRP A 1 596 ? -10.810 12.128 0.650 1.00 35.59 596 TRP A C 1
ATOM 4710 O O . TRP A 1 596 ? -10.702 13.104 1.386 1.00 35.59 596 TRP A O 1
ATOM 4720 N N . PRO A 1 597 ? -11.993 11.626 0.251 1.00 33.66 597 PRO A N 1
ATOM 4721 C CA . PRO A 1 597 ? -13.269 12.213 0.633 1.00 33.66 597 PRO A CA 1
ATOM 4722 C C . PRO A 1 597 ? -13.524 12.127 2.135 1.00 33.66 597 PRO A C 1
ATOM 4724 O O . PRO A 1 597 ? -13.114 11.109 2.770 1.00 33.66 597 PRO A O 1
#

Secondary structure (DSSP, 8-state):
--THHHHHHHHHHHHHHHHHHHHHHT-HHHHHHHHHT-SS---HHHHHHHHHHHHHHHHHHHHHHHHHHHTT-----THHHHHHHHHHHHHHHHTT-S-HHHHHHHHHHHHHHHHHHHHHTTT-HHHHHT-SS-HHHHHTT---------------------------------------------PPP-SSHHHHHHHHHHHHHH-HHHHHHHHHHHHHHHHHHSGGGSPPPHHHHTT-STTHHHHHHHHHHH-HHHHHHHHHHHHHHHHHHHT-HHHHHHHHHHHHHHHHHHHHHGGG--TT--HHHHHHHHHHHHHHHHHTTT-TTTHHHHHHHHHHHHHHHHHTS-GGGGSSHHHHHHHHHHHHHHHHHHHHHT---GGGSHHHHHGGGSSSPPPHHHHHHHHHTTHHHHHHHHHHHHHS-SS-HHHHHHHHHHHHHHHHHHHHHHHHHHHTTTHHHHHHHHHHHHS-----PPPPHHHHHHHHHHHHHHHHHHHHHHHHHHHHHHS--SPPPPGGG-HHHHHHHHHHHGGGGGSS---TTHHHHHHHHHHHHHHHHHHHSPTT---HHHHHHHHHT-STTHHHHHHHHTT--